Protein 3D8B (pdb70)

Organism: Homo sapiens (NCBI:txid9606)

InterPro domains:
  IPR003593 AAA+ ATPase domain [SM00382] (433-569)
  IPR003959 ATPase, AAA-type, core [PF00004] (437-567)
  IPR003960 ATPase, AAA-type, conserved site [PS00674] (539-558)
  IPR015415 Spastin/Vps4, C-terminal [PF09336] (637-671)
  IPR027417 P-loop containing nucleoside triphosphate hydrolase [G3DSA:3.40.50.300] (396-667)
  IPR027417 P-loop containing nucleoside triphosphate hydrolase [SSF52540] (396-670)
  IPR041569 AAA ATPase, AAA+ lid domain [PF17862] (592-625)
  IPR047858 Fidgetin-like 1, ATPase domain [cd19525] (380-565)
  IPR050304 Microtubule-severing AAA ATPase [PTHR23074] (239-672)

GO terms:
  GO:0034214 protein hexamerization (P, IDA)
  GO:0000228 nuclear chromosome (C, IDA)
  GO:0000785 chromatin (C, IDA)
  GO:0036297 interstrand cross-link repair (P, IDA)
  GO:0016887 ATP hydrolysis activity (F, IDA)
  GO:1990986 DNA recombinase disassembly (P, IDA)
  GO:2000042 negative regulation of double-strand break repair via homologous recombination (P, IDA)
  GO:0071479 cellular response to ionizing radiation (P, IDA)
  GO:0140776 protein-containing complex destabilizing activity (F, IDA)
  GO:0005634 nucleus (C, EXP)
  GO:0005515 protein binding (F, IPI)
  GO:0005654 nucleoplasm (C, TAS)
  GO:0070062 extracellular exosome (C, HDA)

CATH classification: 3.40.50.300 (+1 more: 1.10.8.60)

Nearest PDB structures (foldseek):
  3d8b-assembly1_A  TM=1.004E+00  e=7.102E-58  Homo sapiens
  6nyv-assembly1_B  TM=9.152E-01  e=1.472E-29  Drosophila melanogaster
  3b9p-assembly1_A  TM=8.994E-01  e=3.312E-26  Drosophila melanogaster
  2ce7-assembly2_D  TM=8.874E-01  e=1.252E-19  Thermotoga maritima
  7upr-assembly1_B  TM=8.302E-01  e=9.909E-20  Homo sapiens

Solvent-accessible surface area: 26117 Å² total; per-residue (Å²): 106,167,35,168,143,35,85,92,110,35,24,89,55,0,52,47,31,7,27,44,123,36,73,38,8,14,28,112,53,3,22,10,22,125,58,4,33,60,23,0,54,120,47,0,5,25,3,9,12,23,56,89,39,28,80,68,190,140,19,51,27,120,2,1,1,0,0,0,0,73,30,14,16,15,52,46,0,0,39,0,0,2,13,34,2,22,5,34,10,0,32,3,14,2,17,19,3,52,34,140,163,153,34,51,4,30,97,16,1,138,0,1,3,16,1,0,62,34,57,63,29,0,0,0,3,0,57,85,0,10,50,5,1,29,188,121,67,64,182,153,9,37,82,32,0,17,82,21,9,67,71,150,163,56,92,27,2,1,0,0,0,2,56,117,0,80,72,4,17,107,36,0,31,154,76,1,95,74,22,4,22,0,46,21,17,138,49,82,4,15,73,68,25,0,85,57,16,14,87,64,44,138,43,68,30,47,128,103,44,30,77,66,0,10,118,42,0,100,46,1,7,13,58,25,0,37,73,0,3,28,37,0,17,7,14,6,27,106,54,67,147,149,112,92,51,5,22,46,91,4,0,41,75,3,7,156,70,0,103,110,74,31,58,134,85,92,60,128,51,16,72,89,13,7,155,97,75,23,52,39,162,139,65,104,84,22,60,73,56,2,61,52,32,6,24,49,127,30,71,26,8,2,22,109,65,3,22,5,25,110,128,6,24,58,22,1,68,121,41,1,4,68,3,12,15,23,54,97,53,29,95,55,190,140,21,47,17,108,0,0,0,0,0,0,14,94,30,14,17,15,51,44,0,0,37,0,0,2,16,19,2,26,16,35,10,0,30,7,11,3,37,18,4,91,99,10,67,96,24,0,110,11,2,2,25,10,0,92,108,56,62,21,0,0,0,0,0,55,60,0,19,68,14,4,90,107,102,85,19,44,82,13,1,28,82,25,2,72,63,15,200,61,100,13,2,0,0,0,0,2,47,101,0,87,80,2,66,105,49,3,36,165,61,1,63,78,40,5,36,0,4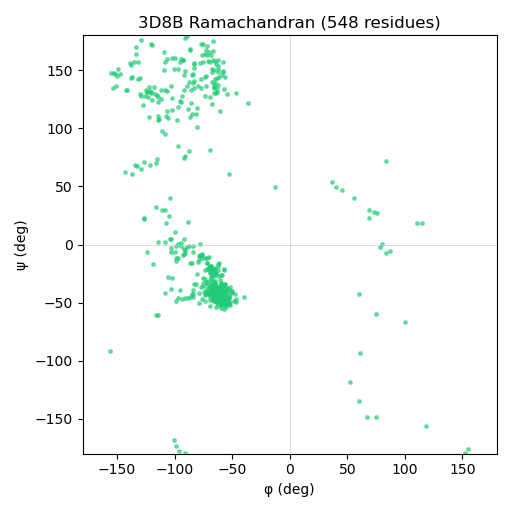5,38,19,133,52,77,2,14,53,68,23,0,91,78,33,14,89,69,56,132,42,74,29,53,107,116,47,18,72,66,0,8,138,45,0,103,45,1,6,13,52,25,0,26,73,0,2,53,46,0,22,7,13,6,25,99,58,42,134,97,87,77,113,47,74,55,146,115,27,89,43,5,24,46,93,3,0,38,73,2,8,156,75,6,106,111,82,25,94,122,160,62,69,127,38,11,76,91,21,38,168,93,68,26,64

Secondary structure (DSSP, 8-state):
--STTS-HHHHHHIIIIIB--S----GGGS-S-HHHHHHHIIIIIHHHH-TTTS-GGGS--SEEEEESSTTSSHHHHHHHHHHHTT-EEEEEEGGGG--SSTTHHHHHHHHHHHHHHHT-SEEEEEETHHHHTB--HHHHHHHHHHHHHH-----EEEEEEES-GGGB-HHHHTT--EEEE--PPPHHHHHHHHHHHHHTS-B---HHHHHHHHHHTTT--HHHHHHHHHHHHTHHHHH----PPB-HHHHHHHHHHHGGG-----HHHHHHHHHHHS---/--HHHHHHIIIIIB--S----GGGS-S-HHHHHHHIIIIIHHHH-TTTS-TTSSPPSEEEEESSTTSSHHHHHHHHHHHHT-EEEEEEGGGG--HHHHHHHHHHHHHHT-SEEEEEETTHHHH--HHHHHHHHHHHHH----EEEEEEES-GGG--HHHHHHS-EEEE--PPPHHHHHHHHHHHHTTS-B---HHHHHHHHHHTTT--HHHHHHHHHHHHHHHHHH--------GGGSPPB-HHHHHHHHHHHGGG-----HHHHHHHHHHH--

Foldseek 3Di:
DLCPPAPPVLLVCQVPPFWDPDDAAAPLNAFDPPVVVVVCCLQPQVLLQCVVPCDDPSHHALEAEEEEDPQLCLVVVLRNSQRRNVAIETEDELVVLDDPDPPRSLSSLVSNLSSRQVRPPYEYEYEQCLQCQFVVRSVVSVVSNVVSSVDPVGNYYYYYYHHCPVGRHPVVCVSHQAYHYRYADDLVRLLSLLCVLCVPFQADEDPVLSSVLSVLQPQPHSVLSVQLNVQQQCQQVVVDDCHHTRYSVSSVVSCVVRVVVGDDDPVVVSQVCCCPRHPND/DDVVLLVCQVPPFWDDDDAAAPLNAFDPPVVSVCCVQQAQVLLQCVVVLPPPSHHAQAAEEEEAPFLQLVVVLRNSQRSNVFIETEDELVVCVVVLCSLVSNLVSCQVRPPYEYEYEQCLCVLVVPSNVVSNCVSLVCCVGNYHYYYYHHCCVSQDPVNCVRNVAYAYRYADDLRRLLSLLCVLCVVFQADEDPVLSSVLSVLQPQPHNVLSNQLNVQLRCQQVVPDDDPPPDDPVRTHTRYSVSSVVSCVVRVVVRDDDDPVVRVVVCVVRHD

Structure (mmCIF, N/CA/C/O backbone):
data_3D8B
#
_entry.id   3D8B
#
_cell.length_a   85.430
_cell.length_b   85.430
_cell.length_c   197.580
_cell.angle_alpha   90.00
_cell.angle_beta   90.00
_cell.angle_gamma   90.00
#
_symmetry.space_group_name_H-M   'P 41 21 2'
#
loop_
_entity.id
_entity.type
_entity.pdbx_description
1 polymer 'Fidgetin-like protein 1'
2 non-polymer "ADENOSINE-5'-DIPHOSPHATE"
3 water water
#
loop_
_atom_site.group_PDB
_atom_site.id
_atom_site.type_symbol
_atom_site.label_atom_id
_atom_site.label_alt_id
_atom_site.label_comp_id
_atom_site.label_asym_id
_atom_site.label_entity_id
_atom_site.label_seq_id
_atom_site.pdbx_PDB_ins_code
_atom_site.Cartn_x
_atom_site.Cartn_y
_atom_site.Cartn_z
_atom_site.occupancy
_atom_site.B_iso_or_equiv
_atom_site.auth_seq_id
_atom_site.auth_comp_id
_atom_site.auth_asym_id
_atom_site.auth_atom_id
_atom_site.pdbx_PDB_model_num
ATOM 1 N N . GLU A 1 57 ? -57.713 11.977 -15.080 1.00 44.31 374 GLU A N 1
ATOM 2 C CA . GLU A 1 57 ? -58.620 11.501 -16.171 1.00 44.91 374 GLU A CA 1
ATOM 3 C C . GLU A 1 57 ? -59.936 11.049 -15.539 1.00 45.05 374 GLU A C 1
ATOM 4 O O . GLU A 1 57 ? -60.969 11.705 -15.680 1.00 45.22 374 GLU A O 1
ATOM 6 N N . ARG A 1 58 ? -59.872 9.937 -14.813 1.00 44.81 375 ARG A N 1
ATOM 7 C CA . ARG A 1 58 ? -60.874 9.608 -13.814 1.00 44.62 375 ARG A CA 1
ATOM 8 C C . ARG A 1 58 ? -60.641 10.426 -12.531 1.00 43.72 375 ARG A C 1
ATOM 9 O O . ARG A 1 58 ? -61.383 10.281 -11.556 1.00 43.71 375 ARG A O 1
ATOM 17 N N . LEU A 1 59 ? -59.613 11.278 -12.545 1.00 42.31 376 LEU A N 1
ATOM 18 C CA . LEU A 1 59 ? -59.244 12.095 -11.408 1.00 41.42 376 LEU A CA 1
ATOM 19 C C . LEU A 1 59 ? -59.411 13.598 -11.635 1.00 40.93 376 LEU A C 1
ATOM 20 O O . LEU A 1 59 ? -59.094 14.390 -10.741 1.00 40.45 376 LEU A O 1
ATOM 25 N N . LYS A 1 60 ? -59.911 13.996 -12.808 1.00 40.36 377 LYS A N 1
ATOM 26 C CA . LYS A 1 60 ? -59.980 15.425 -13.143 1.00 40.67 377 LYS A CA 1
ATOM 27 C C . LYS A 1 60 ? -60.914 16.238 -12.239 1.00 39.80 377 LYS A C 1
ATOM 28 O O . LYS A 1 60 ? -60.711 17.430 -12.095 1.00 39.63 377 LYS A O 1
ATOM 34 N N . ASN A 1 61 ? -61.895 15.601 -11.595 1.00 38.93 378 ASN A N 1
ATOM 35 C CA . ASN A 1 61 ? -62.797 16.326 -10.680 1.00 38.42 378 ASN A CA 1
ATOM 36 C C . ASN A 1 61 ? -62.477 16.202 -9.178 1.00 37.90 378 ASN A C 1
ATOM 37 O O . ASN A 1 61 ? -63.277 16.616 -8.333 1.00 36.83 378 ASN A O 1
ATOM 42 N N . LEU A 1 62 ? -61.304 15.654 -8.848 1.00 37.70 379 LEU A N 1
ATOM 43 C CA . LEU A 1 62 ? -60.818 15.658 -7.469 1.00 37.71 379 LEU A CA 1
ATOM 44 C C . LEU A 1 62 ? -59.797 16.775 -7.307 1.00 37.80 379 LEU A C 1
ATOM 45 O O . LEU A 1 62 ? -59.104 17.132 -8.267 1.00 38.04 379 LEU A O 1
ATOM 50 N N . GLU A 1 63 ? -59.679 17.330 -6.108 1.00 37.93 380 GLU A N 1
ATOM 51 C CA . GLU A 1 63 ? -58.683 18.384 -5.894 1.00 38.54 380 GLU A CA 1
ATOM 52 C C . GLU A 1 63 ? -57.277 17.780 -5.966 1.00 38.30 380 GLU A C 1
ATOM 53 O O . GLU A 1 63 ? -56.995 16.770 -5.300 1.00 36.41 380 GLU A O 1
ATOM 59 N N . PRO A 1 64 ? -56.411 18.368 -6.816 1.00 37.95 381 PRO A N 1
ATOM 60 C CA . PRO A 1 64 ? -55.013 17.938 -6.938 1.00 37.74 381 PRO A CA 1
ATOM 61 C C . PRO A 1 64 ? -54.349 17.589 -5.610 1.00 37.47 381 PRO A C 1
ATOM 62 O O . PRO A 1 64 ? -53.681 16.573 -5.528 1.00 37.39 381 PRO A O 1
ATOM 66 N N . LYS A 1 65 ? -54.538 18.420 -4.589 1.00 37.28 382 LYS A N 1
ATOM 67 C CA . LYS A 1 65 ? -53.949 18.168 -3.269 1.00 37.34 382 LYS A CA 1
ATOM 68 C C . LYS A 1 65 ? -54.480 16.931 -2.549 1.00 36.57 382 LYS A C 1
ATOM 69 O O . LYS A 1 65 ? -53.751 16.299 -1.777 1.00 36.55 382 LYS A O 1
ATOM 75 N N . MET A 1 66 ? -55.747 16.593 -2.752 1.00 35.87 383 MET A N 1
ATOM 76 C CA . MET A 1 66 ? -56.296 15.412 -2.105 1.00 35.78 383 MET A CA 1
ATOM 77 C C . MET A 1 66 ? -55.664 14.192 -2.781 1.00 34.20 383 MET A C 1
ATOM 78 O O . MET A 1 66 ? -55.261 13.245 -2.100 1.00 33.58 383 MET A O 1
ATOM 83 N N . ILE A 1 67 ? -55.546 14.254 -4.107 1.00 32.69 384 ILE A N 1
ATOM 84 C CA . ILE A 1 67 ? -54.872 13.217 -4.886 1.00 32.45 384 ILE A CA 1
ATOM 85 C C . ILE A 1 67 ? -53.440 12.999 -4.402 1.00 32.67 384 ILE A C 1
ATOM 86 O O . ILE A 1 67 ? -53.048 11.879 -4.109 1.00 31.86 384 ILE A O 1
ATOM 91 N N . GLU A 1 68 ? -52.674 14.086 -4.305 1.00 32.82 385 GLU A N 1
ATOM 92 C CA . GLU A 1 68 ? -51.272 14.011 -3.891 1.00 32.97 385 GLU A CA 1
ATOM 93 C C . GLU A 1 68 ? -51.108 13.564 -2.434 1.00 31.72 385 GLU A C 1
ATOM 94 O O . GLU A 1 68 ? -50.175 12.842 -2.109 1.00 31.60 385 GLU A O 1
ATOM 100 N N . LEU A 1 69 ? -52.013 13.951 -1.553 1.00 30.47 386 LEU A N 1
ATOM 101 C CA . LEU A 1 69 ? -52.017 13.384 -0.207 1.00 30.28 386 LEU A CA 1
ATOM 102 C C . LEU A 1 69 ? -52.205 11.854 -0.201 1.00 28.66 386 LEU A C 1
ATOM 103 O O . LEU A 1 69 ? -51.522 11.123 0.529 1.00 27.56 386 LEU A O 1
ATOM 108 N N . ILE A 1 70 ? -53.168 11.374 -0.980 1.00 26.96 387 ILE A N 1
ATOM 109 C CA . ILE A 1 70 ? -53.393 9.933 -1.083 1.00 25.70 387 ILE A CA 1
ATOM 110 C C . ILE A 1 70 ? -52.185 9.248 -1.733 1.00 25.37 387 ILE A C 1
ATOM 111 O O . ILE A 1 70 ? -51.664 8.269 -1.210 1.00 24.30 387 ILE A O 1
ATOM 116 N N . MET A 1 71 ? -51.714 9.792 -2.851 1.00 25.18 388 MET A N 1
ATOM 117 C CA . MET A 1 71 ? -50.554 9.245 -3.519 1.00 25.65 388 MET A CA 1
ATOM 118 C C . MET A 1 71 ? -49.278 9.241 -2.655 1.00 25.77 388 MET A C 1
ATOM 119 O O . MET A 1 71 ? -48.450 8.350 -2.787 1.00 25.63 388 MET A O 1
ATOM 124 N N . ASN A 1 72 ? -49.108 10.229 -1.780 1.00 25.60 389 ASN A N 1
ATOM 125 C CA . ASN A 1 72 ? -47.850 10.364 -1.033 1.00 25.39 389 ASN A CA 1
ATOM 126 C C . ASN A 1 72 ? -47.861 9.639 0.296 1.00 24.50 389 ASN A C 1
ATOM 127 O O . ASN A 1 72 ? -46.900 8.967 0.633 1.00 24.13 389 ASN A O 1
ATOM 132 N N . GLU A 1 73 ? -48.944 9.809 1.052 1.00 23.74 390 GLU A N 1
ATOM 133 C CA . GLU A 1 73 ? -49.024 9.346 2.423 1.00 24.11 390 GLU A CA 1
ATOM 134 C C . GLU A 1 73 ? -49.826 8.065 2.604 1.00 23.80 390 GLU A C 1
ATOM 135 O O . GLU A 1 73 ? -49.573 7.314 3.536 1.00 24.17 390 GLU A O 1
ATOM 141 N N . ILE A 1 74 ? -50.805 7.815 1.744 1.00 22.98 391 ILE A N 1
ATOM 142 C CA . ILE A 1 74 ? -51.693 6.675 1.970 1.00 22.34 391 ILE A CA 1
ATOM 143 C C . ILE A 1 74 ? -51.228 5.463 1.158 1.00 23.19 391 ILE A C 1
ATOM 144 O O . ILE A 1 74 ? -51.178 4.337 1.666 1.00 21.21 391 ILE A O 1
ATOM 149 N N . MET A 1 75 ? -50.906 5.703 -0.106 1.00 23.86 392 MET A N 1
ATOM 150 C CA . MET A 1 75 ? -50.274 4.694 -0.932 1.00 25.94 392 MET A CA 1
ATOM 151 C C . MET A 1 75 ? -48.893 4.345 -0.380 1.00 25.50 392 MET A C 1
ATOM 152 O O . MET A 1 75 ? -48.093 5.223 -0.069 1.00 24.86 392 MET A O 1
ATOM 157 N N . ASP A 1 76 ? -48.642 3.050 -0.238 1.00 26.21 393 ASP A N 1
ATOM 158 C CA . ASP A 1 76 ? -47.382 2.533 0.288 1.00 28.02 393 ASP A CA 1
ATOM 159 C C . ASP A 1 76 ? -46.310 2.450 -0.787 1.00 28.41 393 ASP A C 1
ATOM 160 O O . ASP A 1 76 ? -46.561 1.994 -1.913 1.00 28.30 393 ASP A O 1
ATOM 165 N N . HIS A 1 77 ? -45.113 2.903 -0.437 1.00 28.77 394 HIS A N 1
ATOM 166 C CA . HIS A 1 77 ? -43.980 2.883 -1.345 1.00 29.98 394 HIS A CA 1
ATOM 167 C C . HIS A 1 77 ? -42.787 2.176 -0.690 1.00 30.30 394 HIS A C 1
ATOM 168 O O . HIS A 1 77 ? -41.643 2.388 -1.080 1.00 29.91 394 HIS A O 1
ATOM 175 N N . GLY A 1 78 ? -43.073 1.335 0.295 1.00 30.83 395 GLY A N 1
ATOM 176 C CA . GLY A 1 78 ? -42.059 0.780 1.197 1.00 31.18 395 GLY A CA 1
ATOM 177 C C . GLY A 1 78 ? -41.660 -0.574 0.695 1.00 31.31 395 GLY A C 1
ATOM 178 O O . GLY A 1 78 ? -42.164 -1.020 -0.350 1.00 32.22 395 GLY A O 1
ATOM 179 N N . PRO A 1 79 ? -40.776 -1.260 1.426 1.00 30.90 396 PRO A N 1
ATOM 180 C CA . PRO A 1 79 ? -40.327 -2.546 0.930 1.00 31.10 396 PRO A CA 1
ATOM 181 C C . PRO A 1 79 ? -41.450 -3.577 0.793 1.00 31.77 396 PRO A C 1
ATOM 182 O O . PRO A 1 79 ? -42.453 -3.483 1.481 1.00 31.14 396 PRO A O 1
ATOM 186 N N . PRO A 1 80 ? -41.290 -4.551 -0.113 1.00 31.74 397 PRO A N 1
ATOM 187 C CA . PRO A 1 80 ? -42.259 -5.641 -0.175 1.00 31.53 397 PRO A CA 1
ATOM 188 C C . PRO A 1 80 ? -42.279 -6.503 1.085 1.00 31.03 397 PRO A C 1
ATOM 189 O O . PRO A 1 80 ? -41.315 -6.521 1.844 1.00 30.78 397 PRO A O 1
ATOM 193 N N . VAL A 1 81 ? -43.396 -7.188 1.301 1.00 30.07 398 VAL A N 1
ATOM 194 C CA . VAL A 1 81 ? -43.521 -8.139 2.392 1.00 29.62 398 VAL A CA 1
ATOM 195 C C . VAL A 1 81 ? -43.781 -9.482 1.744 1.00 29.01 398 VAL A C 1
ATOM 196 O O . VAL A 1 81 ? -44.569 -9.574 0.843 1.00 29.53 398 VAL A O 1
ATOM 200 N N . ASN A 1 82 ? -43.092 -10.502 2.223 1.00 29.42 399 ASN A N 1
ATOM 201 C CA . ASN A 1 82 ? -43.101 -11.862 1.698 1.00 29.91 399 ASN A CA 1
ATOM 202 C C . ASN A 1 82 ? -43.860 -12.721 2.692 1.00 28.95 399 ASN A C 1
ATOM 203 O O . ASN A 1 82 ? -43.878 -12.379 3.862 1.00 26.77 399 ASN A O 1
ATOM 208 N N . TRP A 1 83 ? -44.405 -13.856 2.275 1.00 28.43 400 TRP A N 1
ATOM 209 C CA . TRP A 1 83 ? -45.097 -14.726 3.230 1.00 29.26 400 TRP A CA 1
ATOM 210 C C . TRP A 1 83 ? -44.176 -15.130 4.388 1.00 29.66 400 TRP A C 1
ATOM 211 O O . TRP A 1 83 ? -44.622 -15.200 5.529 1.00 28.76 400 TRP A O 1
ATOM 222 N N . GLU A 1 84 ? -42.894 -15.368 4.092 1.00 30.32 401 GLU A N 1
ATOM 223 C CA . GLU A 1 84 ? -41.936 -15.841 5.110 1.00 31.11 401 GLU A CA 1
ATOM 224 C C . GLU A 1 84 ? -41.623 -14.782 6.161 1.00 29.93 401 GLU A C 1
ATOM 225 O O . GLU A 1 84 ? -41.135 -15.099 7.228 1.00 30.61 401 GLU A O 1
ATOM 231 N N . ASP A 1 85 ? -41.893 -13.523 5.857 1.00 28.69 402 ASP A N 1
ATOM 232 C CA . ASP A 1 85 ? -41.733 -12.446 6.836 1.00 27.68 402 ASP A CA 1
ATOM 233 C C . ASP A 1 85 ? -42.808 -12.493 7.927 1.00 26.21 402 ASP A C 1
ATOM 234 O O . ASP A 1 85 ? -42.718 -11.753 8.899 1.00 26.23 402 ASP A O 1
ATOM 239 N N . ILE A 1 86 ? -43.851 -13.303 7.738 1.00 24.76 403 ILE A N 1
ATOM 240 C CA . ILE A 1 86 ? -44.953 -13.389 8.693 1.00 23.89 403 ILE A CA 1
ATOM 241 C C . ILE A 1 86 ? -44.900 -14.716 9.481 1.00 23.51 403 ILE A C 1
ATOM 242 O O . ILE A 1 86 ? -45.082 -15.783 8.904 1.00 22.49 403 ILE A O 1
ATOM 247 N N . ALA A 1 87 ? -44.667 -14.633 10.794 1.00 22.33 404 ALA A N 1
ATOM 248 C CA . ALA A 1 87 ? -44.563 -15.826 11.646 1.00 22.17 404 ALA A CA 1
ATOM 249 C C . ALA A 1 87 ? -45.943 -16.292 12.090 1.00 21.31 404 ALA A C 1
ATOM 250 O O . ALA A 1 87 ? -46.835 -15.474 12.391 1.00 21.14 404 ALA A O 1
ATOM 252 N N . GLY A 1 88 ? -46.137 -17.603 12.086 1.00 21.44 405 GLY A N 1
ATOM 253 C CA . GLY A 1 88 ? -47.376 -18.201 12.564 1.00 21.75 405 GLY A CA 1
ATOM 254 C C . GLY A 1 88 ? -48.472 -17.976 11.535 1.00 22.24 405 GLY A C 1
ATOM 255 O O . GLY A 1 88 ? -48.207 -17.908 10.333 1.00 21.77 405 GLY A O 1
ATOM 256 N N . VAL A 1 89 ? -49.689 -17.846 12.036 1.00 22.08 406 VAL A N 1
ATOM 257 C CA . VAL A 1 89 ? -50.892 -17.669 11.252 1.00 23.21 406 VAL A CA 1
ATOM 258 C C . VAL A 1 89 ? -50.932 -18.519 9.984 1.00 23.37 406 VAL A C 1
ATOM 259 O O . VAL A 1 89 ? -51.243 -18.037 8.909 1.00 23.21 406 VAL A O 1
ATOM 263 N N . GLU A 1 90 ? -50.648 -19.807 10.151 1.00 23.89 407 GLU A N 1
ATOM 264 C CA . GLU A 1 90 ? -50.607 -20.749 9.042 1.00 24.97 407 GLU A CA 1
ATOM 265 C C . GLU A 1 90 ? -51.964 -20.851 8.299 1.00 24.54 407 GLU A C 1
ATOM 266 O O . GLU A 1 90 ? -52.014 -20.824 7.047 1.00 23.93 407 GLU A O 1
ATOM 272 N N . PHE A 1 91 ? -53.052 -20.960 9.053 1.00 24.09 408 PHE A N 1
ATOM 273 C CA . PHE A 1 91 ? -54.379 -21.067 8.439 1.00 24.84 408 PHE A CA 1
ATOM 274 C C . PHE A 1 91 ? -54.683 -19.839 7.587 1.00 24.47 408 PHE A C 1
ATOM 275 O O . PHE A 1 91 ? -55.068 -19.963 6.415 1.00 24.54 408 PHE A O 1
ATOM 283 N N . ALA A 1 92 ? -54.530 -18.659 8.186 1.00 23.93 409 ALA A N 1
ATOM 284 C CA . ALA A 1 92 ? -54.808 -17.402 7.482 1.00 23.57 409 ALA A CA 1
ATOM 285 C C . ALA A 1 92 ? -53.959 -17.260 6.241 1.00 23.52 409 ALA A C 1
ATOM 286 O O . ALA A 1 92 ? -54.438 -16.811 5.202 1.00 23.24 409 ALA A O 1
ATOM 288 N N . LYS A 1 93 ? -52.688 -17.622 6.330 1.00 23.87 410 LYS A N 1
ATOM 289 C CA . LYS A 1 93 ? -51.811 -17.490 5.167 1.00 24.00 410 LYS A CA 1
ATOM 290 C C . LYS A 1 93 ? -52.251 -18.404 4.018 1.00 23.46 410 LYS A C 1
ATOM 291 O O . LYS A 1 93 ? -52.291 -17.963 2.870 1.00 21.89 410 LYS A O 1
ATOM 297 N N . ALA A 1 94 ? -52.537 -19.670 4.343 1.00 22.76 411 ALA A N 1
ATOM 298 C CA . ALA A 1 94 ? -52.925 -20.676 3.359 1.00 21.88 411 ALA A CA 1
ATOM 299 C C . ALA A 1 94 ? -54.230 -20.287 2.695 1.00 21.33 411 ALA A C 1
ATOM 300 O O . ALA A 1 94 ? -54.370 -20.349 1.476 1.00 21.38 411 ALA A O 1
ATOM 302 N N . THR A 1 95 ? -55.188 -19.884 3.516 1.00 20.60 412 THR A N 1
ATOM 303 C CA . THR A 1 95 ? -56.493 -19.456 3.054 1.00 20.96 412 THR A CA 1
ATOM 304 C C . THR A 1 95 ? -56.443 -18.251 2.128 1.00 20.68 412 THR A C 1
ATOM 305 O O . THR A 1 95 ? -57.094 -18.228 1.076 1.00 18.93 412 THR A O 1
ATOM 309 N N . ILE A 1 96 ? -55.670 -17.243 2.543 1.00 20.84 413 ILE A N 1
ATOM 310 C CA . ILE A 1 96 ? -55.536 -16.026 1.787 1.00 20.60 413 ILE A CA 1
ATOM 311 C C . ILE A 1 96 ? -54.856 -16.281 0.463 1.00 20.84 413 ILE A C 1
ATOM 312 O O . ILE A 1 96 ? -55.298 -15.746 -0.535 1.00 20.63 413 ILE A O 1
ATOM 317 N N . LYS A 1 97 ? -53.795 -17.092 0.435 1.00 21.58 414 LYS A N 1
ATOM 318 C CA . LYS A 1 97 ? -53.178 -17.454 -0.835 1.00 23.27 414 LYS A CA 1
ATOM 319 C C . LYS A 1 97 ? -54.222 -18.013 -1.799 1.00 22.59 414 LYS A C 1
ATOM 320 O O . LYS A 1 97 ? -54.233 -17.647 -2.967 1.00 21.81 414 LYS A O 1
ATOM 326 N N . GLU A 1 98 ? -55.079 -18.913 -1.296 1.00 21.86 415 GLU A N 1
ATOM 327 C CA . GLU A 1 98 ? -56.072 -19.633 -2.139 1.00 21.85 415 GLU A CA 1
ATOM 328 C C . GLU A 1 98 ? -57.267 -18.836 -2.626 1.00 21.73 415 GLU A C 1
ATOM 329 O O . GLU A 1 98 ? -57.657 -18.950 -3.776 1.00 21.30 415 GLU A O 1
ATOM 335 N N . ILE A 1 99 ? -57.912 -18.116 -1.718 1.00 22.34 416 ILE A N 1
ATOM 336 C CA . ILE A 1 99 ? -59.145 -17.391 -2.033 1.00 23.00 416 ILE A CA 1
ATOM 337 C C . ILE A 1 99 ? -58.986 -15.908 -2.362 1.00 22.64 416 ILE A C 1
ATOM 338 O O . ILE A 1 99 ? -59.919 -15.302 -2.875 1.00 22.46 416 ILE A O 1
ATOM 343 N N . VAL A 1 100 ? -57.802 -15.337 -2.104 1.00 22.29 417 VAL A N 1
ATOM 344 C CA . VAL A 1 100 ? -57.518 -13.955 -2.446 1.00 21.58 417 VAL A CA 1
ATOM 345 C C . VAL A 1 100 ? -56.413 -13.836 -3.472 1.00 21.86 417 VAL A C 1
ATOM 346 O O . VAL A 1 100 ? -56.645 -13.335 -4.564 1.00 21.41 417 VAL A O 1
ATOM 350 N N . VAL A 1 101 ? -55.212 -14.316 -3.147 1.00 21.59 418 VAL A N 1
ATOM 351 C CA . VAL A 1 101 ? -54.039 -14.012 -3.970 1.00 21.68 418 VAL A CA 1
ATOM 352 C C . VAL A 1 101 ? -54.057 -14.690 -5.351 1.00 22.00 418 VAL A C 1
ATOM 353 O O . VAL A 1 101 ? -53.922 -14.017 -6.380 1.00 20.56 418 VAL A O 1
ATOM 357 N N . TRP A 1 102 ? -54.253 -16.002 -5.379 1.00 21.38 419 TRP A N 1
ATOM 358 C CA . TRP A 1 102 ? -54.302 -16.699 -6.661 1.00 22.06 419 TRP A CA 1
ATOM 359 C C . TRP A 1 102 ? -55.393 -16.130 -7.581 1.00 21.94 419 TRP A C 1
ATOM 360 O O . TRP A 1 102 ? -55.111 -15.883 -8.752 1.00 22.02 419 TRP A O 1
ATOM 371 N N . PRO A 1 103 ? -56.627 -15.933 -7.076 1.00 22.21 420 PRO A N 1
ATOM 372 C CA . PRO A 1 103 ? -57.629 -15.268 -7.912 1.00 22.76 420 PRO A CA 1
ATOM 373 C C . PRO A 1 103 ? -57.239 -13.873 -8.409 1.00 24.33 420 PRO A C 1
ATOM 374 O O . PRO A 1 103 ? -57.480 -13.573 -9.575 1.00 22.92 420 PRO A O 1
ATOM 378 N N . MET A 1 104 ? -56.632 -13.050 -7.555 1.00 24.12 421 MET A N 1
ATOM 379 C CA . MET A 1 104 ? -56.131 -11.744 -7.999 1.00 27.07 421 MET A CA 1
ATOM 380 C C . MET A 1 104 ? -55.049 -11.861 -9.080 1.00 25.31 421 MET A C 1
ATOM 381 O O . MET A 1 104 ? -55.004 -11.038 -9.980 1.00 26.13 421 MET A O 1
ATOM 386 N N . LEU A 1 105 ? -54.178 -12.854 -8.982 1.00 24.43 422 LEU A N 1
ATOM 387 C CA . LEU A 1 105 ? -53.130 -13.073 -9.990 1.00 24.36 422 LEU A CA 1
ATOM 388 C C . LEU A 1 105 ? -53.623 -13.621 -11.326 1.00 24.81 422 LEU A C 1
ATOM 389 O O . LEU A 1 105 ? -53.014 -13.337 -12.365 1.00 23.90 422 LEU A O 1
ATOM 394 N N . ARG A 1 106 ? -54.677 -14.435 -11.293 1.00 24.41 423 ARG A N 1
ATOM 395 C CA . ARG A 1 106 ? -55.137 -15.135 -12.501 1.00 24.81 423 ARG A CA 1
ATOM 396 C C . ARG A 1 106 ? -56.645 -14.991 -12.649 1.00 26.40 423 ARG A C 1
ATOM 397 O O . ARG A 1 106 ? -57.395 -15.969 -12.546 1.00 25.28 423 ARG A O 1
ATOM 405 N N . PRO A 1 107 ? -57.099 -13.755 -12.922 1.00 28.30 424 PRO A N 1
ATOM 406 C CA . PRO A 1 107 ? -58.521 -13.484 -13.036 1.00 29.89 424 PRO A CA 1
ATOM 407 C C . PRO A 1 107 ? -59.056 -13.943 -14.387 1.00 30.54 424 PRO A C 1
ATOM 408 O O . PRO A 1 107 ? -60.263 -13.921 -14.602 1.00 32.12 424 PRO A O 1
ATOM 412 N N . ASP A 1 108 ? -58.153 -14.324 -15.292 1.00 30.58 425 ASP A N 1
ATOM 413 C CA . ASP A 1 108 ? -58.520 -15.001 -16.522 1.00 30.42 425 ASP A CA 1
ATOM 414 C C . ASP A 1 108 ? -59.054 -16.406 -16.231 1.00 30.97 425 ASP A C 1
ATOM 415 O O . ASP A 1 108 ? -59.880 -16.916 -16.992 1.00 30.96 425 ASP A O 1
ATOM 420 N N . ILE A 1 109 ? -58.566 -17.009 -15.134 1.00 30.91 426 ILE A N 1
ATOM 421 C CA . ILE A 1 109 ? -58.898 -18.368 -14.698 1.00 31.09 426 ILE A CA 1
ATOM 422 C C . ILE A 1 109 ? -59.964 -18.334 -13.607 1.00 31.68 426 ILE A C 1
ATOM 423 O O . ILE A 1 109 ? -60.949 -19.084 -13.652 1.00 30.67 426 ILE A O 1
ATOM 428 N N . PHE A 1 110 ? -59.753 -17.482 -12.604 1.00 31.24 427 PHE A N 1
ATOM 429 C CA . PHE A 1 110 ? -60.666 -17.411 -11.466 1.00 32.05 427 PHE A CA 1
ATOM 430 C C . PHE A 1 110 ? -61.724 -16.378 -11.744 1.00 32.92 427 PHE A C 1
ATOM 431 O O . PHE A 1 110 ? -61.677 -15.269 -11.225 1.00 33.14 427 PHE A O 1
ATOM 439 N N . THR A 1 111 ? -62.680 -16.758 -12.586 1.00 33.94 428 THR A N 1
ATOM 440 C CA . THR A 1 111 ? -63.649 -15.825 -13.135 1.00 34.97 428 THR A CA 1
ATOM 441 C C . THR A 1 111 ? -64.923 -15.753 -12.300 1.00 35.59 428 THR A C 1
ATOM 442 O O . THR A 1 111 ? -65.246 -16.658 -11.527 1.00 35.32 428 THR A O 1
ATOM 446 N N . GLY A 1 112 ? -65.639 -14.649 -12.470 1.00 36.41 429 GLY A N 1
ATOM 447 C CA . GLY A 1 112 ? -66.900 -14.419 -11.789 1.00 36.77 429 GLY A CA 1
ATOM 448 C C . GLY A 1 112 ? -66.824 -14.598 -10.293 1.00 37.23 429 GLY A C 1
ATOM 449 O O . GLY A 1 112 ? -66.082 -13.883 -9.594 1.00 38.07 429 GLY A O 1
ATOM 450 N N . LEU A 1 113 ? -67.589 -15.562 -9.802 1.00 37.18 430 LEU A N 1
ATOM 451 C CA . LEU A 1 113 ? -67.726 -15.774 -8.377 1.00 37.33 430 LEU A CA 1
ATOM 452 C C . LEU A 1 113 ? -66.552 -16.525 -7.748 1.00 36.25 430 LEU A C 1
ATOM 453 O O . LEU A 1 113 ? -66.457 -16.586 -6.527 1.00 36.47 430 LEU A O 1
ATOM 458 N N . ARG A 1 114 ? -65.656 -17.073 -8.574 1.00 34.68 431 ARG A N 1
ATOM 459 C CA . ARG A 1 114 ? -64.372 -17.603 -8.095 1.00 33.16 431 ARG A CA 1
ATOM 460 C C . ARG A 1 114 ? -63.321 -16.499 -7.970 1.00 31.32 431 ARG A C 1
ATOM 461 O O . ARG A 1 114 ? -62.176 -16.756 -7.577 1.00 30.51 431 ARG A O 1
ATOM 469 N N . GLY A 1 115 ? -63.685 -15.277 -8.326 1.00 29.47 432 GLY A N 1
ATOM 470 C CA . GLY A 1 115 ? -62.787 -14.155 -8.162 1.00 28.40 432 GLY A CA 1
ATOM 471 C C . GLY A 1 115 ? -62.540 -13.873 -6.685 1.00 27.20 432 GLY A C 1
ATOM 472 O O . GLY A 1 115 ? -63.137 -14.501 -5.803 1.00 26.81 432 GLY A O 1
ATOM 473 N N . PRO A 1 116 ? -61.657 -12.922 -6.403 1.00 26.94 433 PRO A N 1
ATOM 474 C CA . PRO A 1 116 ? -61.396 -12.598 -5.007 1.00 26.28 433 PRO A CA 1
ATOM 475 C C . PRO A 1 116 ? -62.614 -11.926 -4.383 1.00 26.19 433 PRO A C 1
ATOM 476 O O . PRO A 1 116 ? -63.436 -11.337 -5.103 1.00 24.78 433 PRO A O 1
ATOM 480 N N . PRO A 1 117 ? -62.735 -11.988 -3.055 1.00 25.60 434 PRO A N 1
ATOM 481 C CA . PRO A 1 117 ? -63.818 -11.228 -2.444 1.00 25.70 434 PRO A CA 1
ATOM 482 C C . PRO A 1 117 ? -63.578 -9.729 -2.622 1.00 25.82 434 PRO A C 1
ATOM 483 O O . PRO A 1 117 ? -62.459 -9.305 -2.911 1.00 25.24 434 PRO A O 1
ATOM 487 N N . LYS A 1 118 ? -64.627 -8.930 -2.517 1.00 25.89 435 LYS A N 1
ATOM 488 C CA . LYS A 1 118 ? -64.475 -7.486 -2.616 1.00 26.94 435 LYS A CA 1
ATOM 489 C C . LYS A 1 118 ? -63.860 -6.942 -1.319 1.00 25.56 435 LYS A C 1
ATOM 490 O O . LYS A 1 118 ? -63.240 -5.891 -1.316 1.00 24.41 435 LYS A O 1
ATOM 496 N N . GLY A 1 119 ? -64.122 -7.639 -0.208 1.00 24.69 436 GLY A N 1
ATOM 497 C CA . GLY A 1 119 ? -63.616 -7.235 1.096 1.00 23.66 436 GLY A CA 1
ATOM 498 C C . GLY A 1 119 ? -63.443 -8.403 2.050 1.00 23.64 436 GLY A C 1
ATOM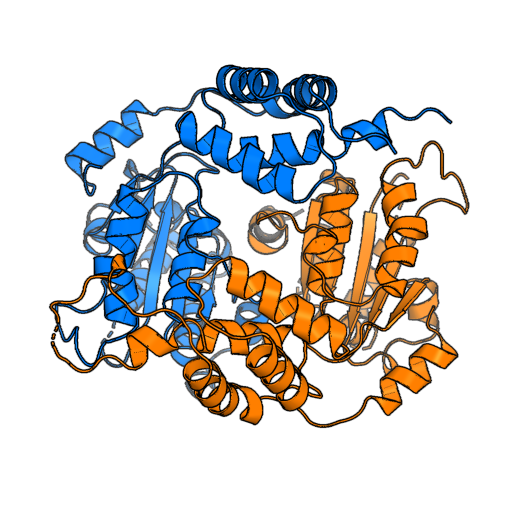 499 O O . GLY A 1 119 ? -64.2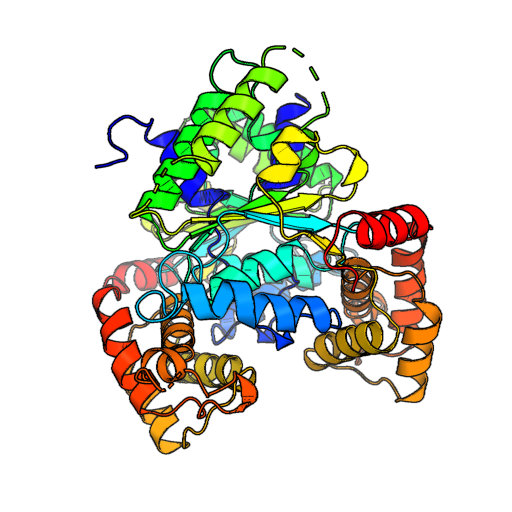03 -9.374 1.995 1.00 23.34 436 GLY A O 1
ATOM 500 N N . ILE A 1 120 ? -62.443 -8.303 2.926 1.00 22.52 437 ILE A N 1
ATOM 501 C CA . ILE A 1 120 ? -62.214 -9.244 4.012 1.00 22.53 437 ILE A CA 1
ATOM 502 C C . ILE A 1 120 ? -61.913 -8.466 5.301 1.00 21.55 437 ILE A C 1
ATOM 503 O O . ILE A 1 120 ? -61.494 -7.317 5.243 1.00 21.37 437 ILE A O 1
ATOM 508 N N . LEU A 1 121 ? -62.140 -9.109 6.442 1.00 20.89 438 LEU A N 1
ATOM 509 C CA . LEU A 1 121 ? -61.881 -8.527 7.773 1.00 20.44 438 LEU A CA 1
ATOM 510 C C . LEU A 1 121 ? -60.803 -9.350 8.478 1.00 19.66 438 LEU A C 1
ATOM 511 O O . LEU A 1 121 ? -60.897 -10.563 8.537 1.00 19.86 438 LEU A O 1
ATOM 516 N N . LEU A 1 122 ? -59.776 -8.680 8.992 1.00 19.30 439 LEU A N 1
ATOM 517 C CA . LEU A 1 122 ? -58.796 -9.296 9.883 1.00 18.60 439 LEU A CA 1
ATOM 518 C C . LEU A 1 122 ? -59.075 -8.759 11.286 1.00 18.34 439 LEU A C 1
ATOM 519 O O . LEU A 1 122 ? -59.229 -7.544 11.479 1.00 18.07 439 LEU A O 1
ATOM 524 N N . PHE A 1 123 ? -59.145 -9.656 12.269 1.00 18.02 440 PHE A N 1
ATOM 525 C CA . PHE A 1 123 ? -59.410 -9.233 13.625 1.00 17.14 440 PHE A CA 1
ATOM 526 C C . PHE A 1 123 ? -58.547 -9.948 14.627 1.00 17.44 440 PHE A C 1
ATOM 527 O O . PHE A 1 123 ? -58.094 -11.044 14.388 1.00 16.99 440 PHE A O 1
ATOM 535 N N . GLY A 1 124 ? -58.328 -9.291 15.765 1.00 17.16 441 GLY A N 1
ATOM 536 C CA . GLY A 1 124 ? -57.534 -9.841 16.844 1.00 17.63 441 GLY A CA 1
ATOM 537 C C . GLY A 1 124 ? -56.984 -8.685 17.657 1.00 18.07 441 GLY A C 1
ATOM 538 O O . GLY A 1 124 ? -57.260 -7.516 17.357 1.00 18.92 441 GLY A O 1
ATOM 539 N N . PRO A 1 125 ? -56.153 -8.992 18.641 1.00 17.46 442 PRO A N 1
ATOM 540 C CA . PRO A 1 125 ? -55.571 -7.935 19.436 1.00 17.93 442 PRO A CA 1
ATOM 541 C C . PRO A 1 125 ? -54.498 -7.174 18.634 1.00 18.66 442 PRO A C 1
ATOM 542 O O . PRO A 1 125 ? -54.072 -7.656 17.550 1.00 17.79 442 PRO A O 1
ATOM 546 N N . PRO A 1 126 ? -54.066 -6.014 19.151 1.00 19.28 443 PRO A N 1
ATOM 547 C CA . PRO A 1 126 ? -53.068 -5.226 18.455 1.00 19.63 443 PRO A CA 1
ATOM 548 C C . PRO A 1 126 ? -51.716 -5.924 18.280 1.00 19.37 443 PRO A C 1
ATOM 549 O O . PRO A 1 126 ? -51.313 -6.731 19.114 1.00 18.89 443 PRO A O 1
ATOM 553 N N . GLY A 1 127 ? -51.036 -5.607 17.176 1.00 18.48 444 GLY A N 1
ATOM 554 C CA . GLY A 1 127 ? -49.710 -6.113 16.936 1.00 17.73 444 GLY A CA 1
ATOM 555 C C . GLY A 1 127 ? -49.545 -7.566 16.553 1.00 17.67 444 GLY A C 1
ATOM 556 O O . GLY A 1 127 ? -48.503 -8.116 16.782 1.00 17.42 444 GLY A O 1
ATOM 557 N N . THR A 1 128 ? -50.539 -8.182 15.909 1.00 18.23 445 THR A N 1
ATOM 558 C CA . THR A 1 128 ? -50.467 -9.603 15.566 1.00 18.26 445 THR A CA 1
ATOM 559 C C . THR A 1 128 ? -50.146 -9.857 14.084 1.00 18.57 445 THR A C 1
ATOM 560 O O . THR A 1 128 ? -49.927 -11.003 13.674 1.00 18.72 445 THR A O 1
ATOM 564 N N . GLY A 1 129 ? -50.042 -8.796 13.301 1.00 19.07 446 GLY A N 1
ATOM 565 C CA . GLY A 1 129 ? -49.634 -8.930 11.905 1.00 19.25 446 GLY A CA 1
ATOM 566 C C . GLY A 1 129 ? -50.709 -8.657 10.862 1.00 18.80 446 GLY A C 1
ATOM 567 O O . GLY A 1 129 ? -50.549 -9.016 9.691 1.00 20.12 446 GLY A O 1
ATOM 568 N N . LYS A 1 130 ? -51.774 -7.983 11.255 1.00 18.51 447 LYS A N 1
ATOM 569 C CA . LYS A 1 130 ? -52.883 -7.675 10.341 1.00 18.22 447 LYS A CA 1
ATOM 570 C C . LYS A 1 130 ? -52.434 -6.765 9.193 1.00 17.86 447 LYS A C 1
ATOM 571 O O . LYS A 1 130 ? -52.736 -7.041 8.024 1.00 18.31 447 LYS A O 1
ATOM 577 N N . THR A 1 131 ? -51.736 -5.677 9.520 1.00 18.53 448 THR A N 1
ATOM 578 C CA . THR A 1 131 ? -51.226 -4.778 8.500 1.00 18.57 448 THR A CA 1
ATOM 579 C C . THR A 1 131 ? -50.174 -5.472 7.651 1.00 19.17 448 THR A C 1
ATOM 580 O O . THR A 1 131 ? -50.100 -5.250 6.435 1.00 19.90 448 THR A O 1
ATOM 584 N N . LEU A 1 132 ? -49.359 -6.304 8.290 1.00 18.89 449 LEU A N 1
ATOM 585 C CA . LEU A 1 132 ? -48.304 -7.050 7.608 1.00 19.80 449 LEU A CA 1
ATOM 586 C C . LEU A 1 132 ? -48.919 -7.972 6.564 1.00 18.92 449 LEU A C 1
ATOM 587 O O . LEU A 1 132 ? -48.464 -8.042 5.412 1.00 17.81 449 LEU A O 1
ATOM 592 N N . ILE A 1 133 ? -50.014 -8.618 6.954 1.00 17.47 450 ILE A N 1
ATOM 593 C CA . ILE A 1 133 ? -50.781 -9.465 6.061 1.00 17.75 450 ILE A CA 1
ATOM 594 C C . ILE A 1 133 ? -51.381 -8.664 4.913 1.00 17.99 450 ILE A C 1
ATOM 595 O O . ILE A 1 133 ? -51.258 -9.060 3.775 1.00 18.38 450 ILE A O 1
ATOM 600 N N . GLY A 1 134 ? -52.009 -7.534 5.208 1.00 18.77 451 GLY A N 1
ATOM 601 C CA . GLY A 1 134 ? -52.548 -6.665 4.157 1.00 18.92 451 GLY A CA 1
ATOM 602 C C . GLY A 1 134 ? -51.497 -6.336 3.104 1.00 19.72 451 GLY A C 1
ATOM 603 O O . GLY A 1 134 ? -51.725 -6.490 1.907 1.00 18.91 451 GLY A O 1
ATOM 604 N N . LYS A 1 135 ? -50.331 -5.914 3.549 1.00 20.01 452 LYS A N 1
ATOM 605 C CA . LYS A 1 135 ? -49.245 -5.542 2.635 1.00 21.99 452 LYS A CA 1
ATOM 606 C C . LYS A 1 135 ? -48.719 -6.730 1.857 1.00 21.03 452 LYS A C 1
ATOM 607 O O . LYS A 1 135 ? -48.308 -6.593 0.699 1.00 20.54 452 LYS A O 1
ATOM 613 N N . CYS A 1 136 ? -48.664 -7.884 2.511 1.00 21.20 453 CYS A N 1
ATOM 614 C CA . CYS A 1 136 ? -48.268 -9.126 1.858 1.00 20.61 453 CYS A CA 1
ATOM 615 C C . CYS A 1 136 ? -49.239 -9.553 0.761 1.00 20.37 453 CYS A C 1
ATOM 616 O O . CYS A 1 136 ? -48.810 -9.996 -0.303 1.00 19.27 453 CYS A O 1
ATOM 619 N N . ILE A 1 137 ? -50.543 -9.400 1.008 1.00 19.64 454 ILE A N 1
ATOM 620 C CA . ILE A 1 137 ? -51.526 -9.634 -0.031 1.00 19.64 454 ILE A CA 1
ATOM 621 C C . ILE A 1 137 ? -51.209 -8.788 -1.254 1.00 19.40 454 ILE A C 1
ATOM 622 O O . ILE A 1 137 ? -51.233 -9.276 -2.372 1.00 19.10 454 ILE A O 1
ATOM 627 N N . ALA A 1 138 ? -50.930 -7.511 -1.039 1.00 18.91 455 ALA A N 1
ATOM 628 C CA . ALA A 1 138 ? -50.669 -6.609 -2.163 1.00 18.66 455 ALA A CA 1
ATOM 629 C C . ALA A 1 138 ? -49.397 -7.018 -2.904 1.00 18.70 455 ALA A C 1
ATOM 630 O O . ALA A 1 138 ? -49.377 -7.077 -4.131 1.00 20.67 455 ALA A O 1
ATOM 632 N N . SER A 1 139 ? -48.341 -7.270 -2.157 1.00 19.06 456 SER A N 1
ATOM 633 C CA . SER A 1 139 ? -47.049 -7.652 -2.708 1.00 20.84 456 SER A CA 1
ATOM 634 C C . SER A 1 139 ? -47.184 -8.894 -3.565 1.00 20.71 456 SER A C 1
ATOM 635 O O . SER A 1 139 ? -46.703 -8.947 -4.694 1.00 20.46 456 SER A O 1
ATOM 638 N N . GLN A 1 140 ? -47.831 -9.901 -3.009 1.00 21.07 457 GLN A N 1
ATOM 639 C CA . GLN A 1 140 ? -47.885 -11.217 -3.619 1.00 21.54 457 GLN A CA 1
ATOM 640 C C . GLN A 1 140 ? -48.905 -11.321 -4.739 1.00 21.95 457 GLN A C 1
ATOM 641 O O . GLN A 1 140 ? -48.882 -12.277 -5.504 1.00 21.59 457 GLN A O 1
ATOM 647 N N . SER A 1 141 ? -49.813 -10.352 -4.812 1.00 21.85 458 SER A N 1
ATOM 648 C CA . SER A 1 141 ? -50.829 -10.298 -5.854 1.00 22.51 458 SER A CA 1
ATOM 649 C C . SER A 1 141 ? -50.447 -9.351 -6.976 1.00 22.04 458 SER A C 1
ATOM 650 O O . SER A 1 141 ? -51.229 -9.171 -7.894 1.00 21.23 458 SER A O 1
ATOM 653 N N . GLY A 1 142 ? -49.290 -8.700 -6.861 1.00 22.80 459 GLY A N 1
ATOM 654 C CA . GLY A 1 142 ? -48.890 -7.666 -7.802 1.00 23.45 459 GLY A CA 1
ATOM 655 C C . GLY A 1 142 ? -49.713 -6.392 -7.739 1.00 24.04 459 GLY A C 1
ATOM 656 O O . GLY A 1 142 ? -49.742 -5.619 -8.697 1.00 24.18 459 GLY A O 1
ATOM 657 N N . ALA A 1 143 ? -50.355 -6.155 -6.596 1.00 23.39 460 ALA A N 1
ATOM 658 C CA . ALA A 1 143 ? -51.218 -5.005 -6.400 1.00 22.61 460 ALA A CA 1
ATOM 659 C C . AL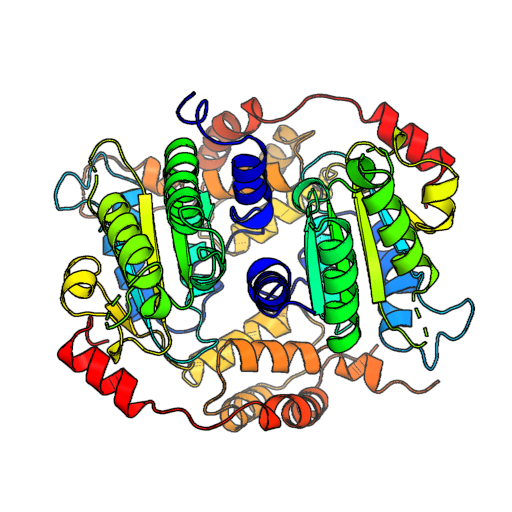A A 1 143 ? -50.527 -3.806 -5.723 1.00 22.07 460 ALA A C 1
ATOM 660 O O . ALA A 1 143 ? -49.520 -3.937 -5.027 1.00 20.77 460 ALA A O 1
ATOM 662 N N . THR A 1 144 ? -51.079 -2.621 -5.939 1.00 21.78 461 THR A N 1
ATOM 663 C CA . THR A 1 144 ? -50.682 -1.465 -5.132 1.00 22.03 461 THR A CA 1
ATOM 664 C C . THR A 1 144 ? -51.350 -1.620 -3.758 1.00 21.24 461 THR A C 1
ATOM 665 O O . THR A 1 144 ? -52.357 -2.343 -3.628 1.00 21.97 461 THR A O 1
ATOM 669 N N . PHE A 1 145 ? -50.778 -0.969 -2.747 1.00 20.39 462 PHE A N 1
ATOM 670 C CA . PHE A 1 145 ? -51.252 -1.054 -1.365 1.00 20.65 462 PHE A CA 1
ATOM 671 C C . PHE A 1 145 ? -51.515 0.374 -0.831 1.00 20.85 462 PHE A C 1
ATOM 672 O O . PHE A 1 145 ? -50.675 1.257 -0.972 1.00 20.32 462 PHE A O 1
ATOM 680 N N . PHE A 1 146 ? -52.714 0.584 -0.294 1.00 20.57 463 PHE A N 1
ATOM 681 C CA . PHE A 1 146 ? -53.106 1.838 0.344 1.00 21.13 463 PHE A CA 1
ATOM 682 C C . PHE A 1 146 ? -53.483 1.500 1.774 1.00 21.86 463 PHE A C 1
ATOM 683 O O . PHE A 1 146 ? -54.292 0.579 1.980 1.00 21.28 463 PHE A O 1
ATOM 691 N N . SER A 1 147 ? -52.957 2.248 2.756 1.00 21.59 464 SER A N 1
ATOM 692 C CA A SER A 1 147 ? -53.273 1.973 4.155 0.50 21.79 464 SER A CA 1
ATOM 693 C CA B SER A 1 147 ? -53.225 1.975 4.164 0.50 21.43 464 SER A CA 1
ATOM 694 C C . SER A 1 147 ? -53.689 3.255 4.872 1.00 21.84 464 SER A C 1
ATOM 695 O O . SER A 1 147 ? -53.049 4.295 4.761 1.00 21.09 464 SER A O 1
ATOM 700 N N . ILE A 1 148 ? -54.806 3.187 5.579 1.00 22.03 465 ILE A N 1
ATOM 701 C CA . ILE A 1 148 ? -55.328 4.361 6.253 1.00 22.67 465 ILE A CA 1
ATOM 702 C C . ILE A 1 148 ? -56.089 3.943 7.498 1.00 22.67 465 ILE A C 1
ATOM 703 O O . ILE A 1 148 ? -56.715 2.877 7.547 1.00 21.88 465 ILE A O 1
ATOM 708 N N . SER A 1 149 ? -56.005 4.766 8.533 1.00 22.89 466 SER A N 1
ATOM 709 C CA . SER A 1 149 ? -56.828 4.515 9.705 1.00 23.78 466 SER A CA 1
ATOM 710 C C . SER A 1 149 ? -58.175 5.148 9.461 1.00 23.28 466 SER A C 1
ATOM 711 O O . SER A 1 149 ? -58.269 6.182 8.822 1.00 23.05 466 SER A O 1
ATOM 714 N N . ALA A 1 150 ? -59.211 4.517 9.979 1.00 23.43 467 ALA A N 1
ATOM 715 C CA . ALA A 1 150 ? -60.582 4.954 9.765 1.00 24.62 467 ALA A CA 1
ATOM 716 C C . ALA A 1 150 ? -60.850 6.394 10.204 1.00 24.78 467 ALA A C 1
ATOM 717 O O . ALA A 1 150 ? -61.620 7.091 9.556 1.00 24.15 467 ALA A O 1
ATOM 719 N N . SER A 1 151 ? -60.187 6.823 11.277 1.00 25.98 468 SER A N 1
ATOM 720 C CA . SER A 1 151 ? -60.323 8.184 11.833 1.00 27.09 468 SER A CA 1
ATOM 721 C C . SER A 1 151 ? -59.778 9.232 10.867 1.00 27.50 468 SER A C 1
ATOM 722 O O . SER A 1 151 ? -60.250 10.373 10.841 1.00 28.27 468 SER A O 1
ATOM 725 N N . SER A 1 152 ? -58.807 8.835 10.047 1.00 27.24 469 SER A N 1
ATOM 726 C CA . SER A 1 152 ? -58.256 9.731 9.039 1.00 27.78 469 SER A CA 1
ATOM 727 C C . SER A 1 152 ? -59.224 9.993 7.885 1.00 28.22 469 SER A C 1
ATOM 728 O O . SER A 1 152 ? -59.019 10.912 7.117 1.00 28.85 469 SER A O 1
ATOM 731 N N . LEU A 1 153 ? -60.262 9.183 7.747 1.00 28.94 470 LEU A N 1
ATOM 732 C CA . LEU A 1 153 ? -61.302 9.469 6.753 1.00 30.39 470 LEU A CA 1
ATOM 733 C C . LEU A 1 153 ? -62.294 10.526 7.195 1.00 31.34 470 LEU A C 1
ATOM 734 O O . LEU A 1 153 ? -63.034 11.017 6.370 1.00 33.04 470 LEU A O 1
ATOM 739 N N . THR A 1 154 ? -62.299 10.879 8.482 1.00 32.69 471 THR A N 1
ATOM 740 C CA . THR A 1 154 ? -63.311 11.778 9.044 1.00 32.38 471 THR A CA 1
ATOM 741 C C . THR A 1 154 ? -62.809 13.209 9.051 1.00 32.61 471 THR A C 1
ATOM 742 O O . THR A 1 154 ? -61.596 13.471 8.979 1.00 32.02 471 THR A O 1
ATOM 746 N N . SER A 1 155 ? -63.747 14.146 9.136 1.00 32.64 472 SER A N 1
ATOM 747 C CA . SER A 1 155 ? -63.421 15.567 9.113 1.00 33.22 472 SER A CA 1
ATOM 748 C C . SER A 1 155 ? -64.436 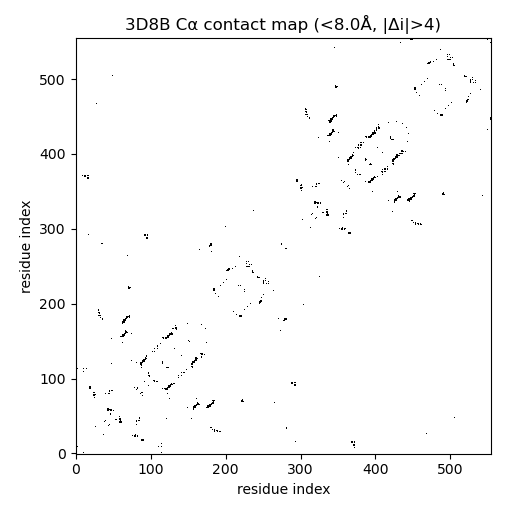16.330 9.945 1.00 33.89 472 SER A C 1
ATOM 749 O O . SER A 1 155 ? -65.579 15.911 10.056 1.00 33.84 472 SER A O 1
ATOM 752 N N . LYS A 1 156 ? -64.020 17.451 10.517 1.00 35.05 473 LYS A N 1
ATOM 753 C CA . LYS A 1 156 ? -64.965 18.355 11.171 1.00 36.14 473 LYS A CA 1
ATOM 754 C C . LYS A 1 156 ? -65.865 19.026 10.147 1.00 35.42 473 LYS A C 1
ATOM 755 O O . LYS A 1 156 ? -66.952 19.457 10.488 1.00 36.69 473 LYS A O 1
ATOM 761 N N . TRP A 1 157 ? -65.415 19.119 8.900 1.00 34.52 474 TRP A N 1
ATOM 762 C CA . TRP A 1 157 ? -66.149 19.857 7.890 1.00 34.15 474 TRP A CA 1
ATOM 763 C C . TRP A 1 157 ? -67.211 18.993 7.231 1.00 33.23 474 TRP A C 1
ATOM 764 O O . TRP A 1 157 ? -66.943 17.856 6.839 1.00 33.45 474 TRP A O 1
ATOM 775 N N . VAL A 1 158 ? -68.415 19.543 7.118 1.00 31.59 475 VAL A N 1
ATOM 776 C CA . VAL A 1 158 ? -69.526 18.872 6.445 1.00 31.17 475 VAL A CA 1
ATOM 777 C C . VAL A 1 158 ? -69.106 18.465 5.042 1.00 30.55 475 VAL A C 1
ATOM 778 O O . VAL A 1 158 ? -68.557 19.276 4.308 1.00 30.30 475 VAL A O 1
ATOM 782 N N . GLY A 1 159 ? -69.324 17.200 4.687 1.00 30.09 476 GLY A N 1
ATOM 783 C CA . GLY A 1 159 ? -69.118 16.725 3.304 1.00 29.83 476 GLY A CA 1
ATOM 784 C C . GLY A 1 159 ? -67.693 16.355 2.943 1.00 30.23 476 GLY A C 1
ATOM 785 O O . GLY A 1 159 ? -67.451 15.815 1.856 1.00 29.67 476 GLY A O 1
ATOM 786 N N . GLU A 1 160 ? -66.743 16.636 3.836 1.00 29.90 477 GLU A N 1
ATOM 787 C CA . GLU A 1 160 ? -65.330 16.382 3.543 1.00 30.91 477 GLU A CA 1
ATOM 788 C C . GLU A 1 160 ? -64.891 14.929 3.763 1.00 30.71 477 GLU A C 1
ATOM 789 O O . GLU A 1 160 ? -64.017 14.447 3.048 1.00 30.77 477 GLU A O 1
ATOM 795 N N . GLY A 1 161 ? -65.467 14.249 4.752 1.00 30.59 478 GLY A N 1
ATOM 796 C CA . GLY A 1 161 ? -65.161 12.837 4.986 1.00 30.79 478 GLY A CA 1
ATOM 797 C C . GLY A 1 161 ? -65.615 11.982 3.809 1.00 30.64 478 GLY A C 1
ATOM 798 O O . GLY A 1 161 ? -64.860 11.167 3.292 1.00 29.93 478 GLY A O 1
ATOM 799 N N . GLU A 1 162 ? -66.853 12.193 3.378 1.00 30.64 479 GLU A N 1
ATOM 800 C CA . GLU A 1 162 ? -67.381 11.530 2.193 1.00 31.03 479 GLU A CA 1
ATOM 801 C C . GLU A 1 162 ? -66.498 11.758 0.972 1.00 30.92 479 GLU A C 1
ATOM 802 O O . GLU A 1 162 ? -66.261 10.833 0.183 1.00 31.48 479 GLU A O 1
ATOM 808 N N . LYS A 1 163 ? -65.999 12.984 0.827 1.00 30.38 480 LYS A N 1
ATOM 809 C CA . LYS A 1 163 ? -65.117 13.343 -0.280 1.00 30.55 480 LYS A CA 1
ATOM 810 C C . LYS A 1 163 ? -63.798 12.545 -0.260 1.00 29.59 480 LYS A C 1
ATOM 811 O O . LYS A 1 163 ? -63.335 12.062 -1.298 1.00 28.31 480 LYS A O 1
ATOM 817 N N . MET A 1 164 ? -63.191 12.424 0.917 1.00 28.83 481 MET A N 1
ATOM 818 C CA . MET A 1 164 ? -61.964 11.641 1.079 1.00 28.61 481 MET A CA 1
ATOM 819 C C . MET A 1 164 ? -62.157 10.158 0.737 1.00 26.89 481 MET A C 1
ATOM 820 O O . MET A 1 164 ? -61.276 9.556 0.124 1.00 25.47 481 MET A O 1
ATOM 825 N N . VAL A 1 165 ? -63.281 9.573 1.158 1.00 25.36 482 VAL A N 1
ATOM 826 C CA . VAL A 1 165 ? -63.599 8.164 0.834 1.00 24.57 482 VAL A CA 1
ATOM 827 C C . VAL A 1 165 ? -63.705 7.970 -0.677 1.00 24.45 482 VAL A C 1
ATOM 828 O O . VAL A 1 165 ? -63.153 7.021 -1.267 1.00 22.77 482 VAL A O 1
ATOM 832 N N . ARG A 1 166 ? -64.438 8.881 -1.313 1.00 24.02 483 ARG A N 1
ATOM 833 C CA . ARG A 1 166 ? -64.591 8.858 -2.763 1.00 24.57 483 ARG A CA 1
ATOM 834 C C . ARG A 1 166 ? -63.265 9.046 -3.485 1.00 24.20 483 ARG A C 1
ATOM 835 O O . ARG A 1 166 ? -62.995 8.342 -4.431 1.00 24.33 483 ARG A O 1
ATOM 843 N N . ALA A 1 167 ? -62.425 9.971 -3.019 1.00 24.73 484 ALA A N 1
ATOM 844 C CA . ALA A 1 167 ? -61.094 10.160 -3.576 1.00 24.53 484 ALA A CA 1
ATOM 845 C C . ALA A 1 167 ? -60.192 8.924 -3.390 1.00 25.25 484 ALA A C 1
ATOM 846 O O . ALA A 1 167 ? -59.493 8.501 -4.320 1.00 25.52 484 ALA A O 1
ATOM 848 N N . LEU A 1 168 ? -60.213 8.341 -2.196 1.00 24.73 485 LEU A N 1
ATOM 849 C CA . LEU A 1 168 ? -59.417 7.148 -1.932 1.00 25.13 485 LEU A CA 1
ATOM 850 C C . LEU A 1 168 ? -59.691 6.042 -2.946 1.00 25.32 485 LEU A C 1
ATOM 851 O O . LEU A 1 168 ? -58.770 5.477 -3.534 1.00 24.25 485 LEU A O 1
ATOM 856 N N . PHE A 1 169 ? -60.966 5.739 -3.136 1.00 25.42 486 PHE A N 1
ATOM 857 C CA . PHE A 1 169 ? -61.379 4.707 -4.083 1.00 25.37 486 PHE A CA 1
ATOM 858 C C . PHE A 1 169 ? -61.101 5.079 -5.534 1.00 25.29 486 PHE A C 1
ATOM 859 O O . PHE A 1 169 ? -60.778 4.208 -6.321 1.00 25.75 486 PHE A O 1
ATOM 867 N N . ALA A 1 170 ? -61.173 6.361 -5.879 1.00 25.21 487 ALA A N 1
ATOM 868 C CA . ALA A 1 170 ? -60.917 6.802 -7.259 1.00 25.18 487 ALA A CA 1
ATOM 869 C C . ALA A 1 170 ? -59.450 6.675 -7.622 1.00 24.96 487 ALA A C 1
ATOM 870 O O . ALA A 1 170 ? -59.113 6.238 -8.712 1.00 24.47 487 ALA A O 1
ATOM 872 N N . VAL A 1 171 ? -58.572 7.037 -6.697 1.00 25.15 488 VAL A N 1
ATOM 873 C CA . VAL A 1 171 ? -57.134 6.865 -6.901 1.00 25.18 488 VAL A CA 1
ATOM 874 C C . VAL A 1 171 ? -56.777 5.382 -6.948 1.00 25.34 488 VAL A C 1
ATOM 875 O O . VAL A 1 171 ? -55.973 4.971 -7.784 1.00 25.37 488 VAL A O 1
ATOM 879 N N . ALA A 1 172 ? -57.375 4.568 -6.067 1.00 25.47 489 ALA A N 1
ATOM 880 C CA . ALA A 1 172 ? -57.133 3.126 -6.094 1.00 25.26 489 ALA A CA 1
ATOM 881 C C . ALA A 1 172 ? -57.559 2.518 -7.429 1.00 26.06 489 ALA A C 1
ATOM 882 O O . ALA A 1 172 ? -56.852 1.655 -7.984 1.00 26.38 489 ALA A O 1
ATOM 884 N N . ARG A 1 173 ? -58.687 2.983 -7.967 1.00 26.67 490 ARG A N 1
ATOM 885 C CA . ARG A 1 173 ? -59.134 2.525 -9.277 1.00 28.14 490 ARG A CA 1
ATOM 886 C C . ARG A 1 173 ? -58.092 2.817 -10.353 1.00 27.60 490 ARG A C 1
ATOM 887 O O . ARG A 1 173 ? -57.842 1.972 -11.212 1.00 27.18 490 ARG A O 1
ATOM 895 N N . CYS A 1 174 ? -57.474 3.994 -10.296 1.00 27.47 491 CYS A N 1
ATOM 896 C CA . CYS A 1 174 ? -56.413 4.332 -11.251 1.00 28.32 491 CYS A CA 1
ATOM 897 C C . CYS A 1 174 ? -55.175 3.482 -11.109 1.00 27.94 491 CYS A C 1
ATOM 898 O O . CYS A 1 174 ? -54.440 3.311 -12.069 1.00 27.23 491 CYS A O 1
ATOM 901 N N . GLN A 1 175 ? -54.955 2.953 -9.910 1.00 28.43 492 GLN A N 1
ATOM 902 C CA . GLN A 1 175 ? -53.758 2.182 -9.582 1.00 27.99 492 GLN A CA 1
ATOM 903 C C . GLN A 1 175 ? -54.063 0.689 -9.428 1.00 28.04 492 GLN A C 1
ATOM 904 O O . GLN A 1 175 ? -53.379 -0.013 -8.692 1.00 27.33 492 GLN A O 1
ATOM 910 N N . GLN A 1 176 ? -55.061 0.177 -10.135 1.00 27.87 493 GLN A N 1
ATOM 911 C CA . GLN A 1 176 ? -55.474 -1.194 -9.893 1.00 28.77 493 GLN A CA 1
ATOM 912 C C . GLN A 1 176 ? -54.609 -2.247 -10.641 1.00 27.44 493 GLN A C 1
ATOM 913 O O . GLN A 1 176 ? -53.971 -1.927 -11.651 1.00 27.75 493 GLN A O 1
ATOM 919 N N . PRO A 1 177 ? -54.549 -3.492 -10.127 1.00 25.94 494 PRO A N 1
ATOM 920 C CA . PRO A 1 177 ? -55.169 -4.011 -8.906 1.00 24.26 494 PRO A CA 1
ATOM 921 C C . PRO A 1 177 ? -54.603 -3.344 -7.674 1.00 22.59 494 PRO A C 1
ATOM 922 O O . PRO A 1 177 ? -53.416 -3.040 -7.637 1.00 20.51 494 PRO A O 1
ATOM 926 N N . ALA A 1 178 ? -55.477 -3.099 -6.700 1.00 21.59 495 ALA A N 1
ATOM 927 C CA . ALA A 1 178 ? -55.160 -2.318 -5.520 1.00 20.49 495 ALA A CA 1
ATOM 928 C C . ALA A 1 178 ? -55.760 -2.983 -4.310 1.00 20.64 495 ALA A C 1
ATOM 929 O O . ALA A 1 178 ? -56.872 -3.523 -4.376 1.00 21.02 495 ALA A O 1
ATOM 931 N N . VAL A 1 179 ? -55.026 -2.914 -3.202 1.00 20.13 496 VAL A N 1
ATOM 932 C CA . VAL A 1 179 ? -55.520 -3.322 -1.907 1.00 19.85 496 VAL A CA 1
ATOM 933 C C . VAL A 1 179 ? -55.649 -2.048 -1.064 1.00 20.81 496 VAL A C 1
ATOM 934 O O . 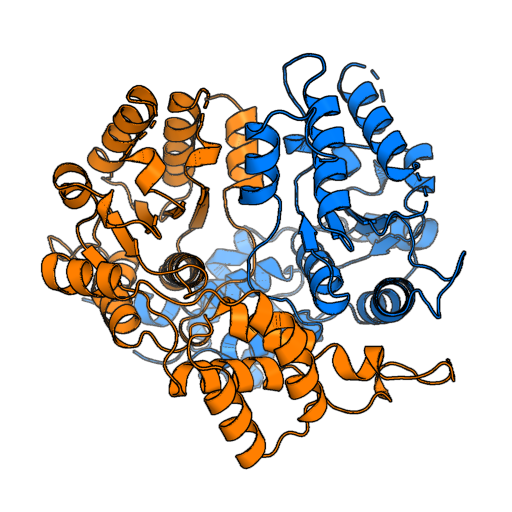VAL A 1 179 ? -54.691 -1.277 -0.927 1.00 20.41 496 VAL A O 1
ATOM 938 N N . ILE A 1 180 ? -56.840 -1.826 -0.533 1.00 20.32 497 ILE A N 1
ATOM 939 C CA . ILE A 1 180 ? -57.120 -0.707 0.349 1.00 20.91 497 ILE A CA 1
ATOM 940 C C . ILE A 1 180 ? -57.284 -1.235 1.780 1.00 20.70 497 ILE A C 1
ATOM 941 O O . ILE A 1 180 ? -58.244 -1.935 2.086 1.00 21.27 497 ILE A O 1
ATOM 946 N N . PHE A 1 181 ? -56.336 -0.925 2.643 1.00 20.49 498 PHE A N 1
ATOM 947 C CA . PHE A 1 181 ? -56.341 -1.443 4.015 1.00 20.18 498 PHE A CA 1
ATOM 948 C C . PHE A 1 181 ? -56.825 -0.358 4.963 1.00 20.74 498 PHE A C 1
ATOM 949 O O . PHE A 1 181 ? -56.271 0.755 5.008 1.00 19.13 498 PHE A O 1
ATOM 957 N N . ILE A 1 182 ? -57.842 -0.700 5.748 1.00 20.65 499 ILE A N 1
ATOM 958 C CA . ILE A 1 182 ? -58.490 0.261 6.640 1.00 21.60 499 ILE A CA 1
ATOM 959 C C . ILE A 1 182 ? -58.403 -0.246 8.065 1.00 21.25 499 ILE A C 1
ATOM 960 O O . ILE A 1 182 ? -59.039 -1.247 8.435 1.00 19.95 499 ILE A O 1
ATOM 965 N N . ASP A 1 183 ? -57.588 0.435 8.856 1.00 22.18 500 ASP A N 1
ATOM 966 C CA . ASP A 1 183 ? -57.367 0.051 10.256 1.00 23.69 500 ASP A CA 1
ATOM 967 C C . ASP A 1 183 ? -58.491 0.622 11.144 1.00 24.01 500 ASP A C 1
ATOM 968 O O . ASP A 1 183 ? -59.063 1.664 10.838 1.00 24.02 500 ASP A O 1
ATOM 973 N N . GLU A 1 184 ? -58.804 -0.038 12.248 1.00 24.70 501 GLU A N 1
ATOM 974 C CA . GLU A 1 184 ? -59.876 0.420 13.140 1.00 26.23 501 GLU A CA 1
ATOM 975 C C . GLU A 1 184 ? -61.213 0.577 12.387 1.00 24.90 501 GLU A C 1
ATOM 976 O O . GLU A 1 184 ? -61.982 1.497 12.648 1.00 25.08 501 GLU A O 1
ATOM 982 N N . ILE A 1 185 ? -61.512 -0.362 11.490 1.00 24.03 502 ILE A N 1
ATOM 983 C CA . ILE A 1 185 ? -62.644 -0.237 10.577 1.00 23.92 502 ILE A CA 1
ATOM 984 C C . ILE A 1 185 ? -63.997 -0.275 11.316 1.00 25.41 502 ILE A C 1
ATOM 985 O O . ILE A 1 185 ? -64.999 0.239 10.798 1.00 25.08 502 ILE A O 1
ATOM 990 N N . ASP A 1 186 ? -64.007 -0.846 12.523 1.00 26.68 503 ASP A N 1
ATOM 991 C CA . ASP A 1 186 ? -65.171 -0.770 13.423 1.00 29.09 503 ASP A CA 1
ATOM 992 C C . ASP A 1 186 ? -65.661 0.666 13.637 1.00 30.46 503 ASP A C 1
ATOM 993 O O . ASP A 1 186 ? -66.860 0.899 13.757 1.00 31.00 503 ASP A O 1
ATOM 998 N N . SER A 1 187 ? -64.736 1.621 13.699 1.00 32.27 504 SER A N 1
ATOM 999 C CA . SER A 1 187 ? -65.096 3.031 13.846 1.00 33.71 504 SER A CA 1
ATOM 1000 C C . SER A 1 187 ? -65.832 3.560 12.632 1.00 34.42 504 SER A C 1
ATOM 1001 O O . SER A 1 187 ? -66.754 4.356 12.762 1.00 35.57 504 SER A O 1
ATOM 1004 N N . LEU A 1 188 ? -65.385 3.139 11.455 1.00 34.77 505 LEU A N 1
ATOM 1005 C CA . LEU A 1 188 ? -65.987 3.521 10.191 1.00 35.22 505 LEU A CA 1
ATOM 1006 C C . LEU A 1 188 ? -67.371 2.853 10.053 1.00 35.97 505 LEU A C 1
ATOM 1007 O O . LEU A 1 188 ? -68.345 3.492 9.649 1.00 35.20 505 LEU A O 1
ATOM 1012 N N . LEU A 1 189 ? -67.453 1.574 10.422 1.00 36.92 506 LEU A N 1
ATOM 1013 C CA . LEU A 1 189 ? -68.667 0.782 10.263 1.00 38.23 506 LEU A CA 1
ATOM 1014 C C . LEU A 1 189 ? -69.412 0.587 11.575 1.00 40.38 506 LEU A C 1
ATOM 1015 O O . LEU A 1 189 ? -69.942 -0.486 11.844 1.00 41.26 506 LEU A O 1
ATOM 1020 N N . SER A 1 190 ? -69.458 1.645 12.369 1.00 43.01 507 SER A N 1
ATOM 1021 C CA . SER A 1 190 ? -70.000 1.644 13.727 1.00 45.09 507 SER A CA 1
ATOM 1022 C C . SER A 1 190 ? -71.480 1.301 13.835 1.00 46.83 507 SER A C 1
ATOM 1023 O O . SER A 1 190 ? -72.265 1.583 12.925 1.00 47.42 507 SER A O 1
ATOM 1026 N N . GLN A 1 191 ? -71.842 0.724 14.982 1.00 48.72 508 GLN A N 1
ATOM 1027 C CA . GLN A 1 191 ? -73.233 0.525 15.406 1.00 49.95 508 GLN A CA 1
ATOM 1028 C C . GLN A 1 191 ? -74.055 -0.349 14.475 1.00 50.48 508 GLN A C 1
ATOM 1029 O O . GLN A 1 191 ? -74.739 -1.274 14.930 1.00 51.31 508 GLN A O 1
ATOM 1035 N N . GLU A 1 198 ? -74.351 12.620 12.686 1.00 41.10 515 GLU A N 1
ATOM 1036 C CA . GLU A 1 198 ? -74.810 12.422 11.309 1.00 40.68 515 GLU A CA 1
ATOM 1037 C C . GLU A 1 198 ? -73.652 12.149 10.340 1.00 40.19 515 GLU A C 1
ATOM 1038 O O . GLU A 1 198 ? -73.810 11.383 9.388 1.00 39.73 515 GLU A O 1
ATOM 1041 N N . SER A 1 199 ? -72.495 12.766 10.578 1.00 39.90 516 SER A N 1
ATOM 1042 C CA . SER A 1 199 ? -71.344 12.545 9.703 1.00 39.30 516 SER A CA 1
ATOM 1043 C C . SER A 1 199 ? -70.877 11.087 9.775 1.00 38.78 516 SER A C 1
ATOM 1044 O O . SER A 1 199 ? -70.467 10.525 8.758 1.00 38.74 516 SER A O 1
ATOM 1047 N N . SER A 1 200 ? -70.969 10.464 10.954 1.00 37.68 517 SER A N 1
ATOM 1048 C CA . SER A 1 200 ? -70.590 9.058 11.081 1.00 37.02 517 SER A CA 1
ATOM 1049 C C . SER A 1 200 ? -71.491 8.192 10.212 1.00 35.77 517 SER A C 1
ATOM 1050 O O . SER A 1 200 ? -71.007 7.341 9.468 1.00 34.41 517 SER A O 1
ATOM 1053 N N . ARG A 1 201 ? -72.799 8.441 10.288 1.00 34.46 518 ARG A N 1
ATOM 1054 C CA . ARG A 1 201 ? -73.764 7.746 9.447 1.00 34.92 518 ARG A CA 1
ATOM 1055 C C . ARG A 1 201 ? -73.410 7.914 7.983 1.00 32.68 518 ARG A C 1
ATOM 1056 O O . ARG A 1 201 ? -73.421 6.959 7.218 1.00 32.52 518 ARG A O 1
ATOM 1064 N N . ARG A 1 202 ? -73.086 9.145 7.610 1.00 32.15 519 ARG A N 1
ATOM 1065 C CA . ARG A 1 202 ? -72.881 9.516 6.213 1.00 30.90 519 ARG A CA 1
ATOM 1066 C C . ARG A 1 202 ? -71.596 8.949 5.607 1.00 30.79 519 ARG A C 1
ATOM 1067 O O . ARG A 1 202 ? -71.592 8.515 4.452 1.00 30.24 519 ARG A O 1
ATOM 1075 N N . ILE A 1 203 ? -70.501 8.942 6.361 1.00 31.09 520 ILE A N 1
ATOM 1076 C CA . ILE A 1 203 ? -69.267 8.390 5.804 1.00 31.31 520 ILE A CA 1
ATOM 1077 C C . ILE A 1 203 ? -69.374 6.859 5.699 1.00 30.05 520 ILE A C 1
ATOM 1078 O O . ILE A 1 203 ? -68.849 6.274 4.770 1.00 29.71 520 ILE A O 1
ATOM 1083 N N . LYS A 1 204 ? -70.091 6.232 6.625 1.00 29.52 521 LYS A N 1
ATOM 1084 C CA . LYS A 1 204 ? -70.337 4.794 6.568 1.00 29.48 521 LYS A CA 1
ATOM 1085 C C . LYS A 1 204 ? -71.113 4.438 5.318 1.00 28.46 521 LYS A C 1
ATOM 1086 O O . LYS A 1 204 ? -70.763 3.517 4.604 1.00 28.63 521 LYS A O 1
ATOM 1092 N N . THR A 1 205 ? -72.191 5.169 5.085 1.00 28.08 522 THR A N 1
ATOM 1093 C CA . THR A 1 205 ? -73.008 4.986 3.908 1.00 27.37 522 THR A CA 1
ATOM 1094 C C . THR A 1 205 ? -72.187 5.143 2.645 1.00 26.36 522 THR A C 1
ATOM 1095 O O . THR A 1 205 ? -72.265 4.306 1.758 1.00 25.56 522 THR A O 1
ATOM 1099 N N . GLU A 1 206 ? -71.366 6.188 2.574 1.00 26.25 523 GLU A N 1
ATOM 1100 C CA . GLU A 1 206 ? -70.525 6.394 1.404 1.00 26.30 523 GLU A CA 1
ATOM 1101 C C . GLU A 1 206 ? -69.509 5.269 1.216 1.00 26.91 523 GLU A C 1
ATOM 1102 O O . GLU A 1 206 ? -69.229 4.873 0.082 1.00 26.24 523 GLU A O 1
ATOM 1108 N N . PHE A 1 207 ? -68.913 4.788 2.310 1.00 27.45 524 PHE A N 1
ATOM 1109 C CA . PHE A 1 207 ? -67.923 3.692 2.198 1.00 27.33 524 PHE A CA 1
ATOM 1110 C C . PHE A 1 207 ? -68.565 2.450 1.601 1.00 27.22 524 PHE A C 1
ATOM 1111 O O . PHE A 1 207 ? -68.004 1.799 0.732 1.00 26.84 524 PHE A O 1
ATOM 1119 N N . LEU A 1 208 ? -69.759 2.132 2.083 1.00 28.10 525 LEU A N 1
ATOM 1120 C CA . LEU A 1 208 ? -70.523 0.996 1.584 1.00 28.67 525 LEU A CA 1
ATOM 1121 C C . LEU A 1 208 ? -70.961 1.145 0.121 1.00 28.99 525 LEU A C 1
ATOM 1122 O O . LEU A 1 208 ? -70.977 0.164 -0.615 1.00 29.12 525 LEU A O 1
ATOM 1127 N N . VAL A 1 209 ? -71.274 2.361 -0.309 1.00 29.55 526 VAL A N 1
ATOM 1128 C CA . VAL A 1 209 ? -71.490 2.621 -1.732 1.00 30.40 526 VAL A CA 1
ATOM 1129 C C . VAL A 1 209 ? -70.235 2.236 -2.522 1.00 30.43 526 VAL A C 1
ATOM 1130 O O . VAL A 1 209 ? -70.315 1.523 -3.514 1.00 29.58 526 VAL A O 1
ATOM 1134 N N . GLN A 1 210 ? -69.072 2.669 -2.056 1.00 30.59 527 GLN A N 1
ATOM 1135 C CA . GLN A 1 210 ? -67.823 2.397 -2.781 1.00 31.23 527 GLN A CA 1
ATOM 1136 C C . GLN A 1 210 ? -67.474 0.910 -2.765 1.00 32.55 527 GLN A C 1
ATOM 1137 O O . GLN A 1 210 ? -67.024 0.350 -3.763 1.00 32.41 527 GLN A O 1
ATOM 1143 N N . LEU A 1 211 ? -67.683 0.278 -1.620 1.00 34.16 528 LEU A N 1
ATOM 1144 C CA . LEU A 1 211 ? -67.443 -1.144 -1.481 1.00 36.05 528 LEU A CA 1
ATOM 1145 C C . LEU A 1 211 ? -68.448 -1.973 -2.295 1.00 37.70 528 LEU A C 1
ATOM 1146 O O . LEU A 1 211 ? -68.059 -2.966 -2.899 1.00 38.58 528 LEU A O 1
ATOM 1151 N N . ASP A 1 212 ? -69.715 -1.558 -2.326 1.00 39.61 529 ASP A N 1
ATOM 1152 C CA . ASP A 1 212 ? -70.739 -2.250 -3.131 1.00 41.21 529 ASP A CA 1
ATOM 1153 C C . ASP A 1 212 ? -70.519 -2.069 -4.641 1.00 42.05 529 ASP A C 1
ATOM 1154 O O . ASP A 1 212 ? -70.602 -3.027 -5.406 1.00 42.34 529 ASP A O 1
ATOM 1159 N N . GLY A 1 213 ? -70.239 -0.841 -5.068 1.00 43.22 530 GLY A N 1
ATOM 1160 C CA . GLY A 1 213 ? -70.050 -0.540 -6.496 1.00 43.61 530 GLY A CA 1
ATOM 1161 C C . GLY A 1 213 ? -68.841 -1.232 -7.100 1.00 44.04 530 GLY A C 1
ATOM 1162 O O . GLY A 1 213 ? -67.854 -1.488 -6.401 1.00 45.21 530 GLY A O 1
ATOM 1163 N N . SER A 1 218 ? -68.148 -4.155 -12.892 1.00 50.48 535 SER A N 1
ATOM 1164 C CA . SER A 1 218 ? -66.978 -4.809 -12.314 1.00 50.37 535 SER A CA 1
ATOM 1165 C C . SER A 1 218 ? -65.828 -4.964 -13.328 1.00 49.67 535 SER A C 1
ATOM 1166 O O . SER A 1 218 ? -65.418 -6.073 -13.684 1.00 49.57 535 SER A O 1
ATOM 1169 N N . GLU A 1 219 ? -65.337 -3.820 -13.793 1.00 48.59 536 GLU A N 1
ATOM 1170 C CA . GLU A 1 219 ? -63.983 -3.706 -14.317 1.00 47.86 536 GLU A CA 1
ATOM 1171 C C . GLU A 1 219 ? -63.018 -3.478 -13.132 1.00 46.04 536 GLU A C 1
ATOM 1172 O O . GLU A 1 219 ? -61.792 -3.461 -13.321 1.00 46.24 536 GLU A O 1
ATOM 1178 N N . ASP A 1 220 ? -63.571 -3.303 -11.923 1.00 43.56 537 ASP A N 1
ATOM 1179 C CA . ASP A 1 220 ? -62.780 -2.917 -10.734 1.00 41.88 537 ASP A CA 1
ATOM 1180 C C . ASP A 1 220 ? -61.996 -4.097 -10.148 1.00 38.96 537 ASP A C 1
ATOM 1181 O O . ASP A 1 220 ? -62.518 -5.197 -10.012 1.00 39.57 537 ASP A O 1
ATOM 1186 N N . ARG A 1 221 ? -60.738 -3.872 -9.818 1.00 35.28 538 ARG A N 1
ATOM 1187 C CA . ARG A 1 221 ? -59.918 -4.892 -9.173 1.00 32.72 538 ARG A CA 1
ATOM 1188 C C . ARG A 1 221 ? -59.351 -4.243 -7.913 1.00 30.24 538 ARG A C 1
ATOM 1189 O O . ARG A 1 221 ? -58.170 -3.897 -7.839 1.00 29.40 538 ARG A O 1
ATOM 1197 N N . ILE A 1 222 ? -60.249 -4.038 -6.961 1.00 27.15 539 ILE A N 1
ATOM 1198 C CA . ILE A 1 222 ? -59.935 -3.444 -5.677 1.00 25.87 539 ILE A CA 1
ATOM 1199 C C . ILE A 1 222 ? -60.353 -4.449 -4.592 1.00 24.13 539 ILE A C 1
ATOM 1200 O O . ILE A 1 222 ? -61.413 -5.047 -4.685 1.00 22.34 539 ILE A O 1
ATOM 1205 N N . LEU A 1 223 ? -59.491 -4.643 -3.602 1.00 22.50 540 LEU A N 1
ATOM 1206 C CA . LEU A 1 223 ? -59.783 -5.470 -2.450 1.00 21.48 540 LEU A CA 1
ATOM 1207 C C . LEU A 1 223 ? -59.680 -4.583 -1.227 1.00 21.26 540 LEU A C 1
ATOM 1208 O O . LEU A 1 223 ? -58.655 -3.905 -1.033 1.00 20.58 540 LEU A O 1
ATOM 1213 N N . VAL A 1 224 ? -60.752 -4.539 -0.437 1.00 21.22 541 VAL A N 1
ATOM 1214 C CA . VAL A 1 224 ? -60.736 -3.819 0.818 1.00 21.25 541 VAL A CA 1
ATOM 1215 C C . VAL A 1 224 ? -60.362 -4.836 1.902 1.00 22.07 541 VAL A C 1
ATOM 1216 O O . VAL A 1 224 ? -60.999 -5.891 2.026 1.00 21.64 541 VAL A O 1
ATOM 1220 N N . VAL A 1 225 ? -59.343 -4.501 2.697 1.00 20.99 542 VAL A N 1
ATOM 1221 C CA . VAL A 1 225 ? -58.968 -5.301 3.845 1.00 21.25 542 VAL A CA 1
ATOM 1222 C C . VAL A 1 225 ? -59.231 -4.467 5.087 1.00 21.28 542 VAL A C 1
ATOM 1223 O O . VAL A 1 225 ? -58.524 -3.503 5.336 1.00 22.82 542 VAL A O 1
ATOM 1227 N N . GLY A 1 226 ? -60.263 -4.797 5.846 1.00 20.95 543 GLY A N 1
ATOM 1228 C CA . GLY A 1 226 ? -60.498 -4.097 7.113 1.00 21.22 543 GLY A CA 1
ATOM 1229 C C . GLY A 1 226 ? -59.797 -4.802 8.247 1.00 21.04 543 GLY A C 1
ATOM 1230 O O . GLY A 1 226 ? -59.647 -6.016 8.203 1.00 21.34 543 GLY A O 1
ATOM 1231 N N . ALA A 1 227 ? -59.365 -4.048 9.261 1.00 21.20 544 ALA A N 1
ATOM 1232 C CA . ALA A 1 227 ? -58.706 -4.616 10.423 1.00 21.28 544 ALA A CA 1
ATOM 1233 C C . ALA A 1 227 ? -59.353 -4.020 11.660 1.00 21.29 544 ALA A C 1
ATOM 1234 O O . ALA A 1 227 ? -59.706 -2.830 11.671 1.00 19.59 544 ALA A O 1
ATOM 1236 N N . THR A 1 228 ? -59.505 -4.835 12.696 1.00 21.88 545 THR A N 1
ATOM 1237 C CA . THR A 1 228 ? -60.163 -4.361 13.939 1.00 21.89 545 THR A CA 1
ATOM 1238 C C . THR A 1 228 ? -59.733 -5.171 15.175 1.00 22.37 545 THR A C 1
ATOM 1239 O O . THR A 1 228 ? -59.408 -6.357 15.079 1.00 21.08 545 THR A O 1
ATOM 1243 N N . ASN A 1 229 ? -59.682 -4.503 16.330 1.00 23.02 546 ASN A N 1
ATOM 1244 C CA . ASN A 1 229 ? -59.531 -5.183 17.616 1.00 23.87 546 ASN A CA 1
ATOM 1245 C C . ASN A 1 229 ? -60.906 -5.363 18.263 1.00 24.07 546 ASN A C 1
ATOM 1246 O O . ASN A 1 229 ? -60.993 -5.889 19.374 1.00 23.86 546 ASN A O 1
ATOM 1251 N N . ARG A 1 230 ? -61.961 -4.913 17.579 1.00 24.01 547 ARG A N 1
ATOM 1252 C CA . ARG A 1 230 ? -63.322 -4.890 18.117 1.00 24.94 547 ARG A CA 1
ATOM 1253 C C . ARG A 1 230 ? -64.370 -5.358 17.094 1.00 24.33 547 ARG A C 1
ATOM 1254 O O . ARG A 1 230 ? -65.273 -4.594 16.729 1.00 23.93 547 ARG A O 1
ATOM 1262 N N . PRO A 1 231 ? -64.251 -6.607 16.628 1.00 23.83 548 PRO A N 1
ATOM 1263 C CA . PRO A 1 231 ? -65.117 -7.100 15.553 1.00 25.10 548 PRO A CA 1
ATOM 1264 C C . PRO A 1 231 ? -66.588 -7.153 15.958 1.00 26.33 548 PRO A C 1
ATOM 1265 O O . PRO A 1 231 ? -67.467 -7.055 15.114 1.00 26.22 548 PRO A O 1
ATOM 1269 N N . GLN A 1 232 ? -66.832 -7.287 17.255 1.00 28.74 549 GLN A N 1
ATOM 1270 C CA . GLN A 1 232 ? -68.185 -7.296 17.788 1.00 30.21 549 GLN A CA 1
ATOM 1271 C C . GLN A 1 232 ? -68.933 -5.989 17.538 1.00 31.68 549 GLN A C 1
ATOM 1272 O O . GLN A 1 232 ? -70.163 -5.972 17.550 1.00 31.78 549 GLN A O 1
ATOM 1278 N N . GLU A 1 233 ? -68.199 -4.905 17.306 1.00 33.31 550 GLU A N 1
ATOM 1279 C CA . GLU A 1 233 ? -68.800 -3.588 17.117 1.00 35.45 550 GLU A CA 1
ATOM 1280 C C . GLU A 1 233 ? -69.110 -3.207 15.660 1.00 36.18 550 GLU A C 1
ATOM 1281 O O . GLU A 1 233 ? -69.737 -2.173 15.405 1.00 36.81 550 GLU A O 1
ATOM 1287 N N . ILE A 1 234 ? -68.744 -4.051 14.706 1.00 36.96 551 ILE A N 1
ATOM 1288 C CA . ILE A 1 234 ? -69.115 -3.779 13.319 1.00 38.17 551 ILE A CA 1
ATOM 1289 C C . ILE A 1 234 ? -70.607 -4.057 13.142 1.00 39.72 551 ILE A C 1
ATOM 1290 O O . ILE A 1 234 ? -71.070 -5.132 13.494 1.00 38.93 551 ILE A O 1
ATOM 1295 N N . ASP A 1 235 ? -71.350 -3.095 12.591 1.00 41.77 552 ASP A N 1
ATOM 1296 C CA . ASP A 1 235 ? -72.795 -3.280 12.426 1.00 43.56 552 ASP A CA 1
ATOM 1297 C C . ASP A 1 235 ? -73.091 -4.473 11.508 1.00 44.42 552 ASP A C 1
ATOM 1298 O O . ASP A 1 235 ? -72.336 -4.741 10.570 1.00 44.82 552 ASP A O 1
ATOM 1303 N N . GLU A 1 236 ? -74.166 -5.197 11.827 1.00 45.19 553 GLU A N 1
ATOM 1304 C CA . GLU A 1 236 ? -74.590 -6.405 11.101 1.00 45.84 553 GLU A CA 1
ATOM 1305 C C . GLU A 1 236 ? -74.696 -6.223 9.585 1.00 45.48 553 GLU A C 1
ATOM 1306 O O . GLU A 1 236 ? -74.306 -7.111 8.822 1.00 45.35 553 GLU A O 1
ATOM 1312 N N . ALA A 1 237 ? -75.243 -5.089 9.152 1.00 44.95 554 ALA A N 1
ATOM 1313 C CA . ALA A 1 237 ? -75.423 -4.820 7.723 1.00 44.64 554 ALA A CA 1
ATOM 1314 C C . ALA A 1 237 ? -74.075 -4.724 7.025 1.00 44.33 554 ALA A C 1
ATOM 1315 O O . ALA A 1 237 ? -73.816 -5.408 6.045 1.00 44.09 554 ALA A O 1
ATOM 1317 N N . ALA A 1 238 ? -73.217 -3.864 7.552 1.00 43.90 555 ALA A N 1
ATOM 1318 C CA . ALA A 1 238 ? -71.845 -3.745 7.073 1.00 43.65 555 ALA A CA 1
ATOM 1319 C C . ALA A 1 238 ? -71.093 -5.077 7.128 1.00 43.19 555 ALA A C 1
ATOM 1320 O O . ALA A 1 238 ? -70.258 -5.365 6.269 1.00 43.21 555 ALA A O 1
ATOM 1322 N N . ARG A 1 239 ? -71.392 -5.893 8.128 1.00 42.92 556 ARG A N 1
ATOM 1323 C CA . ARG A 1 239 ? -70.738 -7.194 8.256 1.00 42.95 556 ARG A CA 1
ATOM 1324 C C . ARG A 1 239 ? -70.968 -8.091 7.041 1.00 42.62 556 ARG A C 1
ATOM 1325 O O . ARG A 1 239 ? -70.070 -8.824 6.639 1.00 42.78 556 ARG A O 1
ATOM 1333 N N . ARG A 1 240 ? -72.153 -8.013 6.437 1.00 42.13 557 ARG A N 1
ATOM 1334 C CA . ARG A 1 240 ? -72.460 -8.779 5.228 1.00 41.87 557 ARG A CA 1
ATOM 1335 C C . ARG A 1 240 ? -71.580 -8.426 4.017 1.00 40.84 557 ARG A C 1
ATOM 1336 O O . ARG A 1 240 ? -71.500 -9.209 3.068 1.00 41.20 557 ARG A O 1
ATOM 1344 N N . ARG A 1 241 ? -70.931 -7.262 4.036 1.00 39.19 558 ARG A N 1
ATOM 1345 C CA . ARG A 1 241 ? -70.014 -6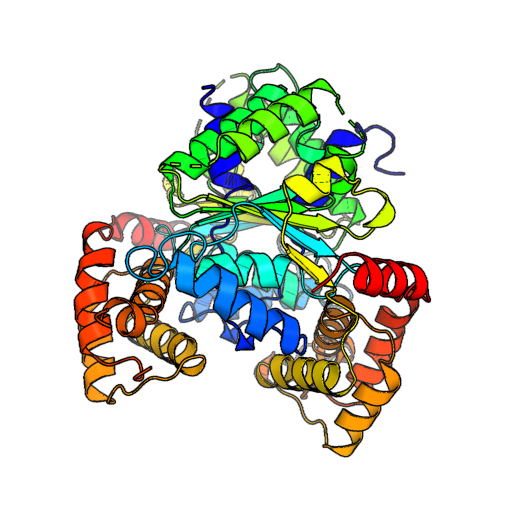.893 2.968 1.00 38.62 558 ARG A CA 1
ATOM 1346 C C . ARG A 1 241 ? -68.646 -7.556 3.152 1.00 37.36 558 ARG A C 1
ATOM 1347 O O . ARG A 1 241 ? -67.896 -7.731 2.190 1.00 37.48 558 ARG A O 1
ATOM 1355 N N . LEU A 1 242 ? -68.300 -7.899 4.389 1.00 35.59 559 LEU A N 1
ATOM 1356 C CA . LEU A 1 242 ? -67.004 -8.496 4.664 1.00 34.47 559 LEU A CA 1
ATOM 1357 C C . LEU A 1 242 ? -67.252 -9.905 5.166 1.00 33.70 559 LEU A C 1
ATOM 1358 O O . LEU A 1 242 ? -67.131 -10.156 6.348 1.00 33.07 559 LEU A O 1
ATOM 1363 N N . VAL A 1 243 ? -67.635 -10.832 4.290 1.00 33.26 560 VAL A N 1
ATOM 1364 C CA . VAL A 1 243 ? -68.079 -12.141 4.802 1.00 32.86 560 VAL A CA 1
ATOM 1365 C C . VAL A 1 243 ? -66.901 -12.996 5.269 1.00 31.50 560 VAL A C 1
ATOM 1366 O O . VAL A 1 243 ? -67.047 -13.739 6.249 1.00 31.90 560 VAL A O 1
ATOM 1370 N N . LYS A 1 244 ? -65.743 -12.864 4.612 1.00 29.28 561 LYS A N 1
ATOM 1371 C CA . LYS A 1 244 ? -64.523 -13.538 5.064 1.00 27.84 561 LYS A CA 1
ATOM 1372 C C . LYS A 1 244 ? -63.816 -12.769 6.201 1.00 26.26 561 LYS A C 1
ATOM 1373 O O . LYS A 1 244 ? -63.321 -11.665 6.015 1.00 24.23 561 LYS A O 1
ATOM 1379 N N . ARG A 1 245 ? -63.821 -13.378 7.383 1.00 24.94 562 ARG A N 1
ATOM 1380 C CA . ARG A 1 245 ? -63.215 -12.792 8.576 1.00 24.47 562 ARG A CA 1
ATOM 1381 C C . ARG A 1 245 ? -62.248 -13.790 9.205 1.00 23.18 562 ARG A C 1
ATOM 1382 O O . ARG A 1 245 ? -62.634 -14.906 9.600 1.00 22.23 562 ARG A O 1
ATOM 1390 N N . LEU A 1 246 ? -60.990 -13.372 9.290 1.00 21.77 563 LEU A N 1
ATOM 1391 C CA . LEU A 1 246 ? -59.907 -14.215 9.770 1.00 21.70 563 LEU A CA 1
ATOM 1392 C C . LEU A 1 246 ? -59.331 -13.665 11.079 1.00 20.67 563 LEU A C 1
ATOM 1393 O O . LEU A 1 246 ? -58.979 -12.488 11.162 1.00 20.60 563 LEU A O 1
ATOM 1398 N N . TYR A 1 247 ? -59.235 -14.548 12.074 1.00 20.66 564 TYR A N 1
ATOM 1399 C CA . TYR A 1 247 ? -58.649 -14.271 13.389 1.00 20.51 564 TYR A CA 1
ATOM 1400 C C . TYR A 1 247 ? -57.136 -14.348 13.326 1.00 20.01 564 TYR A C 1
ATOM 1401 O O . TYR A 1 247 ? -56.566 -15.396 13.034 1.00 20.81 564 TYR A O 1
ATOM 1410 N N . ILE A 1 248 ? -56.476 -13.229 13.593 1.00 19.77 565 ILE A N 1
ATOM 1411 C CA . ILE A 1 248 ? -55.015 -13.147 13.556 1.00 19.04 565 ILE A CA 1
ATOM 1412 C C . ILE A 1 248 ? -54.584 -13.021 15.039 1.00 19.93 565 ILE A C 1
ATOM 1413 O O . ILE A 1 248 ? -54.626 -11.941 15.584 1.00 19.69 565 ILE A O 1
ATOM 1418 N N . PRO A 1 249 ? -54.238 -14.138 15.698 1.00 21.25 566 PRO A N 1
ATOM 1419 C CA . PRO A 1 249 ? -54.031 -14.050 17.144 1.00 21.88 566 PRO A CA 1
ATOM 1420 C C . PRO A 1 249 ? -52.609 -13.745 17.547 1.00 21.63 566 PRO A C 1
ATOM 1421 O O . PRO A 1 249 ? -51.742 -13.618 16.708 1.00 20.67 566 PRO A O 1
ATOM 1425 N N . LEU A 1 250 ? -52.384 -13.672 18.860 1.00 22.22 567 LEU A N 1
ATOM 1426 C CA . LEU A 1 250 ? -51.049 -13.565 19.446 1.00 22.17 567 LEU A CA 1
ATOM 1427 C C . LEU A 1 250 ? -50.208 -14.732 18.963 1.00 22.91 567 LEU A C 1
ATOM 1428 O O . LEU A 1 250 ? -50.734 -15.827 18.750 1.00 22.66 567 LEU A O 1
ATOM 1433 N N . PRO A 1 251 ? -48.908 -14.503 18.731 1.00 23.36 568 PRO A N 1
ATOM 1434 C CA . PRO A 1 251 ? -48.056 -15.609 18.296 1.00 24.32 568 PRO A CA 1
ATOM 1435 C C . PRO A 1 251 ? -47.932 -16.733 19.328 1.00 25.34 568 PRO A C 1
ATOM 1436 O O . PRO A 1 251 ? -47.691 -16.480 20.518 1.00 25.70 568 PRO A O 1
ATOM 1440 N N . GLU A 1 252 ? -48.122 -17.966 18.876 1.00 25.93 569 GLU A N 1
ATOM 1441 C CA . GLU A 1 252 ? -47.848 -19.136 19.714 1.00 27.19 569 GLU A CA 1
ATOM 1442 C C . GLU A 1 252 ? -46.330 -19.276 19.865 1.00 26.41 569 GLU A C 1
ATOM 1443 O O . GLU A 1 252 ? -45.575 -18.566 19.200 1.00 27.09 569 GLU A O 1
ATOM 1449 N N . ALA A 1 253 ? -45.871 -20.169 20.740 1.00 25.95 570 ALA A N 1
ATOM 1450 C CA . ALA A 1 253 ? -44.435 -20.303 21.021 1.00 25.50 570 ALA A CA 1
ATOM 1451 C C . ALA A 1 253 ? -43.552 -20.487 19.774 1.00 24.94 570 ALA A C 1
ATOM 1452 O O . ALA A 1 253 ? -42.499 -19.861 19.652 1.00 24.31 570 ALA A O 1
ATOM 1454 N N . SER A 1 254 ? -43.950 -21.336 18.842 1.00 24.93 571 SER A N 1
ATOM 1455 C CA . SER A 1 254 ? -43.100 -21.554 17.663 1.00 24.47 571 SER A CA 1
ATOM 1456 C C . SER A 1 254 ? -42.984 -20.267 16.826 1.00 24.13 571 SER A C 1
ATOM 1457 O O . SER A 1 254 ? -41.944 -20.011 16.195 1.00 23.94 571 SER A O 1
ATOM 1460 N N . ALA A 1 255 ? -44.035 -19.449 16.838 1.00 22.72 572 ALA A N 1
ATOM 1461 C CA . ALA A 1 255 ? -44.031 -18.201 16.071 1.00 23.01 572 ALA A CA 1
ATOM 1462 C C . ALA A 1 255 ? -43.158 -17.153 16.746 1.00 22.47 572 ALA A C 1
ATOM 1463 O O . ALA A 1 255 ? -42.417 -16.441 16.091 1.00 23.13 572 ALA A O 1
ATOM 1465 N N . ARG A 1 256 ? -43.231 -17.075 18.068 1.00 23.17 573 ARG A N 1
ATOM 1466 C CA . ARG A 1 256 ? -42.347 -16.169 18.822 1.00 22.92 573 ARG A CA 1
ATOM 1467 C C . ARG A 1 256 ? -40.873 -16.510 18.539 1.00 23.15 573 ARG A C 1
ATOM 1468 O O . ARG A 1 256 ? -40.054 -15.618 18.304 1.00 22.80 573 ARG A O 1
ATOM 1476 N N . LYS A 1 257 ? -40.557 -17.808 18.526 1.00 23.74 574 LYS A N 1
ATOM 1477 C CA . LYS A 1 257 ? -39.200 -18.311 18.300 1.00 24.62 574 LYS A CA 1
ATOM 1478 C C . LYS A 1 257 ? -38.740 -17.910 16.913 1.00 24.47 574 LYS A C 1
ATOM 1479 O O . LYS A 1 257 ? -37.618 -17.454 16.720 1.00 24.08 574 LYS A O 1
ATOM 1485 N N . GLN A 1 258 ? -39.633 -18.080 15.943 1.00 25.35 575 GLN A N 1
ATOM 1486 C CA . GLN A 1 258 ? -39.340 -17.721 14.563 1.00 26.09 575 GLN A CA 1
ATOM 1487 C C . GLN A 1 258 ? -39.028 -16.224 14.411 1.00 24.97 575 GLN A C 1
ATOM 1488 O O . GLN A 1 258 ? -38.152 -15.839 13.643 1.00 24.15 575 GLN A O 1
ATOM 1494 N N . ILE A 1 259 ? -39.746 -15.386 15.149 1.00 24.50 576 ILE A N 1
ATOM 1495 C CA . ILE A 1 259 ? -39.519 -13.956 15.114 1.00 24.34 576 ILE A CA 1
ATOM 1496 C C . ILE A 1 259 ? -38.136 -13.628 15.664 1.00 24.48 576 ILE A C 1
ATOM 1497 O O . ILE A 1 259 ? -37.383 -12.874 15.049 1.00 23.16 576 ILE A O 1
ATOM 1502 N N . VAL A 1 260 ? -37.805 -14.200 16.820 1.00 24.30 577 VAL A N 1
ATOM 1503 C CA . VAL A 1 260 ? -36.504 -14.006 17.404 1.00 24.62 577 VAL A CA 1
ATOM 1504 C C . VAL A 1 260 ? -35.396 -14.456 16.434 1.00 26.13 577 VAL A C 1
ATOM 1505 O O . VAL A 1 260 ? -34.414 -13.733 16.209 1.00 25.31 577 VAL A O 1
ATOM 1509 N N . ILE A 1 261 ? -35.557 -15.648 15.860 1.00 26.81 578 ILE A N 1
ATOM 1510 C CA . ILE A 1 261 ? -34.534 -16.194 14.963 1.00 27.80 578 ILE A CA 1
ATOM 1511 C C . ILE A 1 261 ? -34.346 -15.309 13.728 1.00 27.91 578 ILE A C 1
ATOM 1512 O O . ILE A 1 261 ? -33.233 -14.921 13.394 1.00 28.62 578 ILE A O 1
ATOM 1517 N N . ASN A 1 262 ? -35.441 -15.007 13.051 1.00 28.60 579 ASN A N 1
ATOM 1518 C CA . ASN A 1 262 ? -35.411 -14.115 11.895 1.00 29.08 579 ASN A CA 1
ATOM 1519 C C . ASN A 1 262 ? -34.743 -12.777 12.226 1.00 28.36 579 ASN A C 1
ATOM 1520 O O . ASN A 1 262 ? -33.888 -12.286 11.483 1.00 27.10 579 ASN A O 1
ATOM 1525 N N . LEU A 1 263 ? -35.113 -12.182 13.356 1.00 27.67 580 LEU A N 1
ATOM 1526 C CA . LEU A 1 263 ? -34.612 -10.848 13.652 1.00 27.36 580 LEU A CA 1
ATOM 1527 C C . LEU A 1 263 ? -33.149 -10.890 14.095 1.00 27.49 580 LEU A C 1
ATOM 1528 O O . LEU A 1 263 ? -32.365 -9.992 13.743 1.00 27.57 580 LEU A O 1
ATOM 1533 N N . MET A 1 264 ? -32.764 -11.934 14.835 1.00 27.72 581 MET A N 1
ATOM 1534 C CA . MET A 1 264 ? -31.366 -12.091 15.247 1.00 27.84 581 MET A CA 1
ATOM 1535 C C . MET A 1 264 ? -30.438 -12.535 14.103 1.00 28.92 581 MET A C 1
ATOM 1536 O O . MET A 1 264 ? -29.245 -12.288 14.170 1.00 28.25 581 MET A O 1
ATOM 1541 N N . SER A 1 265 ? -30.981 -13.146 13.047 1.00 30.00 582 SER A N 1
ATOM 1542 C CA . SER A 1 265 ? -30.158 -13.561 11.896 1.00 31.01 582 SER A CA 1
ATOM 1543 C C . SER A 1 265 ? -29.561 -12.365 11.156 1.00 31.91 582 SER A C 1
ATOM 1544 O O . SER A 1 265 ? -28.562 -12.503 10.449 1.00 31.55 582 SER A O 1
ATOM 1547 N N . LYS A 1 266 ? -30.172 -11.196 11.341 1.00 33.16 583 LYS A N 1
ATOM 1548 C CA . LYS A 1 266 ? -29.674 -9.940 10.790 1.00 33.92 583 LYS A CA 1
ATOM 1549 C C . LYS A 1 266 ? -28.671 -9.218 11.680 1.00 34.02 583 LYS A C 1
ATOM 1550 O O . LYS A 1 266 ? -28.155 -8.163 11.287 1.00 33.86 583 LYS A O 1
ATOM 1556 N N . GLU A 1 267 ? -28.386 -9.779 12.859 1.00 33.93 584 GLU A N 1
ATOM 1557 C CA . GLU A 1 267 ? -27.473 -9.172 13.830 1.00 33.81 584 GLU A CA 1
ATOM 1558 C C . GLU A 1 267 ? -26.278 -10.074 14.167 1.00 33.74 584 GLU A C 1
ATOM 1559 O O . GLU A 1 267 ? -26.226 -11.227 13.754 1.00 33.78 584 GLU A O 1
ATOM 1565 N N . GLN A 1 268 ? -25.326 -9.518 14.920 1.00 33.87 585 GLN A N 1
ATOM 1566 C CA . GLN A 1 268 ? -24.302 -10.289 15.615 1.00 34.36 585 GLN A CA 1
ATOM 1567 C C . GLN A 1 268 ? -24.890 -10.746 16.955 1.00 34.03 585 GLN A C 1
ATOM 1568 O O . GLN A 1 268 ? -25.140 -9.929 17.843 1.00 32.79 585 GLN A O 1
ATOM 1574 N N . CYS A 1 269 ? -25.099 -12.052 17.090 1.00 33.96 586 CYS A N 1
ATOM 1575 C CA . CYS A 1 269 ? -25.857 -12.602 18.201 1.00 34.27 586 CYS A CA 1
ATOM 1576 C C . CYS A 1 269 ? -25.251 -13.920 18.669 1.00 34.68 586 CYS A C 1
ATOM 1577 O O . CYS A 1 269 ? -24.950 -14.790 17.849 1.00 34.68 586 CYS A O 1
ATOM 1580 N N . CYS A 1 270 ? -25.077 -14.053 19.982 1.00 34.76 587 CYS A N 1
ATOM 1581 C CA . CYS A 1 270 ? -24.528 -15.257 20.590 1.00 35.18 587 CYS A CA 1
ATOM 1582 C C . CYS A 1 270 ? -25.534 -15.822 21.590 1.00 34.90 587 CYS A C 1
ATOM 1583 O O . CYS A 1 270 ? -25.314 -15.776 22.797 1.00 37.14 587 CYS A O 1
ATOM 1586 N N . LEU A 1 271 ? -26.653 -16.331 21.112 1.00 34.08 588 LEU A N 1
ATOM 1587 C CA . LEU A 1 271 ? -27.604 -17.009 21.978 1.00 33.51 588 LEU A CA 1
ATOM 1588 C C . LEU A 1 271 ? -27.473 -18.506 21.787 1.00 33.69 588 LEU A C 1
ATOM 1589 O O . LEU A 1 271 ? -27.394 -18.980 20.662 1.00 33.50 588 LEU A O 1
ATOM 1594 N N . SER A 1 272 ? -27.479 -19.248 22.889 1.00 33.19 589 SER A N 1
ATOM 1595 C CA . SER A 1 272 ? -27.552 -20.706 22.832 1.00 32.96 589 SER A CA 1
ATOM 1596 C C . SER A 1 272 ? -28.983 -21.121 22.512 1.00 32.93 589 SER A C 1
ATOM 1597 O O . SER A 1 272 ? -29.915 -20.316 22.662 1.00 32.70 589 SER A O 1
ATOM 1600 N N . GLU A 1 273 ? -29.163 -22.370 22.079 1.00 32.85 590 GLU A N 1
ATOM 1601 C CA . GLU A 1 273 ? -30.496 -22.912 21.791 1.00 33.16 590 GLU A CA 1
ATOM 1602 C C . GLU A 1 273 ? -31.370 -22.839 23.046 1.00 32.07 590 GLU A C 1
ATOM 1603 O O . GLU A 1 273 ? -32.572 -22.567 22.967 1.00 32.38 590 GLU A O 1
ATOM 1609 N N . GLU A 1 274 ? -30.747 -23.044 24.202 1.00 30.75 591 GLU A N 1
ATOM 1610 C CA . GLU A 1 274 ? -31.426 -23.000 25.489 1.00 30.07 591 GLU A CA 1
ATOM 1611 C C . GLU A 1 274 ? -31.862 -21.573 25.851 1.00 28.45 591 GLU A C 1
ATOM 1612 O O . GLU A 1 274 ? -32.947 -21.380 26.398 1.00 26.94 591 GLU A O 1
ATOM 1618 N N . GLU A 1 275 ? -31.007 -20.593 25.561 1.00 27.09 592 GLU A N 1
ATOM 1619 C CA . GLU A 1 275 ? -31.340 -19.184 25.770 1.00 26.90 592 GLU A CA 1
ATOM 1620 C C . GLU A 1 275 ? -32.509 -18.737 24.904 1.00 26.32 592 GLU A C 1
ATOM 1621 O O . GLU A 1 275 ? -33.357 -17.982 25.362 1.00 26.63 592 GLU A O 1
ATOM 1627 N N . ILE A 1 276 ? -32.586 -19.250 23.682 1.00 25.84 593 ILE A N 1
ATOM 1628 C CA . ILE A 1 276 ? -33.722 -18.968 22.818 1.00 25.95 593 ILE A CA 1
ATOM 1629 C C . ILE A 1 276 ? -34.986 -19.560 23.418 1.00 25.95 593 ILE A C 1
ATOM 1630 O O . ILE A 1 276 ? -36.008 -18.882 23.475 1.00 25.33 593 ILE A O 1
ATOM 1635 N N . GLU A 1 277 ? -34.927 -20.812 23.876 1.00 26.11 594 GLU A N 1
ATOM 1636 C CA . GLU A 1 277 ? -36.116 -21.434 24.456 1.00 27.21 594 GLU A CA 1
ATOM 1637 C C . GLU A 1 277 ? -36.549 -20.641 25.694 1.00 26.05 594 GLU A C 1
ATOM 1638 O O . GLU A 1 277 ? -37.724 -20.477 25.940 1.00 25.62 594 GLU A O 1
ATOM 1644 N N . GLN A 1 278 ? -35.596 -20.159 26.472 1.00 25.45 595 GLN A N 1
ATOM 1645 C CA . GLN A 1 278 ? -35.910 -19.315 27.623 1.00 25.60 595 GLN A CA 1
ATOM 1646 C C . GLN A 1 278 ? -36.605 -17.990 27.216 1.00 25.23 595 GLN A C 1
ATOM 1647 O O . GLN A 1 278 ? -37.555 -17.536 27.851 1.00 25.21 595 GLN A O 1
ATOM 1653 N N . ILE A 1 279 ? -36.108 -17.364 26.165 1.00 25.11 596 ILE A N 1
ATOM 1654 C CA . ILE A 1 279 ? -36.736 -16.145 25.625 1.00 24.13 596 ILE A CA 1
ATOM 1655 C C . ILE A 1 279 ? -38.185 -16.418 25.192 1.00 24.57 596 ILE A C 1
ATOM 1656 O O . ILE A 1 279 ? -39.087 -15.630 25.486 1.00 24.26 596 ILE A O 1
ATOM 1661 N N . VAL A 1 280 ? -38.408 -17.533 24.501 1.00 24.37 597 VAL A N 1
ATOM 1662 C CA . VAL A 1 280 ? -39.758 -17.915 24.101 1.00 24.95 597 VAL A CA 1
ATOM 1663 C C . VAL A 1 280 ? -40.657 -18.154 25.324 1.00 25.03 597 VAL A C 1
ATOM 1664 O O . VAL A 1 280 ? -41.765 -17.662 25.357 1.00 24.65 597 VAL A O 1
ATOM 1668 N N . GLN A 1 281 ? -40.189 -18.899 26.328 1.00 26.22 598 GLN A N 1
ATOM 1669 C CA . GLN A 1 281 ? -41.002 -19.127 27.557 1.00 27.46 598 GLN A CA 1
ATOM 1670 C C . GLN A 1 281 ? -41.376 -17.808 28.246 1.00 26.66 598 GLN A C 1
ATOM 1671 O O . GLN A 1 281 ? -42.506 -17.645 28.687 1.00 26.42 598 GLN A O 1
ATOM 1677 N N . GLN A 1 282 ? -40.426 -16.876 28.310 1.00 25.27 599 GLN A N 1
ATOM 1678 C CA . GLN A 1 282 ? -40.613 -15.616 29.040 1.00 25.22 599 GLN A CA 1
ATOM 1679 C C . GLN A 1 282 ? -41.499 -14.609 28.297 1.00 25.19 599 GLN A C 1
ATOM 1680 O O . GLN A 1 282 ? -41.884 -13.610 28.885 1.00 25.24 599 GLN A O 1
ATOM 1686 N N . SER A 1 283 ? -41.798 -14.866 27.016 1.00 24.77 600 SER A N 1
ATOM 1687 C CA . SER A 1 283 ? -42.601 -13.951 26.172 1.00 24.62 600 SER A CA 1
ATOM 1688 C C . SER A 1 283 ? -44.016 -14.447 25.873 1.00 25.78 600 SER A C 1
ATOM 1689 O O . SER A 1 283 ? -44.668 -13.953 24.949 1.00 25.06 600 SER A O 1
ATOM 1692 N N . ASP A 1 284 ? -44.504 -15.403 26.664 1.00 26.63 601 ASP A N 1
ATOM 1693 C CA . ASP A 1 284 ? -45.911 -15.779 26.634 1.00 27.76 601 ASP A CA 1
ATOM 1694 C C . ASP A 1 284 ? -46.792 -14.543 26.655 1.00 27.22 601 ASP A C 1
ATOM 1695 O O . ASP A 1 284 ? -46.599 -13.638 27.477 1.00 26.02 601 ASP A O 1
ATOM 1700 N N . ALA A 1 285 ? -47.748 -14.513 25.726 1.00 26.22 602 ALA A N 1
ATOM 1701 C CA . ALA A 1 285 ? -48.738 -13.448 25.634 1.00 25.70 602 ALA A CA 1
ATOM 1702 C C . ALA A 1 285 ? -48.226 -12.184 24.945 1.00 24.61 602 ALA A C 1
ATOM 1703 O O . ALA A 1 285 ? -48.975 -11.236 24.822 1.00 25.16 602 ALA A O 1
ATOM 1705 N N . PHE A 1 286 ? -46.979 -12.159 24.489 1.00 23.26 603 PHE A N 1
ATOM 1706 C CA . PHE A 1 286 ? -46.453 -11.013 23.743 1.00 22.71 603 PHE A CA 1
ATOM 1707 C C . PHE A 1 286 ? -47.074 -11.051 22.336 1.00 23.14 603 PHE A C 1
ATOM 1708 O O . PHE A 1 286 ? -47.288 -12.133 21.788 1.00 22.77 603 PHE A O 1
ATOM 1716 N N . SER A 1 287 ? -47.369 -9.886 21.772 1.00 22.50 604 SER A N 1
ATOM 1717 C CA . SER A 1 287 ? -47.737 -9.797 20.347 1.00 22.12 604 SER A CA 1
ATOM 1718 C C . SER A 1 287 ? -46.511 -9.909 19.450 1.00 22.10 604 SER A C 1
ATOM 1719 O O . SER A 1 287 ? -45.370 -9.911 19.932 1.00 22.79 604 SER A O 1
ATOM 1722 N N . GLY A 1 288 ? -46.729 -10.001 18.137 1.00 21.21 605 GLY A N 1
ATOM 1723 C CA . GLY A 1 288 ? -45.626 -9.958 17.192 1.00 20.88 605 GLY A CA 1
ATOM 1724 C C . GLY A 1 288 ? -44.870 -8.645 17.271 1.00 20.56 605 GLY A C 1
ATOM 1725 O O . GLY A 1 288 ? -43.649 -8.625 17.137 1.00 20.48 605 GLY A O 1
ATOM 1726 N N . ALA A 1 289 ? -45.603 -7.547 17.493 1.00 20.66 606 ALA A N 1
ATOM 1727 C CA . ALA A 1 289 ? -44.990 -6.217 17.661 1.00 20.47 606 ALA A CA 1
ATOM 1728 C C . ALA A 1 289 ? -44.139 -6.112 18.940 1.00 20.45 606 ALA A C 1
ATOM 1729 O O . ALA A 1 289 ? -43.074 -5.491 18.930 1.00 20.25 606 ALA A O 1
ATOM 1731 N N . ASP A 1 290 ? -44.649 -6.672 20.034 1.00 20.06 607 ASP A N 1
ATOM 1732 C CA . ASP A 1 290 ? -43.919 -6.827 21.300 1.00 20.70 607 ASP A CA 1
ATOM 1733 C C . ASP A 1 290 ? -42.629 -7.625 21.082 1.00 20.75 607 ASP A C 1
ATOM 1734 O O . ASP A 1 290 ? -41.558 -7.218 21.531 1.00 20.60 607 ASP A O 1
ATOM 1739 N N . MET A 1 291 ? -42.726 -8.750 20.377 1.00 20.81 608 MET A N 1
ATOM 1740 C CA . MET A 1 291 ? -41.552 -9.582 20.084 1.00 20.83 608 MET A CA 1
ATOM 1741 C C . MET A 1 291 ? -40.544 -8.821 19.252 1.00 21.35 608 MET A C 1
ATOM 1742 O O . MET A 1 291 ? -39.340 -8.944 19.451 1.00 21.77 608 MET A O 1
ATOM 1747 N N . THR A 1 292 ? -41.036 -8.024 18.307 1.00 21.23 609 THR A N 1
ATOM 1748 C CA . THR A 1 292 ? -40.178 -7.179 17.497 1.00 21.05 609 THR A CA 1
ATOM 1749 C C . THR A 1 292 ? -39.487 -6.066 18.323 1.00 21.79 609 THR A C 1
ATOM 1750 O O . THR A 1 292 ? -38.255 -5.868 18.217 1.00 21.09 609 THR A O 1
ATOM 1754 N N . GLN A 1 293 ? -40.253 -5.358 19.157 1.00 22.48 610 GLN A N 1
ATOM 1755 C CA . GLN A 1 293 ? -39.682 -4.349 20.071 1.00 22.98 610 GLN A CA 1
ATOM 1756 C C . GLN A 1 293 ? -38.623 -4.995 20.995 1.00 21.78 610 GLN A C 1
ATOM 1757 O O . GLN A 1 293 ? -37.576 -4.401 21.290 1.00 20.45 610 GLN A O 1
ATOM 1763 N N . LEU A 1 294 ? -38.907 -6.202 21.454 1.00 20.82 611 LEU A N 1
ATOM 1764 C CA . LEU A 1 294 ? -37.986 -6.953 22.315 1.00 21.15 611 LEU A CA 1
ATOM 1765 C C . LEU A 1 294 ? -36.644 -7.159 21.632 1.00 21.33 611 LEU A C 1
ATOM 1766 O O . LEU A 1 294 ? -35.608 -6.899 22.226 1.00 21.39 611 LEU A O 1
ATOM 1771 N N . CYS A 1 295 ? -36.656 -7.605 20.380 1.00 21.80 612 CYS A N 1
ATOM 1772 C CA . CYS A 1 295 ? -35.416 -7.855 19.634 1.00 22.56 612 CYS A CA 1
ATOM 1773 C C . CYS A 1 295 ? -34.679 -6.568 19.327 1.00 22.57 612 CYS A C 1
ATOM 1774 O O . CYS A 1 295 ? -33.449 -6.522 19.375 1.00 21.51 612 CYS A O 1
ATOM 1777 N N . ARG A 1 296 ? -35.444 -5.523 19.036 1.00 23.04 613 ARG A N 1
ATOM 1778 C CA . ARG A 1 296 ? -34.880 -4.223 18.746 1.00 24.52 613 ARG A CA 1
ATOM 1779 C C . ARG A 1 296 ? -34.150 -3.683 19.987 1.00 23.95 613 ARG A C 1
ATOM 1780 O O . ARG A 1 296 ? -32.972 -3.304 19.922 1.00 23.83 613 ARG A O 1
ATOM 1788 N N . GLU A 1 297 ? -34.826 -3.721 21.127 1.00 23.50 614 GLU A N 1
ATOM 1789 C CA . GLU A 1 297 ? -34.192 -3.317 22.383 1.00 23.54 614 GLU A CA 1
ATOM 1790 C C . GLU A 1 297 ? -32.983 -4.186 22.737 1.00 22.38 614 GLU A C 1
ATOM 1791 O O . GLU A 1 297 ? -31.957 -3.673 23.196 1.00 22.14 614 GLU A O 1
ATOM 1797 N N . ALA A 1 298 ? -33.082 -5.485 22.501 1.00 21.47 615 ALA A N 1
ATOM 1798 C CA . ALA A 1 298 ? -31.944 -6.365 22.763 1.00 21.46 615 ALA A CA 1
ATOM 1799 C C . ALA A 1 298 ? -30.768 -6.016 21.838 1.00 20.77 615 ALA A C 1
ATOM 1800 O O . ALA A 1 298 ? -29.631 -6.011 22.279 1.00 21.12 615 ALA A O 1
ATOM 1802 N N . SER A 1 299 ? -31.048 -5.663 20.580 1.00 20.66 616 SER A N 1
ATOM 1803 C CA A SER A 1 299 ? -29.999 -5.337 19.619 0.50 20.28 616 SER A CA 1
ATOM 1804 C CA B SER A 1 299 ? -29.997 -5.339 19.609 0.50 20.24 616 SER A CA 1
ATOM 1805 C C . SER A 1 299 ? -29.217 -4.094 20.002 1.00 20.41 616 SER A C 1
ATOM 1806 O O . SER A 1 299 ? -28.053 -3.973 19.654 1.00 21.21 616 SER A O 1
ATOM 1811 N N . LEU A 1 300 ? -29.850 -3.190 20.750 1.00 20.09 617 LEU A N 1
ATOM 1812 C CA . LEU A 1 300 ? -29.195 -1.964 21.232 1.00 20.03 617 LEU A CA 1
ATOM 1813 C C . LEU A 1 300 ? -28.529 -2.126 22.596 1.00 20.67 617 LEU A C 1
ATOM 1814 O O . LEU A 1 300 ? -27.851 -1.216 23.065 1.00 20.44 617 LEU A O 1
ATOM 1819 N N . GLY A 1 301 ? -28.692 -3.287 23.215 1.00 20.57 618 GLY A N 1
ATOM 1820 C CA . GLY A 1 301 ? -28.055 -3.579 24.509 1.00 21.83 618 GLY A CA 1
ATOM 1821 C C . GLY A 1 301 ? -26.538 -3.442 24.569 1.00 22.37 618 GLY A C 1
ATOM 1822 O O . GLY A 1 301 ? -26.028 -2.787 25.469 1.00 21.72 618 GLY A O 1
ATOM 1823 N N . PRO A 1 302 ? -25.806 -4.059 23.620 1.00 22.85 619 PRO A N 1
ATOM 1824 C CA . PRO A 1 302 ? -24.346 -3.936 23.614 1.00 23.27 619 PRO A CA 1
ATOM 1825 C C . PRO A 1 302 ? -23.834 -2.501 23.616 1.00 23.56 619 PRO A C 1
ATOM 1826 O O . PRO A 1 302 ? -23.005 -2.175 24.462 1.00 23.14 619 PRO A O 1
ATOM 1830 N N . ILE A 1 303 ? -24.349 -1.622 22.748 1.00 23.13 620 ILE A N 1
ATOM 1831 C CA . ILE A 1 303 ? -23.877 -0.221 22.772 1.00 23.67 620 ILE A CA 1
ATOM 1832 C C . ILE A 1 303 ? -24.355 0.520 24.019 1.00 24.00 620 ILE A C 1
ATOM 1833 O O . ILE A 1 303 ? -23.663 1.401 24.532 1.00 22.95 620 ILE A O 1
ATOM 1838 N N . ARG A 1 304 ? -25.526 0.164 24.522 1.00 23.69 621 ARG A N 1
ATOM 1839 C CA . ARG A 1 304 ? -26.009 0.795 25.759 1.00 24.20 621 ARG A CA 1
ATOM 1840 C C . ARG A 1 304 ? -25.322 0.286 27.053 1.00 24.89 621 ARG A C 1
ATOM 1841 O O . ARG A 1 304 ? -25.534 0.824 28.144 1.00 24.23 621 ARG A O 1
ATOM 1849 N N . SER A 1 305 ? -24.514 -0.751 26.934 1.00 26.26 622 SER A N 1
ATOM 1850 C CA . SER A 1 305 ? -23.772 -1.296 28.073 1.00 28.10 622 SER A CA 1
ATOM 1851 C C . SER A 1 305 ? -22.305 -0.804 28.112 1.00 30.40 622 SER A C 1
ATOM 1852 O O . SER A 1 305 ? -21.632 -0.977 29.117 1.00 30.12 622 SER A O 1
ATOM 1855 N N . LEU A 1 306 ? -21.828 -0.180 27.032 1.00 32.37 623 LEU A N 1
ATOM 1856 C CA . LEU A 1 306 ? -20.491 0.434 27.008 1.00 34.54 623 LEU A CA 1
ATOM 1857 C C . LEU A 1 306 ? -20.334 1.595 28.002 1.00 36.14 623 LEU A C 1
ATOM 1858 O O . LEU A 1 306 ? -21.243 2.380 28.215 1.00 36.16 623 LEU A O 1
ATOM 1863 N N . GLN A 1 307 ? -19.165 1.727 28.607 1.00 39.23 624 GLN A N 1
ATOM 1864 C CA . GLN A 1 307 ? -18.898 2.892 29.457 1.00 40.84 624 GLN A CA 1
ATOM 1865 C C . GLN A 1 307 ? -17.889 3.802 28.769 1.00 42.55 624 GLN A C 1
ATOM 1866 O O . GLN A 1 307 ? -17.059 3.336 27.987 1.00 43.20 624 GLN A O 1
ATOM 1872 N N . THR A 1 308 ? -18.004 5.100 29.047 1.00 44.32 625 THR A N 1
ATOM 1873 C CA . THR A 1 308 ? -17.117 6.142 28.501 1.00 45.52 625 THR A CA 1
ATOM 1874 C C . THR A 1 308 ? -15.834 5.636 27.818 1.00 45.91 625 THR A C 1
ATOM 1875 O O . THR A 1 308 ? -14.917 5.122 28.474 1.00 47.21 625 THR A O 1
ATOM 1879 N N . VAL A 1 319 ? -17.755 -3.921 18.983 1.00 37.22 636 VAL A N 1
ATOM 1880 C CA . VAL A 1 319 ? -18.816 -4.072 19.989 1.00 35.95 636 VAL A CA 1
ATOM 1881 C C . VAL A 1 319 ? -19.216 -5.547 20.057 1.00 34.69 636 VAL A C 1
ATOM 1882 O O . VAL A 1 319 ? -19.366 -6.195 19.016 1.00 34.66 636 VAL A O 1
ATOM 1886 N N . ARG A 1 320 ? -19.379 -6.061 21.273 1.00 32.45 637 ARG A N 1
ATOM 1887 C CA . ARG A 1 320 ? -19.774 -7.455 21.505 1.00 30.55 637 ARG A CA 1
ATOM 1888 C C . ARG A 1 320 ? -21.100 -7.836 20.858 1.00 30.21 637 ARG A C 1
ATOM 1889 O O . ARG A 1 320 ? -21.945 -6.955 20.599 1.00 29.11 637 ARG A O 1
ATOM 1897 N N . PRO A 1 321 ? -21.304 -9.151 20.611 1.00 29.14 638 PRO A N 1
ATOM 1898 C CA . PRO A 1 321 ? -22.578 -9.558 20.053 1.00 28.54 638 PRO A CA 1
ATOM 1899 C C . PRO A 1 321 ? -23.684 -9.486 21.086 1.00 27.84 638 PRO A C 1
ATOM 1900 O O . PRO A 1 321 ? -23.417 -9.453 22.285 1.00 25.99 638 PRO A O 1
ATOM 1904 N N . ILE A 1 322 ? -24.919 -9.517 20.597 1.00 27.03 639 ILE A N 1
ATOM 1905 C CA . ILE A 1 322 ? -26.098 -9.573 21.463 1.00 26.38 639 ILE A CA 1
ATOM 1906 C C . ILE A 1 322 ? -26.127 -10.897 22.228 1.00 26.08 639 ILE A C 1
ATOM 1907 O O . ILE A 1 322 ? -25.884 -11.963 21.665 1.00 26.46 639 ILE A O 1
ATOM 1912 N N . ALA A 1 323 ? -26.408 -10.823 23.521 1.00 25.71 640 ALA A N 1
ATOM 1913 C CA . ALA A 1 323 ? -26.376 -11.999 24.380 1.00 25.14 640 ALA A CA 1
ATOM 1914 C C . ALA A 1 323 ? -27.670 -12.086 25.172 1.00 25.10 640 ALA A C 1
ATOM 1915 O O . ALA A 1 323 ? -28.515 -11.183 25.117 1.00 23.95 640 ALA A O 1
ATOM 1917 N N . TYR A 1 324 ? -27.806 -13.165 25.940 1.00 24.96 641 TYR A N 1
ATOM 1918 C CA . TYR A 1 324 ? -29.018 -13.397 26.720 1.00 24.86 641 TYR A CA 1
ATOM 1919 C C . TYR A 1 324 ? -29.328 -12.271 27.729 1.00 24.29 641 TYR A C 1
ATOM 1920 O O . TYR A 1 324 ? -30.496 -11.908 27.907 1.00 24.24 641 TYR A O 1
ATOM 1929 N N . ILE A 1 325 ? -28.300 -11.693 28.351 1.00 23.53 642 ILE A N 1
ATOM 1930 C CA . ILE A 1 325 ? -28.512 -10.543 29.237 1.00 23.03 642 ILE A CA 1
ATOM 1931 C C . ILE A 1 325 ? -29.211 -9.352 28.548 1.00 22.81 642 ILE A C 1
ATOM 1932 O O . ILE A 1 325 ? -29.973 -8.640 29.185 1.00 20.89 642 ILE A O 1
ATOM 1937 N N . ASP A 1 326 ? -28.943 -9.126 27.261 1.00 22.58 643 ASP A N 1
ATOM 1938 C CA . ASP A 1 326 ? -29.574 -8.011 26.528 1.00 22.63 643 ASP A CA 1
ATOM 1939 C C . ASP A 1 326 ? -31.072 -8.247 26.365 1.00 22.31 643 ASP A C 1
ATOM 1940 O O . ASP A 1 326 ? -31.864 -7.300 26.354 1.00 22.96 643 ASP A O 1
ATOM 1945 N N . PHE A 1 327 ? -31.454 -9.507 26.197 1.00 22.48 644 PHE A N 1
ATOM 1946 C CA . PHE A 1 327 ? -32.869 -9.885 26.207 1.00 21.77 644 PHE A CA 1
ATOM 1947 C C . PHE A 1 327 ? -33.460 -9.756 27.603 1.00 21.64 644 PHE A C 1
ATOM 1948 O O . PHE A 1 327 ? -34.570 -9.283 27.736 1.00 21.20 644 PHE A O 1
ATOM 1956 N N . GLU A 1 328 ? -32.728 -10.149 28.655 1.00 22.10 645 GLU A N 1
ATOM 1957 C CA . GLU A 1 328 ? -33.269 -9.999 30.010 1.00 22.05 645 GLU A CA 1
ATOM 1958 C C . GLU A 1 328 ? -33.513 -8.553 30.352 1.00 21.04 645 GLU A C 1
ATOM 1959 O O . GLU A 1 328 ? -34.560 -8.228 30.921 1.00 20.91 645 GLU A O 1
ATOM 1965 N N . ASN A 1 329 ? -32.594 -7.675 29.956 1.00 20.75 646 ASN A N 1
ATOM 1966 C CA . ASN A 1 329 ? -32.799 -6.220 30.102 1.00 21.36 646 ASN A CA 1
ATOM 1967 C C . ASN A 1 329 ? -33.929 -5.707 29.220 1.00 21.27 646 ASN A C 1
ATOM 1968 O O . ASN A 1 329 ? -34.728 -4.880 29.652 1.00 20.83 646 ASN A O 1
ATOM 1973 N N . ALA A 1 330 ? -34.009 -6.217 27.995 1.00 21.44 647 ALA A N 1
ATOM 1974 C CA . ALA A 1 330 ? -35.058 -5.819 27.057 1.00 21.00 647 ALA A CA 1
ATOM 1975 C C . ALA A 1 330 ? -36.469 -6.190 27.576 1.00 21.03 647 ALA A C 1
ATOM 1976 O O . ALA A 1 330 ? -37.433 -5.408 27.436 1.00 21.65 647 ALA A O 1
ATOM 1978 N N . PHE A 1 331 ? -36.585 -7.354 28.196 1.00 21.47 648 PHE A N 1
ATOM 1979 C CA . PHE A 1 331 ? -37.837 -7.771 28.821 1.00 21.77 648 PHE A CA 1
ATOM 1980 C C . PHE A 1 331 ? -38.372 -6.715 29.811 1.00 22.64 648 PHE A C 1
ATOM 1981 O O . PHE A 1 331 ? -39.575 -6.468 29.864 1.00 23.51 648 PHE A O 1
ATOM 1989 N N . ARG A 1 332 ? -37.487 -6.064 30.558 1.00 22.61 649 ARG A N 1
ATOM 1990 C CA . ARG A 1 332 ? -37.903 -5.049 31.538 1.00 23.16 649 ARG A CA 1
ATOM 1991 C C . ARG A 1 332 ? -38.431 -3.758 30.885 1.00 23.79 649 ARG A C 1
ATOM 1992 O O . ARG A 1 332 ? -39.161 -2.987 31.495 1.00 23.25 649 ARG A O 1
ATOM 2000 N N . THR A 1 333 ? -38.073 -3.544 29.622 1.00 24.26 650 THR A N 1
ATOM 2001 C CA . THR A 1 333 ? -38.576 -2.428 28.838 1.00 24.92 650 THR A CA 1
ATOM 2002 C C . THR A 1 333 ? -39.920 -2.737 28.210 1.00 25.32 650 THR A C 1
ATOM 2003 O O . THR A 1 333 ? -40.804 -1.913 28.197 1.00 26.00 650 THR A O 1
ATOM 2007 N N . VAL A 1 334 ? -40.075 -3.935 27.676 1.00 26.14 651 VAL A N 1
ATOM 2008 C CA . VAL A 1 334 ? -41.236 -4.284 26.869 1.00 26.77 651 VAL A CA 1
ATOM 2009 C C . VAL A 1 334 ? -42.389 -4.774 27.733 1.00 28.02 651 VAL A C 1
ATOM 2010 O O . VAL A 1 334 ? -43.537 -4.341 27.580 1.00 27.60 651 VAL A O 1
ATOM 2014 N N . ARG A 1 335 ? -42.069 -5.638 28.682 1.00 29.13 652 ARG A N 1
ATOM 2015 C CA . ARG A 1 335 ? -43.089 -6.231 29.542 1.00 30.46 652 ARG A CA 1
ATOM 2016 C C . ARG A 1 335 ? -44.076 -5.242 30.217 1.00 31.33 652 ARG A C 1
ATOM 2017 O O . ARG A 1 335 ? -45.259 -5.549 30.301 1.00 31.27 652 ARG A O 1
ATOM 2025 N N . PRO A 1 336 ? -43.608 -4.070 30.703 1.00 32.47 653 PRO A N 1
ATOM 2026 C CA . PRO A 1 336 ? -44.589 -3.108 31.252 1.00 33.74 653 PRO A CA 1
ATOM 2027 C C . PRO A 1 336 ? -45.696 -2.673 30.278 1.00 35.03 653 PRO A C 1
ATOM 2028 O O . PRO A 1 336 ? -46.763 -2.218 30.717 1.00 35.00 653 PRO A O 1
ATOM 2032 N N . SER A 1 337 ? -45.448 -2.810 28.978 1.00 35.84 654 SER A N 1
ATOM 2033 C CA . SER A 1 337 ? -46.433 -2.458 27.963 1.00 37.03 654 SER A CA 1
ATOM 2034 C C . SER A 1 337 ? -47.313 -3.659 27.556 1.00 37.39 654 SER A C 1
ATOM 2035 O O . SER A 1 337 ? -48.292 -3.492 26.835 1.00 37.91 654 SER A O 1
ATOM 2038 N N . VAL A 1 338 ? -46.974 -4.862 28.027 1.00 37.53 655 VAL A N 1
ATOM 2039 C CA . VAL A 1 338 ? -47.752 -6.045 27.720 1.00 37.71 655 VAL A CA 1
ATOM 2040 C C . VAL A 1 338 ? -48.758 -6.293 28.853 1.00 38.12 655 VAL A C 1
ATOM 2041 O O . VAL A 1 338 ? -48.379 -6.423 30.023 1.00 37.84 655 VAL A O 1
ATOM 2045 N N . SER A 1 339 ? -50.033 -6.338 28.497 1.00 38.41 656 SER A N 1
ATOM 2046 C CA . SER A 1 339 ? -51.114 -6.603 29.451 1.00 39.25 656 SER A CA 1
ATOM 2047 C C . SER A 1 339 ? -52.054 -7.677 28.887 1.00 39.32 656 SER A C 1
ATOM 2048 O O . SER A 1 339 ? -52.107 -7.867 27.675 1.00 38.65 656 SER A O 1
ATOM 2051 N N . PRO A 1 340 ? -52.789 -8.378 29.773 1.00 39.99 657 PRO A N 1
ATOM 2052 C CA . PRO A 1 340 ? -53.706 -9.440 29.358 1.00 40.01 657 PRO A CA 1
ATOM 2053 C C . PRO A 1 340 ? -54.838 -8.934 28.464 1.00 39.99 657 PRO A C 1
ATOM 2054 O O . PRO A 1 340 ? -55.401 -7.897 28.746 1.00 40.37 657 PRO A O 1
ATOM 2058 N N . LYS A 1 341 ? -55.160 -9.669 27.408 1.00 40.02 658 LYS A N 1
ATOM 2059 C CA . LYS A 1 341 ? -56.223 -9.286 26.469 1.00 40.33 658 LYS A CA 1
ATOM 2060 C C . LYS A 1 341 ? -57.413 -10.232 26.638 1.00 40.18 658 LYS A C 1
ATOM 2061 O O . LYS A 1 341 ? -57.301 -11.291 27.276 1.00 40.04 658 LYS A O 1
ATOM 2067 N N . ASP A 1 342 ? -58.555 -9.837 26.080 1.00 39.54 659 ASP A N 1
ATOM 2068 C CA . ASP A 1 342 ? -59.762 -10.656 26.131 1.00 38.90 659 ASP A CA 1
ATOM 2069 C C . ASP A 1 342 ? -59.757 -11.622 24.945 1.00 37.98 659 ASP A C 1
ATOM 2070 O O . ASP A 1 342 ? -60.421 -11.399 23.930 1.00 38.43 659 ASP A O 1
ATOM 2075 N N . LEU A 1 343 ? -59.014 -12.711 25.098 1.00 36.71 660 LEU A N 1
ATOM 2076 C CA . LEU A 1 343 ? -58.849 -13.664 24.028 1.00 36.21 660 LEU A CA 1
ATOM 2077 C C . LEU A 1 343 ? -60.128 -14.496 23.834 1.00 35.29 660 LEU A C 1
ATOM 2078 O O . LEU A 1 343 ? -60.447 -14.892 22.703 1.00 34.67 660 LEU A O 1
ATOM 2083 N N . GLU A 1 344 ? -60.887 -14.705 24.916 1.00 34.18 661 GLU A N 1
ATOM 2084 C CA . GLU A 1 344 ? -62.181 -15.400 24.834 1.00 33.79 661 GLU A CA 1
ATOM 2085 C C . GLU A 1 344 ? -63.159 -14.704 23.890 1.00 31.98 661 GLU A C 1
ATOM 2086 O O . GLU A 1 344 ? -63.871 -15.362 23.123 1.00 31.41 661 GLU A O 1
ATOM 2092 N N . LEU A 1 345 ? -63.183 -13.375 23.930 1.00 30.23 662 LEU A N 1
ATOM 2093 C CA . LEU A 1 345 ? -64.028 -12.606 23.029 1.00 29.00 662 LEU A CA 1
ATOM 2094 C C . LEU A 1 345 ? -63.662 -12.898 21.565 1.00 27.75 662 LEU A C 1
ATOM 2095 O O . LEU A 1 345 ? -64.538 -13.184 20.758 1.00 26.06 662 LEU A O 1
ATOM 2100 N N . TYR A 1 346 ? -62.374 -12.858 21.235 1.00 26.95 663 TYR A N 1
ATOM 2101 C CA . TYR A 1 346 ? -61.926 -13.134 19.848 1.00 26.47 663 TYR A CA 1
ATOM 2102 C C . TYR A 1 346 ? -62.210 -14.576 19.420 1.00 26.17 663 TYR A C 1
ATOM 2103 O O . TYR A 1 346 ? -62.666 -14.822 18.304 1.00 25.54 663 TYR A O 1
ATOM 2112 N N . GLU A 1 347 ? -61.894 -15.517 20.299 1.00 26.35 664 GLU A N 1
ATOM 2113 C CA . GLU A 1 347 ? -62.133 -16.945 20.031 1.00 26.94 664 GLU A CA 1
ATOM 2114 C C . GLU A 1 347 ? -63.603 -17.238 19.821 1.00 27.18 664 GLU A C 1
ATOM 2115 O O . GLU A 1 347 ? -63.977 -18.012 18.914 1.00 26.89 664 GLU A O 1
ATOM 2121 N N . ASN A 1 348 ? -64.447 -16.624 20.648 1.00 27.26 665 ASN A N 1
ATOM 2122 C CA . ASN A 1 348 ? -65.892 -16.848 20.520 1.00 27.10 665 ASN A CA 1
ATOM 2123 C C . ASN A 1 348 ? -66.457 -16.212 19.266 1.00 26.13 665 ASN A C 1
ATOM 2124 O O . ASN A 1 348 ? -67.307 -16.795 18.605 1.00 25.44 665 ASN A O 1
ATOM 2129 N N . TRP A 1 349 ? -65.981 -15.012 18.940 1.00 25.43 666 TRP A N 1
ATOM 2130 C CA . TRP A 1 349 ? -66.411 -14.346 17.724 1.00 25.22 666 TRP A CA 1
ATOM 2131 C C . TRP A 1 349 ? -65.941 -15.114 16.479 1.00 25.42 666 TRP A C 1
ATOM 2132 O O . TRP A 1 349 ? -66.690 -15.211 15.495 1.00 26.48 666 TRP A O 1
ATOM 2143 N N . ASN A 1 350 ? -64.707 -15.629 16.504 1.00 24.65 667 ASN A N 1
ATOM 2144 C CA . ASN A 1 350 ? -64.170 -16.442 15.403 1.00 24.93 667 ASN A CA 1
ATOM 2145 C C . ASN A 1 350 ? -65.009 -17.703 15.167 1.00 26.31 667 ASN A C 1
ATOM 2146 O O . ASN A 1 350 ? -65.348 -18.025 14.026 1.00 26.57 667 ASN A O 1
ATOM 2151 N N . LYS A 1 351 ? -65.386 -18.366 16.255 1.00 27.94 668 LYS A N 1
ATOM 2152 C CA . LYS A 1 351 ? -66.292 -19.529 16.207 1.00 29.28 668 LYS A CA 1
ATOM 2153 C C . LYS A 1 351 ? -67.673 -19.249 15.604 1.00 29.17 668 LYS A C 1
ATOM 2154 O O . LYS A 1 351 ? -68.146 -20.029 14.769 1.00 29.07 668 LYS A O 1
ATOM 2160 N N . THR A 1 352 ? -68.301 -18.138 15.997 1.00 29.12 669 THR A N 1
ATOM 2161 C CA . THR A 1 352 ? -69.660 -17.791 15.552 1.00 28.99 669 THR A CA 1
ATOM 2162 C C . THR A 1 352 ? -69.726 -17.078 14.216 1.00 29.00 669 THR A C 1
ATOM 2163 O O . THR A 1 352 ? -70.632 -17.344 13.439 1.00 28.23 669 THR A O 1
ATOM 2167 N N . PHE A 1 353 ? -68.783 -16.170 13.953 1.00 28.05 670 PHE A N 1
ATOM 2168 C CA . PHE A 1 353 ? -68.865 -15.318 12.777 1.00 28.61 670 PHE A CA 1
ATOM 2169 C C . PHE A 1 353 ? -67.724 -15.471 11.804 1.00 27.93 670 PHE A C 1
ATOM 2170 O O . PHE A 1 353 ? -67.861 -15.055 10.661 1.00 28.52 670 PHE A O 1
ATOM 2178 N N . GLY A 1 354 ? -66.612 -16.063 12.227 1.00 27.64 671 GLY A N 1
ATOM 2179 C CA . GLY A 1 354 ? -65.403 -16.053 11.414 1.00 27.94 671 GLY A CA 1
ATOM 2180 C C . GLY A 1 354 ? -65.167 -17.337 10.661 1.00 28.21 671 GLY A C 1
ATOM 2181 O O . GLY A 1 354 ? -66.043 -18.191 10.576 1.00 26.36 671 GLY A O 1
ATOM 2182 N N . CYS A 1 355 ? -63.967 -17.466 10.109 1.00 28.55 672 CYS A N 1
ATOM 2183 C CA . CYS A 1 355 ? -63.578 -18.686 9.393 1.00 29.80 672 CYS A CA 1
ATOM 2184 C C . CYS A 1 355 ? -63.246 -19.865 10.353 1.00 30.49 672 CYS A C 1
ATOM 2185 O O . CYS A 1 355 ? -63.085 -20.996 9.924 1.00 30.07 672 CYS A O 1
ATOM 2188 N N . GLY A 1 356 ? -63.166 -19.591 11.651 1.00 31.94 673 GLY A N 1
ATOM 2189 C CA . GLY A 1 356 ? -63.119 -20.630 12.670 1.00 33.20 673 GLY A CA 1
ATOM 2190 C C . GLY A 1 356 ? -61.749 -21.163 13.011 1.00 34.85 673 GLY A C 1
ATOM 2191 O O . GLY A 1 356 ? -61.616 -21.966 13.939 1.00 35.78 673 GLY A O 1
ATOM 2192 N N . LYS A 1 357 ? -60.716 -20.742 12.295 1.00 35.61 674 LYS A N 1
ATOM 2193 C CA . LYS A 1 357 ? -59.366 -21.222 12.598 1.00 36.93 674 LYS A CA 1
ATOM 2194 C C . LYS A 1 357 ? -58.383 -20.056 12.621 1.00 37.56 674 LYS A C 1
ATOM 2195 O O . LYS A 1 357 ? -57.211 -20.259 12.956 1.00 38.13 674 LYS A O 1
ATOM 2202 N N . LEU B 1 62 ? -53.559 22.690 20.366 1.00 49.58 379 LEU B N 1
ATOM 2203 C CA . LEU B 1 62 ? -53.344 21.326 19.771 1.00 49.34 379 LEU B CA 1
ATOM 2204 C C . LEU B 1 62 ? -54.653 20.568 19.459 1.00 49.06 379 LEU B C 1
ATOM 2205 O O . LEU B 1 62 ? -55.240 19.930 20.344 1.00 49.17 379 LEU B O 1
ATOM 2208 N N . GLU B 1 63 ? -55.082 20.615 18.195 1.00 48.53 380 GLU B N 1
ATOM 2209 C CA . GLU B 1 63 ? -56.286 19.900 17.746 1.00 48.46 380 GLU B CA 1
ATOM 2210 C C . GLU B 1 63 ? -56.115 18.383 17.778 1.00 47.57 380 GLU B C 1
ATOM 2211 O O . GLU B 1 63 ? -55.260 17.847 17.081 1.00 47.75 380 GLU B O 1
ATOM 2217 N N . PRO B 1 64 ? -56.960 17.677 18.543 1.00 46.70 381 PRO B N 1
ATOM 2218 C CA . PRO B 1 64 ? -56.802 16.217 18.647 1.00 45.90 381 PRO B CA 1
ATOM 2219 C C . PRO B 1 64 ? -56.901 15.451 17.319 1.00 44.65 381 PRO B C 1
ATOM 2220 O O . PRO B 1 64 ? -56.334 14.370 17.214 1.00 44.43 381 PRO B O 1
ATOM 2224 N N . LYS B 1 65 ? -57.608 16.004 16.333 1.00 43.09 382 LYS B N 1
ATOM 2225 C CA . LYS B 1 65 ? -57.728 15.386 15.018 1.00 42.20 382 LYS B CA 1
ATOM 2226 C C . LYS B 1 65 ? -56.406 15.416 14.244 1.00 41.23 382 LYS B C 1
ATOM 2227 O O . LYS B 1 65 ? -56.098 14.483 13.511 1.00 40.13 382 LYS B O 1
ATOM 2233 N N . MET B 1 66 ? -55.646 16.498 14.403 1.00 40.29 383 MET B N 1
ATOM 2234 C CA . MET B 1 66 ? -54.334 16.615 13.780 1.00 39.75 383 MET B CA 1
ATOM 2235 C C . MET B 1 66 ? -53.331 15.702 14.478 1.00 38.33 383 MET B C 1
ATOM 2236 O O . MET B 1 66 ? -52.504 15.039 13.827 1.00 37.54 383 MET B O 1
ATOM 2241 N N . ILE B 1 67 ? -53.411 15.670 15.805 1.00 36.51 384 ILE B N 1
ATOM 2242 C CA . ILE B 1 67 ? -52.590 14.778 16.594 1.00 35.71 384 ILE B CA 1
ATOM 2243 C C . ILE B 1 67 ? -52.856 13.328 16.181 1.00 34.46 384 ILE B C 1
ATOM 2244 O O . ILE B 1 67 ? -51.919 12.559 16.023 1.00 33.11 384 ILE B O 1
ATOM 2249 N N . GLU B 1 68 ? -54.135 12.980 16.004 1.00 33.52 385 GLU B N 1
ATOM 2250 C CA . GLU B 1 68 ? -54.558 11.639 15.548 1.00 32.82 385 GLU B CA 1
ATOM 2251 C C . GLU B 1 68 ? -53.975 11.298 14.191 1.00 31.38 385 GLU B C 1
ATOM 2252 O O . GLU B 1 68 ? -53.467 10.218 13.985 1.00 29.98 385 GLU B O 1
ATOM 2258 N N . LEU B 1 69 ? -54.098 12.228 13.259 1.00 31.09 386 LEU B N 1
ATOM 2259 C CA . LEU B 1 69 ? -53.589 12.047 11.909 1.00 31.56 386 LEU B CA 1
ATOM 2260 C C . LEU B 1 69 ? -52.083 11.775 11.896 1.00 30.61 386 LEU B C 1
ATOM 2261 O O . LEU B 1 69 ? -51.610 10.886 11.191 1.00 29.48 386 LEU B O 1
ATOM 2266 N N . ILE B 1 70 ? -51.349 12.558 12.674 1.00 29.43 387 ILE B N 1
ATOM 2267 C CA . ILE B 1 70 ? -49.917 12.399 12.778 1.00 29.37 387 ILE B CA 1
ATOM 2268 C C . ILE B 1 70 ? -49.598 11.053 13.434 1.00 28.52 387 ILE B C 1
ATOM 2269 O O . ILE B 1 70 ? -48.788 10.310 12.919 1.00 27.23 387 ILE B O 1
ATOM 2274 N N . MET B 1 71 ? -50.277 10.700 14.526 1.00 27.65 388 MET B N 1
ATOM 2275 C CA . MET B 1 71 ? -49.976 9.431 15.189 1.00 27.35 388 MET B CA 1
ATOM 2276 C C . MET B 1 71 ? -50.330 8.224 14.314 1.00 26.63 388 MET B C 1
ATOM 2277 O O . MET B 1 71 ? -49.643 7.196 14.350 1.00 24.90 388 MET B O 1
ATOM 2282 N N . ASN B 1 72 ? -51.377 8.354 13.507 1.00 26.23 389 ASN B N 1
ATOM 2283 C CA . ASN B 1 72 ? -51.888 7.210 12.753 1.00 26.77 389 ASN B CA 1
ATOM 2284 C C . ASN B 1 72 ? -51.190 7.064 11.424 1.00 25.94 389 ASN B C 1
ATOM 2285 O O . ASN B 1 72 ? -50.806 5.971 11.064 1.00 26.62 389 ASN B O 1
ATOM 2290 N N . GLU B 1 73 ? -51.033 8.164 10.696 1.00 25.17 390 GLU B N 1
ATOM 2291 C CA . GLU B 1 73 ? -50.558 8.120 9.304 1.00 25.06 390 GLU B CA 1
ATOM 2292 C C . GLU B 1 73 ? -49.114 8.587 9.097 1.00 24.97 390 GLU B C 1
ATOM 2293 O O . GLU B 1 73 ? -48.467 8.152 8.136 1.00 25.47 390 GLU B O 1
ATOM 2299 N N . ILE B 1 74 ? -48.621 9.481 9.955 1.00 24.10 391 ILE B N 1
ATOM 2300 C CA . ILE B 1 74 ? -47.282 10.044 9.780 1.00 24.81 391 ILE B CA 1
ATOM 2301 C C . ILE B 1 74 ? -46.210 9.270 10.574 1.00 25.42 391 ILE B C 1
ATOM 2302 O O . ILE B 1 74 ? -45.157 8.914 10.020 1.00 24.94 391 ILE B O 1
ATOM 2307 N N . MET B 1 75 ? -46.488 8.987 11.838 1.00 25.43 392 MET B N 1
ATOM 2308 C CA . MET B 1 75 ? -45.636 8.081 12.620 1.00 27.12 392 MET B CA 1
ATOM 2309 C C . MET B 1 75 ? -45.640 6.675 12.016 1.00 27.16 392 MET B C 1
ATOM 2310 O O . MET B 1 75 ? -46.686 6.154 11.664 1.00 25.50 392 MET B O 1
ATOM 2315 N N . ASP B 1 76 ? -44.461 6.077 11.890 1.00 28.01 393 ASP B N 1
ATOM 2316 C CA . ASP B 1 76 ? -44.327 4.770 11.274 1.00 29.64 393 ASP B CA 1
ATOM 2317 C C . ASP B 1 76 ? -44.479 3.667 12.327 1.00 29.83 393 ASP B C 1
ATOM 2318 O O . ASP B 1 76 ? -43.937 3.772 13.426 1.00 29.43 393 ASP B O 1
ATOM 2323 N N . HIS B 1 77 ? -45.233 2.621 11.980 1.00 30.15 394 HIS B N 1
ATOM 2324 C CA . HIS B 1 77 ? -45.503 1.499 12.877 1.00 31.02 394 HIS B CA 1
ATOM 2325 C C . HIS B 1 77 ? -45.140 0.144 12.228 1.00 31.41 394 HIS B C 1
ATOM 2326 O O . HIS B 1 77 ? -45.617 -0.905 12.658 1.00 31.06 394 HIS B O 1
ATOM 2333 N N . GLY B 1 78 ? -44.266 0.183 11.228 1.00 31.17 395 GLY B N 1
ATOM 2334 C CA . GLY B 1 78 ? -44.004 -0.942 10.325 1.00 31.83 395 GLY B CA 1
ATOM 2335 C C . GLY B 1 78 ? -42.759 -1.690 10.752 1.00 31.48 395 GLY B C 1
ATOM 2336 O O . GLY B 1 78 ? -42.216 -1.403 11.793 1.00 31.83 395 GLY B O 1
ATOM 2337 N N . PRO B 1 79 ? -42.310 -2.667 9.955 1.00 31.33 396 PRO B N 1
ATOM 2338 C CA . PRO B 1 79 ? -41.133 -3.457 10.332 1.00 31.49 396 PRO B CA 1
ATOM 2339 C C . PRO B 1 79 ? -39.891 -2.580 10.545 1.00 32.01 396 PRO B C 1
ATOM 2340 O O . PRO B 1 79 ? -39.787 -1.533 9.923 1.00 31.37 396 PRO B O 1
ATOM 2344 N N . PRO B 1 80 ? -38.964 -2.980 11.438 1.00 32.26 397 PRO B N 1
ATOM 2345 C CA . PRO B 1 80 ? -37.716 -2.216 11.532 1.00 32.44 397 PRO B CA 1
ATOM 2346 C C . PRO B 1 80 ? -36.836 -2.442 10.300 1.00 32.44 397 PRO B C 1
ATOM 2347 O O . PRO B 1 80 ? -37.015 -3.449 9.609 1.00 32.41 397 PRO B O 1
ATOM 2351 N N . VAL B 1 81 ? -35.926 -1.498 10.022 1.00 31.77 398 VAL B N 1
ATOM 2352 C CA . VAL B 1 81 ? -34.965 -1.622 8.920 1.00 31.38 398 VAL B CA 1
ATOM 2353 C C . VAL B 1 81 ? -33.569 -1.781 9.499 1.00 31.03 398 VAL B C 1
ATOM 2354 O O . VAL B 1 81 ? -33.200 -1.073 10.412 1.00 31.45 398 VAL B O 1
ATOM 2358 N N . ASN B 1 82 ? -32.809 -2.748 8.996 1.00 31.26 399 ASN B N 1
ATOM 2359 C CA . ASN B 1 82 ? -31.403 -2.938 9.388 1.00 31.74 399 ASN B CA 1
ATOM 2360 C C . ASN B 1 82 ? -30.470 -2.401 8.330 1.00 30.67 399 ASN B C 1
ATOM 2361 O O . ASN B 1 82 ? -30.861 -2.298 7.172 1.00 28.80 399 ASN B O 1
ATOM 2366 N N . TRP B 1 83 ? -29.219 -2.146 8.718 1.00 30.13 400 TRP B N 1
ATOM 2367 C CA . TRP B 1 83 ? -28.183 -1.722 7.778 1.00 30.73 400 TRP B CA 1
ATOM 2368 C C . TRP B 1 83 ? -28.054 -2.695 6.629 1.00 30.83 400 TRP B C 1
ATOM 2369 O O . TRP B 1 83 ? -27.853 -2.284 5.495 1.00 31.06 400 TRP B O 1
ATOM 2380 N N . GLU B 1 84 ? -28.189 -3.986 6.919 1.00 31.37 401 GLU B N 1
ATOM 2381 C CA . GLU B 1 84 ? -27.982 -5.021 5.915 1.00 32.39 401 GLU B CA 1
ATOM 2382 C C . GLU B 1 84 ? -29.133 -5.050 4.877 1.00 31.46 401 GLU B C 1
ATOM 2383 O O . GLU B 1 84 ? -28.979 -5.624 3.803 1.00 31.53 401 GLU B O 1
ATOM 2389 N N . ASP B 1 85 ? -30.260 -4.418 5.192 1.00 29.94 402 ASP B N 1
ATOM 2390 C CA . ASP B 1 85 ? -31.358 -4.245 4.229 1.00 29.58 402 ASP B CA 1
ATOM 2391 C C . ASP B 1 85 ? -31.006 -3.247 3.099 1.00 27.79 402 ASP B C 1
ATOM 2392 O O . ASP B 1 85 ? -31.634 -3.237 2.046 1.00 27.97 402 ASP B O 1
ATOM 2397 N N . ILE B 1 86 ? -30.003 -2.415 3.328 1.00 25.59 403 ILE B N 1
ATOM 2398 C CA . ILE B 1 86 ? -29.633 -1.377 2.389 1.00 24.50 403 ILE B CA 1
ATOM 2399 C C . ILE B 1 86 ? -28.397 -1.848 1.622 1.00 24.13 403 ILE B C 1
ATOM 2400 O O . ILE B 1 86 ? -27.328 -2.084 2.201 1.00 22.72 403 ILE B O 1
ATOM 2405 N N . ALA B 1 87 ? -28.586 -2.018 0.317 1.00 23.17 404 ALA B N 1
ATOM 2406 C CA . ALA B 1 87 ? -27.531 -2.455 -0.586 1.00 23.56 404 ALA B CA 1
ATOM 2407 C C . ALA B 1 87 ? -26.671 -1.272 -1.005 1.00 22.77 404 ALA B C 1
ATOM 2408 O O . ALA B 1 87 ? -27.187 -0.198 -1.245 1.00 22.16 404 ALA B O 1
ATOM 2410 N N . GLY B 1 88 ? -25.359 -1.476 -1.107 1.00 22.71 405 GLY B N 1
ATOM 2411 C CA . GLY B 1 88 ? -24.460 -0.409 -1.500 1.00 23.12 405 GLY B CA 1
ATOM 2412 C C . GLY B 1 88 ? -24.339 0.722 -0.486 1.00 23.20 405 GLY B C 1
ATOM 2413 O O . GLY B 1 88 ? -24.484 0.515 0.722 1.00 21.96 405 GLY B O 1
ATOM 2414 N N . VAL B 1 89 ? -24.117 1.923 -1.010 1.00 23.76 406 VAL B N 1
ATOM 2415 C CA . VAL B 1 89 ? -23.895 3.146 -0.242 1.00 24.77 406 VAL B CA 1
ATOM 2416 C C . VAL B 1 89 ? -23.087 2.905 1.032 1.00 25.61 406 VAL B C 1
ATOM 2417 O O . VAL B 1 89 ? -23.468 3.282 2.121 1.00 25.43 406 VAL B O 1
ATOM 2421 N N . GLU B 1 90 ? -21.926 2.290 0.838 1.00 26.39 407 GLU B N 1
ATOM 2422 C CA . GLU B 1 90 ? -21.060 1.909 1.934 1.00 27.61 407 GLU B CA 1
ATOM 2423 C C . GLU B 1 90 ? -20.561 3.144 2.667 1.00 26.75 407 GLU B C 1
ATOM 2424 O O . GLU B 1 90 ? -20.638 3.205 3.886 1.00 26.51 407 GLU B O 1
ATOM 2430 N N . PHE B 1 91 ? -20.118 4.148 1.923 1.00 27.21 408 PHE B N 1
ATOM 2431 C CA . PHE B 1 91 ? -19.654 5.396 2.518 1.00 27.62 408 PHE B CA 1
ATOM 2432 C C . PHE B 1 91 ? -20.741 6.122 3.316 1.00 26.78 408 PHE B C 1
ATOM 2433 O O . PHE B 1 91 ? -20.489 6.614 4.418 1.00 25.19 408 PHE B O 1
ATOM 2441 N N . ALA B 1 92 ? -21.934 6.221 2.743 1.00 26.18 409 ALA B N 1
ATOM 2442 C CA . ALA B 1 92 ? -23.048 6.901 3.417 1.00 26.37 409 ALA B CA 1
ATOM 2443 C C . ALA B 1 92 ? -23.392 6.175 4.717 1.00 26.20 409 ALA B C 1
ATOM 2444 O O . ALA B 1 92 ? -23.601 6.802 5.760 1.00 25.88 409 ALA B O 1
ATOM 2446 N N . LYS B 1 93 ? -23.437 4.851 4.650 1.00 26.29 410 LYS B N 1
ATOM 2447 C CA . LYS B 1 93 ? -23.745 4.053 5.818 1.00 26.65 410 LYS B CA 1
ATOM 2448 C C . LYS B 1 93 ? -22.698 4.206 6.909 1.00 26.82 410 LYS B C 1
ATOM 2449 O O . LYS B 1 93 ? -23.058 4.287 8.074 1.00 26.52 410 LYS B O 1
ATOM 2455 N N . ALA B 1 94 ? -21.413 4.225 6.536 1.00 27.33 411 ALA B N 1
ATOM 2456 C CA . ALA B 1 94 ? -20.321 4.386 7.501 1.00 26.94 411 ALA B CA 1
ATOM 2457 C C . ALA B 1 94 ? -20.399 5.758 8.160 1.00 26.51 411 ALA B C 1
ATOM 2458 O O . ALA B 1 94 ? -20.293 5.887 9.372 1.00 26.92 411 ALA B O 1
ATOM 2460 N N . THR B 1 95 ? -20.608 6.789 7.356 1.00 26.16 412 THR B N 1
ATOM 2461 C CA . THR B 1 95 ? -20.670 8.154 7.864 1.00 25.74 412 THR B CA 1
ATOM 2462 C C . THR B 1 95 ? -21.862 8.381 8.793 1.00 25.63 412 THR B C 1
ATOM 2463 O O . THR B 1 95 ? -21.733 9.027 9.850 1.00 24.56 412 THR B O 1
ATOM 2467 N N . ILE B 1 96 ? -23.017 7.840 8.408 1.00 24.91 413 ILE B N 1
ATOM 2468 C CA . ILE B 1 96 ? -24.239 7.991 9.199 1.00 24.87 413 ILE B CA 1
ATOM 2469 C C . ILE B 1 96 ? -24.127 7.264 10.544 1.00 25.19 413 ILE B C 1
ATOM 2470 O O . ILE B 1 96 ? -24.459 7.825 11.562 1.00 23.73 413 ILE B O 1
ATOM 2475 N N . LYS B 1 97 ? -23.666 6.017 10.532 1.00 26.63 414 LYS B N 1
ATOM 2476 C CA . LYS B 1 97 ? -23.393 5.284 11.761 1.00 28.75 414 LYS B CA 1
ATOM 2477 C C . LYS B 1 97 ? -22.557 6.134 12.716 1.00 28.88 414 LYS B C 1
ATOM 2478 O O . LYS B 1 97 ? -22.879 6.266 13.902 1.00 28.98 414 LYS B O 1
ATOM 2484 N N . GLU B 1 98 ? -21.488 6.711 12.170 1.00 29.54 415 GLU B N 1
ATOM 2485 C CA . GLU B 1 98 ? -20.456 7.349 12.965 1.00 30.19 415 GLU B CA 1
ATOM 2486 C C . GLU B 1 98 ? -20.867 8.710 13.493 1.00 29.29 415 GLU B C 1
ATOM 2487 O O . GLU B 1 98 ? -20.682 8.985 14.670 1.00 28.43 415 GLU B O 1
ATOM 2493 N N . ILE B 1 99 ? -21.431 9.551 12.635 1.00 28.94 416 ILE B N 1
ATOM 2494 C CA . ILE B 1 99 ? -21.764 10.911 13.017 1.00 29.33 416 ILE B CA 1
ATOM 2495 C C . ILE B 1 99 ? -23.232 11.128 13.401 1.00 27.83 416 ILE B C 1
ATOM 2496 O O . ILE B 1 99 ? -23.554 12.130 14.005 1.00 27.68 416 ILE B O 1
ATOM 2501 N N . VAL B 1 100 ? -24.121 10.184 13.095 1.00 26.58 417 VAL B N 1
ATOM 2502 C CA . VAL B 1 100 ? -25.511 10.350 13.452 1.00 26.42 417 VAL B CA 1
ATOM 2503 C C . VAL B 1 100 ? -25.989 9.337 14.490 1.00 25.67 417 VAL B C 1
ATOM 2504 O O . VAL B 1 100 ? -26.402 9.712 15.603 1.00 24.44 417 VAL B O 1
ATOM 2508 N N . VAL B 1 101 ? -25.907 8.060 14.135 1.00 24.59 418 VAL B N 1
ATOM 2509 C CA . VAL B 1 101 ? -26.512 6.986 14.960 1.00 24.16 418 VAL B CA 1
ATOM 2510 C C . VAL B 1 101 ? -25.800 6.766 16.302 1.00 24.53 418 VAL B C 1
ATOM 2511 O O . VAL B 1 101 ? -26.450 6.703 17.363 1.00 23.29 418 VAL B O 1
ATOM 2515 N N . TRP B 1 102 ? -24.477 6.673 16.284 1.00 25.02 419 TRP B N 1
ATOM 2516 C CA . TRP B 1 102 ? -23.758 6.493 17.543 1.00 26.78 419 TRP B CA 1
ATOM 2517 C C . TRP B 1 102 ? -24.000 7.645 18.507 1.00 25.89 419 TRP B C 1
ATOM 2518 O O . TRP B 1 102 ? -24.340 7.414 19.656 1.00 25.10 419 TRP B O 1
ATOM 2529 N N . PRO B 1 103 ? -23.814 8.895 18.052 1.00 26.31 420 PRO B N 1
ATOM 2530 C CA . PRO B 1 103 ? -24.152 10.017 18.920 1.00 26.81 420 PRO B CA 1
ATOM 2531 C C . PRO B 1 103 ? -25.603 10.067 19.353 1.00 27.54 420 PRO B C 1
ATOM 2532 O O . PRO B 1 103 ? -25.866 10.486 20.473 1.00 26.65 420 PRO B O 1
ATOM 2536 N N . MET B 1 104 ? -26.537 9.642 18.500 1.00 27.94 421 MET B N 1
ATOM 2537 C CA . MET B 1 104 ? -27.931 9.552 18.940 1.00 29.43 421 MET B CA 1
ATOM 2538 C C . MET B 1 104 ? -28.157 8.501 20.028 1.00 28.08 421 MET B C 1
ATOM 2539 O O . MET B 1 104 ? -28.973 8.713 20.933 1.00 26.98 421 MET B O 1
ATOM 2544 N N . LEU B 1 105 ? -27.455 7.374 19.927 1.00 27.36 422 LEU B N 1
ATOM 2545 C CA . LEU B 1 105 ? -27.554 6.316 20.916 1.00 27.53 422 LEU B CA 1
ATOM 2546 C C . LEU B 1 105 ? -26.888 6.656 22.241 1.00 27.65 422 LEU B C 1
ATOM 2547 O O . LEU B 1 105 ? -27.365 6.225 23.289 1.00 26.78 422 LEU B O 1
ATOM 2552 N N . ARG B 1 106 ? -25.768 7.378 22.199 1.00 28.48 423 ARG B N 1
ATOM 2553 C CA . ARG B 1 106 ? -24.978 7.664 23.422 1.00 28.96 423 ARG B CA 1
ATOM 2554 C C . ARG B 1 106 ? -24.555 9.124 23.503 1.00 31.13 423 ARG B C 1
ATOM 2555 O O . ARG B 1 106 ? -23.367 9.443 23.398 1.00 30.38 423 ARG B O 1
ATOM 2563 N N . PRO B 1 107 ? -25.526 10.023 23.697 1.00 33.74 424 PRO B N 1
ATOM 2564 C CA . PRO B 1 107 ? -25.181 11.442 23.706 1.00 35.42 424 PRO B CA 1
ATOM 2565 C C . PRO B 1 107 ? -24.334 11.771 24.924 1.00 36.48 424 PRO B C 1
ATOM 2566 O O . PRO B 1 107 ? -23.565 12.732 24.900 1.00 38.46 424 PRO B O 1
ATOM 2570 N N . ASP B 1 108 ? -24.478 10.961 25.966 1.00 37.28 425 ASP B N 1
ATOM 2571 C CA . ASP B 1 108 ? -23.635 11.042 27.152 1.00 37.68 425 ASP B CA 1
ATOM 2572 C C . ASP B 1 108 ? -22.145 10.854 26.855 1.00 38.92 425 ASP B C 1
ATOM 2573 O O . ASP B 1 108 ? -21.318 11.376 27.591 1.00 38.98 425 ASP B O 1
ATOM 2578 N N . ILE B 1 109 ? -21.787 10.144 25.786 1.00 40.05 426 ILE B N 1
ATOM 2579 C CA . ILE B 1 109 ? -20.382 10.072 25.408 1.00 41.32 426 ILE B CA 1
ATOM 2580 C C . ILE B 1 109 ? -20.062 10.982 24.216 1.00 42.45 426 ILE B C 1
ATOM 2581 O O . ILE B 1 109 ? -18.997 11.603 24.182 1.00 42.38 426 ILE B O 1
ATOM 2586 N N . PHE B 1 110 ? -20.971 11.073 23.243 1.00 43.29 427 PHE B N 1
ATOM 2587 C CA . PHE B 1 110 ? -20.743 11.945 22.094 1.00 43.94 427 PHE B CA 1
ATOM 2588 C C . PHE B 1 110 ? -21.338 13.301 22.399 1.00 44.80 427 PHE B C 1
ATOM 2589 O O . PHE B 1 110 ? -22.393 13.678 21.893 1.00 45.01 427 PHE B O 1
ATOM 2597 N N . THR B 1 111 ? -20.637 14.021 23.247 1.00 45.83 428 THR B N 1
ATOM 2598 C CA . THR B 1 111 ? -21.070 15.295 23.728 1.00 46.46 428 THR B CA 1
ATOM 2599 C C . THR B 1 111 ? -20.464 16.349 22.800 1.00 46.81 428 THR B C 1
ATOM 2600 O O . THR B 1 111 ? -19.497 16.078 22.089 1.00 46.95 428 THR B O 1
ATOM 2604 N N . GLY B 1 112 ? -21.040 17.532 22.772 1.00 47.03 429 GLY B N 1
ATOM 2605 C CA . GLY B 1 112 ? -20.601 18.523 21.802 1.00 47.82 429 GLY B CA 1
ATOM 2606 C C . GLY B 1 112 ? -21.701 18.926 20.840 1.00 48.05 429 GLY B C 1
ATOM 2607 O O . GLY B 1 112 ? -22.864 18.832 21.167 1.00 48.61 429 GLY B O 1
ATOM 2608 N N . LEU B 1 113 ? -21.361 19.408 19.659 1.00 48.21 430 LEU B N 1
ATOM 2609 C CA . LEU B 1 113 ? -20.055 19.310 19.020 1.00 47.60 430 LEU B CA 1
ATOM 2610 C C . LEU B 1 113 ? -19.767 17.929 18.475 1.00 46.47 430 LEU B C 1
ATOM 2611 O O . LEU B 1 113 ? -19.555 17.768 17.297 1.00 46.60 430 LEU B O 1
ATOM 2616 N N . ARG B 1 114 ? -19.770 16.921 19.320 1.00 45.14 431 ARG B N 1
ATOM 2617 C CA . ARG B 1 114 ? -19.714 15.561 18.808 1.00 43.87 431 ARG B CA 1
ATOM 2618 C C . ARG B 1 114 ? -21.088 14.888 18.882 1.00 41.31 431 ARG B C 1
ATOM 2619 O O . ARG B 1 114 ? -21.237 13.745 18.551 1.00 41.07 431 ARG B O 1
ATOM 2627 N N . GLY B 1 115 ? -22.077 15.653 19.295 1.00 38.26 432 GLY B N 1
ATOM 2628 C CA . GLY B 1 115 ? -23.468 15.257 19.260 1.00 36.55 432 GLY B CA 1
ATOM 2629 C C . GLY B 1 115 ? -23.976 15.117 17.833 1.00 34.46 432 GLY B C 1
ATOM 2630 O O . GLY B 1 115 ? -23.329 15.562 16.895 1.00 34.28 432 GLY B O 1
ATOM 2631 N N . PRO B 1 116 ? -25.146 14.491 17.659 1.00 33.05 433 PRO B N 1
ATOM 2632 C CA . PRO B 1 116 ? -25.694 14.326 16.306 1.00 31.83 433 PRO B CA 1
ATOM 2633 C C . PRO B 1 116 ? -26.073 15.673 15.671 1.00 31.20 433 PRO B C 1
ATOM 2634 O O . PRO B 1 116 ? -26.432 16.626 16.386 1.00 29.50 433 PRO B O 1
ATOM 2638 N N . PRO B 1 117 ? -25.994 15.776 14.332 1.00 30.66 434 PRO B N 1
ATOM 2639 C CA . PRO B 1 117 ? -26.573 16.982 13.744 1.00 30.00 434 PRO B CA 1
ATOM 2640 C C . PRO B 1 117 ? -28.075 17.055 14.014 1.00 29.64 434 PRO B C 1
ATOM 2641 O O . PRO B 1 117 ? -28.708 16.046 14.337 1.00 30.20 434 PRO B O 1
ATOM 2645 N N . LYS B 1 118 ? -28.652 18.240 13.946 1.00 29.31 435 LYS B N 1
ATOM 2646 C CA . LYS B 1 118 ? -30.114 18.373 14.091 1.00 29.42 435 LYS B CA 1
ATOM 2647 C C . LYS B 1 118 ? -30.814 18.184 12.747 1.00 26.54 435 LYS B C 1
ATOM 2648 O O . LYS B 1 118 ? -32.030 17.982 12.694 1.00 24.80 435 LYS B O 1
ATOM 2654 N N . GLY B 1 119 ? -30.048 18.274 11.659 1.00 24.91 436 GLY B N 1
ATOM 2655 C CA . GLY B 1 119 ? -30.621 18.171 10.315 1.00 23.47 436 GLY B CA 1
ATOM 2656 C C . GLY B 1 119 ? -29.614 17.675 9.302 1.00 22.77 436 GLY B C 1
ATOM 2657 O O . GLY B 1 119 ? -28.469 18.118 9.296 1.00 22.23 436 GLY B O 1
ATOM 2658 N N . ILE B 1 120 ? -30.040 16.734 8.461 1.00 22.53 437 ILE B N 1
ATOM 2659 C CA . ILE B 1 120 ? -29.217 16.259 7.355 1.00 22.21 437 ILE B CA 1
ATOM 2660 C C . ILE B 1 120 ? -30.050 16.197 6.060 1.00 21.06 437 ILE B C 1
ATOM 2661 O O . ILE B 1 120 ? -31.281 16.208 6.093 1.00 20.09 437 ILE B O 1
ATOM 2666 N N . LEU B 1 121 ? -29.356 16.107 4.932 1.00 19.87 438 LEU B N 1
ATOM 2667 C CA . LEU B 1 121 ? -30.005 16.004 3.649 1.00 19.27 438 LEU B CA 1
ATOM 2668 C C . LEU B 1 121 ? -29.503 14.752 2.963 1.00 19.16 438 LEU B C 1
ATOM 2669 O O . LEU B 1 121 ? -28.305 14.524 2.915 1.00 19.14 438 LEU B O 1
ATOM 2674 N N . LEU B 1 122 ? -30.433 13.938 2.453 1.00 18.61 439 LEU B N 1
ATOM 2675 C CA . LEU B 1 122 ? -30.111 12.852 1.550 1.00 19.00 439 LEU B CA 1
ATOM 2676 C C . LEU B 1 122 ? -30.614 13.290 0.198 1.00 18.90 439 LEU B C 1
ATOM 2677 O O . LEU B 1 122 ? -31.747 13.745 0.073 1.00 20.83 439 LEU B O 1
ATOM 2682 N N . PHE B 1 123 ? -29.790 13.138 -0.823 1.00 18.72 440 PHE B N 1
ATOM 2683 C CA . PHE B 1 123 ? -30.191 13.544 -2.166 1.00 18.86 440 PHE B CA 1
ATOM 2684 C C . PHE B 1 123 ? -29.750 12.544 -3.220 1.00 18.70 440 PHE B C 1
ATOM 2685 O O . PHE B 1 123 ? -28.795 11.794 -3.030 1.00 19.25 440 PHE B O 1
ATOM 2693 N N . GLY B 1 124 ? -30.458 12.551 -4.342 1.00 19.54 441 GLY B N 1
ATOM 2694 C CA . GLY B 1 124 ? -30.200 11.636 -5.426 1.00 19.85 441 GLY B CA 1
ATOM 2695 C C . GLY B 1 124 ? -31.456 11.382 -6.222 1.00 20.63 441 GLY B C 1
ATOM 2696 O O . GLY B 1 124 ? -32.520 11.921 -5.926 1.00 20.21 441 GLY B O 1
ATOM 2697 N N . PRO B 1 125 ? -31.347 10.538 -7.246 1.00 21.43 442 PRO B N 1
ATOM 2698 C CA . PRO B 1 125 ? -32.525 10.243 -8.071 1.00 21.77 442 PRO B CA 1
ATOM 2699 C C . PRO B 1 125 ? -33.525 9.371 -7.313 1.00 22.36 442 PRO B C 1
ATOM 2700 O O . PRO B 1 125 ? -33.177 8.783 -6.279 1.00 22.30 442 PRO B O 1
ATOM 2704 N N . PRO B 1 126 ? -34.767 9.309 -7.793 1.00 22.34 443 PRO B N 1
ATOM 2705 C CA . PRO B 1 126 ? -35.752 8.516 -7.041 1.00 22.36 443 PRO B CA 1
ATOM 2706 C C . PRO B 1 126 ? -35.351 7.043 -6.861 1.00 21.82 443 PRO B C 1
ATOM 2707 O O . PRO B 1 126 ? -34.684 6.453 -7.729 1.00 21.90 443 PRO B O 1
ATOM 2711 N N . GLY B 1 127 ? -35.764 6.444 -5.750 1.00 20.62 444 GLY B N 1
ATOM 2712 C CA . GLY B 1 127 ? -35.619 5.017 -5.573 1.00 19.67 444 GLY B CA 1
ATOM 2713 C C . GLY B 1 127 ? -34.255 4.457 -5.253 1.00 19.11 444 GLY B C 1
ATOM 2714 O O . GLY B 1 127 ? -33.983 3.292 -5.519 1.00 18.35 444 GLY B O 1
ATOM 2715 N N . THR B 1 128 ? -33.410 5.254 -4.616 1.00 19.01 445 THR B N 1
ATOM 2716 C CA . THR B 1 128 ? -32.053 4.832 -4.334 1.00 18.61 445 THR B CA 1
ATOM 2717 C C . THR B 1 128 ? -31.885 4.424 -2.867 1.00 18.17 445 THR B C 1
ATOM 2718 O O . THR B 1 128 ? -30.859 3.920 -2.478 1.00 18.37 445 THR B O 1
ATOM 2722 N N . GLY B 1 129 ? -32.906 4.630 -2.054 1.00 19.29 446 GLY B N 1
ATOM 2723 C CA . GLY B 1 129 ? -32.894 4.155 -0.681 1.00 18.48 446 GLY B CA 1
ATOM 2724 C C . GLY B 1 129 ? -32.902 5.255 0.379 1.00 18.74 446 GLY B C 1
ATOM 2725 O O . GLY B 1 129 ? -32.608 4.984 1.532 1.00 18.44 446 GLY B O 1
ATOM 2726 N N . LYS B 1 130 ? -33.288 6.470 0.032 1.00 18.16 447 LYS B N 1
ATOM 2727 C CA . LYS B 1 130 ? -33.261 7.571 1.006 1.00 19.30 447 LYS B CA 1
ATOM 2728 C C . LYS B 1 130 ? -34.213 7.379 2.201 1.00 18.90 447 LYS B C 1
ATOM 2729 O O . LYS B 1 130 ? -33.822 7.584 3.384 1.00 17.78 447 LYS B O 1
ATOM 2735 N N . THR B 1 131 ? -35.448 6.986 1.898 1.00 19.44 448 THR B N 1
ATOM 2736 C CA . THR B 1 131 ? -36.442 6.687 2.929 1.00 20.65 448 THR B CA 1
ATOM 2737 C C . THR B 1 131 ? -36.023 5.468 3.752 1.00 20.93 448 THR B C 1
ATOM 2738 O O . THR B 1 131 ? -36.148 5.464 4.992 1.00 20.64 448 THR B O 1
ATOM 2742 N N . LEU B 1 132 ? -35.522 4.435 3.070 1.00 20.87 449 LEU B N 1
ATOM 2743 C CA . LEU B 1 132 ? -34.945 3.255 3.746 1.00 21.72 449 LEU B CA 1
ATOM 2744 C C . LEU B 1 132 ? -33.875 3.640 4.754 1.00 21.43 449 LEU B C 1
ATOM 2745 O O . LEU B 1 132 ? -33.887 3.172 5.911 1.00 22.05 449 LEU B O 1
ATOM 2750 N N . ILE B 1 133 ? -32.945 4.478 4.321 1.00 20.31 450 ILE B N 1
ATOM 2751 C CA . ILE B 1 133 ? -31.877 4.997 5.191 1.00 20.92 450 ILE B CA 1
ATOM 2752 C C . ILE B 1 133 ? -32.457 5.818 6.341 1.00 20.85 450 ILE B C 1
ATOM 2753 O O . ILE B 1 133 ? -32.065 5.649 7.481 1.00 20.62 450 ILE B O 1
ATOM 2758 N N . GLY B 1 134 ? -33.433 6.669 6.059 1.00 21.35 451 GLY B N 1
ATOM 2759 C CA . GLY B 1 134 ? -34.118 7.387 7.121 1.00 21.79 451 GLY B CA 1
ATOM 2760 C C . GLY B 1 134 ? -34.718 6.486 8.186 1.00 22.53 451 GLY B C 1
ATOM 2761 O O . GLY B 1 134 ? -34.567 6.731 9.399 1.00 21.69 451 GLY B O 1
ATOM 2762 N N . LYS B 1 135 ? -35.413 5.446 7.743 1.00 23.60 452 LYS B N 1
ATOM 2763 C CA . LYS B 1 135 ? -36.005 4.465 8.654 1.00 25.15 452 LYS B CA 1
ATOM 2764 C C . LYS B 1 135 ? -34.951 3.690 9.420 1.00 23.95 452 LYS B C 1
ATOM 2765 O O . LYS B 1 135 ? -35.158 3.315 10.587 1.00 23.11 452 LYS B O 1
ATOM 2771 N N . CYS B 1 136 ? -33.861 3.366 8.740 1.00 24.29 453 CYS B N 1
ATOM 2772 C CA . CYS B 1 136 ? -32.760 2.657 9.363 1.00 23.71 453 CYS B CA 1
ATOM 2773 C C . CYS B 1 136 ? -32.094 3.505 10.457 1.00 24.11 453 CYS B C 1
ATOM 2774 O O . CYS B 1 136 ? -31.733 2.981 11.519 1.00 23.66 453 CYS B O 1
ATOM 2777 N N . ILE B 1 137 ? -31.941 4.808 10.210 1.00 22.77 454 ILE B N 1
ATOM 2778 C CA . ILE B 1 137 ? -31.424 5.722 11.216 1.00 22.34 454 ILE B CA 1
ATOM 2779 C C . ILE B 1 137 ? -32.273 5.615 12.485 1.00 22.46 454 ILE B C 1
ATOM 2780 O O . ILE B 1 137 ? -31.733 5.419 13.589 1.00 21.34 454 ILE B O 1
ATOM 2785 N N . ALA B 1 138 ? -33.585 5.715 12.315 1.00 22.72 455 ALA B N 1
ATOM 2786 C CA . ALA B 1 138 ? -34.538 5.556 13.420 1.00 23.13 455 ALA B CA 1
ATOM 2787 C C . ALA B 1 138 ? -34.405 4.224 14.130 1.00 23.65 455 ALA B C 1
ATOM 2788 O O . ALA B 1 138 ? -34.234 4.197 15.347 1.00 24.28 455 ALA B O 1
ATOM 2790 N N . SER B 1 139 ? -34.502 3.122 13.393 1.00 24.07 456 SER B N 1
ATOM 2791 C CA . SER B 1 139 ? -34.389 1.781 13.993 1.00 25.00 456 SER B CA 1
ATOM 2792 C C . SER B 1 139 ? -33.096 1.627 14.789 1.00 25.28 456 SER B C 1
ATOM 2793 O O . SER B 1 139 ? -33.109 1.193 15.949 1.00 23.95 456 SER B O 1
ATOM 2796 N N . GLN B 1 140 ? -31.980 1.994 14.165 1.00 24.89 457 GLN B N 1
ATOM 2797 C CA . GLN B 1 140 ? -30.667 1.718 14.742 1.00 25.16 457 GLN B CA 1
ATOM 2798 C C . GLN B 1 140 ? -30.275 2.682 15.863 1.00 24.78 457 GLN B C 1
ATOM 2799 O O . GLN B 1 140 ? -29.275 2.463 16.574 1.00 23.92 457 GLN B O 1
ATOM 2805 N N . SER B 1 141 ? -31.053 3.746 16.025 1.00 24.10 458 SER B N 1
ATOM 2806 C CA . SER B 1 141 ? -30.780 4.740 17.070 1.00 24.80 458 SER B CA 1
ATOM 2807 C C . SER B 1 141 ? -31.800 4.654 18.209 1.00 25.04 458 SER B C 1
ATOM 2808 O O . SER B 1 141 ? -31.757 5.447 19.151 1.00 25.42 458 SER B O 1
ATOM 2811 N N . GLY B 1 142 ? -32.708 3.696 18.107 1.00 24.57 459 GLY B N 1
ATOM 2812 C CA . GLY B 1 142 ? -33.791 3.521 19.078 1.00 25.73 459 GLY B CA 1
ATOM 2813 C C . GLY B 1 142 ? -34.825 4.631 19.059 1.00 25.76 459 GLY B C 1
ATOM 2814 O O . GLY B 1 142 ? -35.435 4.914 20.097 1.00 25.68 459 GLY B O 1
ATOM 2815 N N . ALA B 1 143 ? -35.034 5.252 17.891 1.00 24.79 460 ALA B N 1
ATOM 2816 C CA . ALA B 1 143 ? -35.911 6.417 17.772 1.00 24.49 460 ALA B CA 1
ATOM 2817 C C . ALA B 1 143 ? -37.231 6.078 17.094 1.00 24.41 460 ALA B C 1
ATOM 2818 O O . ALA B 1 143 ? -37.358 5.082 16.388 1.00 24.72 460 ALA B O 1
ATOM 2820 N N . THR B 1 144 ? -38.228 6.919 17.317 1.00 24.24 461 THR B N 1
ATOM 2821 C CA . THR B 1 144 ? -39.450 6.833 16.560 1.00 23.65 461 THR B CA 1
ATOM 2822 C C . THR B 1 144 ? -39.193 7.465 15.186 1.00 22.66 461 THR B C 1
ATOM 2823 O O . THR B 1 144 ? -38.303 8.308 15.020 1.00 22.39 461 THR B O 1
ATOM 2827 N N . PHE B 1 145 ? -39.992 7.055 14.207 1.00 21.81 462 PHE B N 1
ATOM 2828 C CA . PHE B 1 145 ? -39.856 7.533 12.824 1.00 21.53 462 PHE B CA 1
ATOM 2829 C C . PHE B 1 145 ? -41.167 8.153 12.358 1.00 21.78 462 PHE B C 1
ATOM 2830 O O . PHE B 1 145 ? -42.242 7.564 12.517 1.00 21.53 462 PHE B O 1
ATOM 2838 N N . PHE B 1 146 ? -41.071 9.384 11.864 1.00 22.09 463 PHE B N 1
ATOM 2839 C CA . PHE B 1 146 ? -42.185 10.122 11.298 1.00 23.02 463 PHE B CA 1
ATOM 2840 C C . PHE B 1 146 ? -41.761 10.408 9.860 1.00 23.39 463 PHE B C 1
ATOM 2841 O O . PHE B 1 146 ? -40.637 10.849 9.619 1.00 23.90 463 PHE B O 1
ATOM 2849 N N . SER B 1 147 ? -42.628 10.105 8.910 1.00 23.62 464 SER B N 1
ATOM 2850 C CA . SER B 1 147 ? -42.350 10.311 7.499 1.00 24.21 464 SER B CA 1
ATOM 2851 C C . SER B 1 147 ? -43.503 11.079 6.855 1.00 24.23 464 SER B C 1
ATOM 2852 O O . SER B 1 147 ? -44.661 10.681 6.974 1.00 21.84 464 SER B O 1
ATOM 2855 N N . ILE B 1 148 ? -43.180 12.168 6.169 1.00 24.47 465 ILE B N 1
ATOM 2856 C CA . ILE B 1 148 ? -44.176 12.961 5.478 1.00 25.09 465 ILE B CA 1
ATOM 2857 C C . ILE B 1 148 ? -43.562 13.582 4.216 1.00 25.96 465 ILE B C 1
ATOM 2858 O O . ILE B 1 148 ? -42.360 13.882 4.195 1.00 25.37 465 ILE B O 1
ATOM 2863 N N . SER B 1 149 ? -44.375 13.742 3.169 1.00 25.79 466 SER B N 1
ATOM 2864 C CA . SER B 1 149 ? -43.958 14.456 1.982 1.00 27.38 466 SER B CA 1
ATOM 2865 C C . SER B 1 149 ? -44.268 15.926 2.193 1.00 27.62 466 SER B C 1
ATOM 2866 O O . SER B 1 149 ? -45.324 16.276 2.707 1.00 27.51 466 SER B O 1
ATOM 2869 N N . ALA B 1 150 ? -43.356 16.783 1.756 1.00 28.34 467 ALA B N 1
ATOM 2870 C CA . ALA B 1 150 ? -43.463 18.215 1.986 1.00 28.89 467 ALA B CA 1
ATOM 2871 C C . ALA B 1 150 ? -44.781 18.799 1.478 1.00 29.45 467 ALA B C 1
ATOM 2872 O O . ALA B 1 150 ? -45.384 19.628 2.167 1.00 28.87 467 ALA B O 1
ATOM 2874 N N . SER B 1 151 ? -45.248 18.348 0.315 1.00 29.85 468 SER B N 1
ATOM 2875 C CA . SER B 1 151 ? -46.518 18.842 -0.218 1.00 31.02 468 SER B CA 1
ATOM 2876 C C . SER B 1 151 ? -47.745 18.543 0.687 1.00 31.92 468 SER B C 1
ATOM 2877 O O . SER B 1 151 ? -48.747 19.272 0.661 1.00 31.86 468 SER B O 1
ATOM 2880 N N . SER B 1 152 ? -47.681 17.483 1.483 1.00 32.36 469 SER B N 1
ATOM 2881 C CA . SER B 1 152 ? -48.818 17.142 2.339 1.00 33.15 469 SER B CA 1
ATOM 2882 C C . SER B 1 152 ? -49.023 18.195 3.440 1.00 34.77 469 SER B C 1
ATOM 2883 O O . SER B 1 152 ? -50.115 18.327 3.973 1.00 35.28 469 SER B O 1
ATOM 2886 N N . LEU B 1 153 ? -47.975 18.957 3.753 1.00 36.53 470 LEU B N 1
ATOM 2887 C CA . LEU B 1 153 ? -48.066 20.068 4.709 1.00 37.75 470 LEU B CA 1
ATOM 2888 C C . LEU B 1 153 ? -48.915 21.217 4.171 1.00 38.92 470 LEU B C 1
ATOM 2889 O O . LEU B 1 153 ? -49.523 21.960 4.945 1.00 39.70 470 LEU B O 1
ATOM 2894 N N . THR B 1 154 ? -48.965 21.362 2.850 1.00 39.94 471 THR B N 1
ATOM 2895 C CA . THR B 1 154 ? -49.814 22.373 2.225 1.00 40.79 471 THR B CA 1
ATOM 2896 C C . THR B 1 154 ? -51.253 21.833 2.161 1.00 41.41 471 THR B C 1
ATOM 2897 O O . THR B 1 154 ? -52.217 22.586 1.989 1.00 42.38 471 THR B O 1
ATOM 2901 N N . GLU B 1 160 ? -53.384 26.216 8.485 1.00 42.44 477 GLU B N 1
ATOM 2902 C CA . GLU B 1 160 ? -53.370 24.777 8.761 1.00 42.29 477 GLU B CA 1
ATOM 2903 C C . GLU B 1 160 ? -51.981 24.177 8.543 1.00 42.14 477 GLU B C 1
ATOM 2904 O O . GLU B 1 160 ? -51.529 23.372 9.350 1.00 42.15 477 GLU B O 1
ATOM 2907 N N . GLY B 1 161 ? -51.308 24.583 7.465 1.00 42.04 478 GLY B N 1
ATOM 2908 C CA . GLY B 1 161 ? -49.932 24.144 7.186 1.00 42.21 478 GLY B CA 1
ATOM 2909 C C . GLY B 1 161 ? -48.969 24.443 8.322 1.00 42.03 478 GLY B C 1
ATOM 2910 O O . GLY B 1 161 ? -48.227 23.568 8.764 1.00 42.08 478 GLY B O 1
ATOM 2911 N N . GLU B 1 162 ? -49.000 25.685 8.786 1.00 42.04 479 GLU B N 1
ATOM 2912 C CA . GLU B 1 162 ? -48.255 26.124 9.957 1.00 42.34 479 GLU B CA 1
ATOM 2913 C C . GLU B 1 162 ? -48.583 25.281 11.192 1.00 41.00 479 GLU B C 1
ATOM 2914 O O . GLU B 1 162 ? -47.687 24.899 11.936 1.00 40.59 479 GLU B O 1
ATOM 2920 N N . LYS B 1 163 ? -49.868 25.008 11.409 1.00 40.23 480 LYS B N 1
ATOM 2921 C CA . LYS B 1 163 ? -50.316 24.177 12.538 1.00 39.88 480 LYS B CA 1
ATOM 2922 C C . LYS B 1 163 ? -49.855 22.728 12.396 1.00 38.90 480 LYS B C 1
ATOM 2923 O O . LYS B 1 163 ? -49.501 22.086 13.374 1.00 38.14 480 LYS B O 1
ATOM 2929 N N . MET B 1 164 ? -49.898 22.225 11.171 1.00 38.46 481 MET B N 1
ATOM 2930 C CA . MET B 1 164 ? -49.441 20.881 10.865 1.00 39.09 481 MET B CA 1
ATOM 2931 C C . MET B 1 164 ? -47.947 20.715 11.221 1.00 37.90 481 MET B C 1
ATOM 2932 O O . MET B 1 164 ? -47.579 19.784 11.939 1.00 37.16 481 MET B O 1
ATOM 2937 N N . VAL B 1 165 ? -47.117 21.640 10.733 1.00 36.89 482 VAL B N 1
ATOM 2938 C CA . VAL B 1 165 ? -45.686 21.670 11.053 1.00 36.11 482 VAL B CA 1
ATOM 2939 C C . VAL B 1 165 ? -45.459 21.728 12.566 1.00 36.25 482 VAL B C 1
ATOM 2940 O O . VAL B 1 165 ? -44.656 20.981 13.113 1.00 35.56 482 VAL B O 1
ATOM 2944 N N . ARG B 1 166 ? -46.180 22.617 13.243 1.00 36.24 483 ARG B N 1
ATOM 2945 C CA . ARG B 1 166 ? -46.024 22.764 14.678 1.00 36.59 483 ARG B CA 1
ATOM 2946 C C . ARG B 1 166 ? -46.426 21.470 15.392 1.00 35.43 483 ARG B C 1
ATOM 2947 O O . ARG B 1 166 ? -45.678 20.951 16.210 1.00 34.96 483 ARG B O 1
ATOM 2955 N N . ALA B 1 167 ? -47.598 20.944 15.054 1.00 34.55 484 ALA B N 1
ATOM 2956 C CA . ALA B 1 167 ? -48.068 19.668 15.597 1.00 33.96 484 ALA B CA 1
ATOM 2957 C C . ALA B 1 167 ? -47.069 18.533 15.348 1.00 33.52 484 ALA B C 1
ATOM 2958 O O . ALA B 1 167 ? -46.798 17.735 16.237 1.00 33.04 484 ALA B O 1
ATOM 2960 N N . LEU B 1 168 ? -46.511 18.480 14.142 1.00 33.29 485 LEU B N 1
ATOM 2961 C CA . LEU B 1 168 ? -45.543 17.446 13.797 1.00 33.38 485 LEU B CA 1
ATOM 2962 C C . LEU B 1 168 ? -44.351 17.434 14.753 1.00 32.69 485 LEU B C 1
ATOM 2963 O O . LEU B 1 168 ? -43.993 16.384 15.275 1.00 32.84 485 LEU B O 1
ATOM 2968 N N . PHE B 1 169 ? -43.756 18.598 15.003 1.00 32.08 486 PHE B N 1
ATOM 2969 C CA . PHE B 1 169 ? -42.663 18.703 15.969 1.00 31.67 486 PHE B CA 1
ATOM 2970 C C . PHE B 1 169 ? -43.093 18.499 17.425 1.00 31.34 486 PHE B C 1
ATOM 2971 O O . PHE B 1 169 ? -42.361 17.900 18.202 1.00 30.71 486 PHE B O 1
ATOM 2979 N N . ALA B 1 170 ? -44.283 18.973 17.785 1.00 31.49 487 ALA B N 1
ATOM 2980 C CA . ALA B 1 170 ? -44.828 18.750 19.126 1.00 31.40 487 ALA B CA 1
ATOM 2981 C C . ALA B 1 170 ? -44.947 17.256 19.397 1.00 31.39 487 ALA B C 1
ATOM 2982 O O . ALA B 1 170 ? -44.467 16.764 20.419 1.00 31.96 487 ALA B O 1
ATOM 2984 N N . VAL B 1 171 ? -45.578 16.532 18.478 1.00 31.40 488 VAL B N 1
ATOM 2985 C CA . VAL B 1 171 ? -45.734 15.082 18.633 1.00 31.39 488 VAL B CA 1
ATOM 2986 C C . VAL B 1 171 ? -44.384 14.368 18.702 1.00 31.00 488 VAL B C 1
ATOM 2987 O O . VAL B 1 171 ? -44.185 13.489 19.542 1.00 30.52 488 VAL B O 1
ATOM 2991 N N . ALA B 1 172 ? -43.466 14.741 17.810 1.00 30.53 489 ALA B N 1
ATOM 2992 C CA . ALA B 1 172 ? -42.120 14.178 17.809 1.00 30.96 489 ALA B CA 1
ATOM 2993 C C . ALA B 1 172 ? -41.431 14.419 19.141 1.00 31.36 489 ALA B C 1
ATOM 2994 O O . ALA B 1 172 ? -40.777 13.526 19.658 1.00 31.41 489 ALA B O 1
ATOM 2996 N N . ARG B 1 173 ? -41.596 15.613 19.709 1.00 32.84 490 ARG B N 1
ATOM 2997 C CA . ARG B 1 173 ? -40.999 15.928 21.020 1.00 34.32 490 ARG B CA 1
ATOM 2998 C C . ARG B 1 173 ? -41.514 15.011 22.129 1.00 34.25 490 ARG B C 1
ATOM 2999 O O . ARG B 1 173 ? -40.753 14.618 23.010 1.00 34.48 490 ARG B O 1
ATOM 3007 N N . CYS B 1 174 ? -42.795 14.659 22.071 1.00 34.67 491 CYS B N 1
ATOM 3008 C CA . CYS B 1 174 ? -43.388 13.707 23.016 1.00 34.99 491 CYS B CA 1
ATOM 3009 C C . CYS B 1 174 ? -42.919 12.274 22.795 1.00 34.36 491 CYS B C 1
ATOM 3010 O O . CYS B 1 174 ? -43.032 11.429 23.689 1.00 33.91 491 CYS B O 1
ATOM 3013 N N . GLN B 1 175 ? -42.427 11.983 21.596 1.00 33.46 492 GLN B N 1
ATOM 3014 C CA . GLN B 1 175 ? -42.017 10.631 21.258 1.00 33.42 492 GLN B CA 1
ATOM 3015 C C . GLN B 1 175 ? -40.484 10.502 21.096 1.00 33.10 492 GLN B C 1
ATOM 3016 O O . GLN B 1 175 ? -40.023 9.627 20.378 1.00 33.23 492 GLN B O 1
ATOM 3022 N N . GLN B 1 176 ? -39.714 11.328 21.814 1.00 31.84 493 GLN B N 1
ATOM 3023 C CA . GLN B 1 176 ? -38.255 11.363 21.700 1.00 32.01 493 GLN B CA 1
ATOM 3024 C C . GLN B 1 176 ? -37.537 10.123 22.208 1.00 30.50 493 GLN B C 1
ATOM 3025 O O . GLN B 1 176 ? -38.009 9.500 23.141 1.00 30.74 493 GLN B O 1
ATOM 3031 N N . PRO B 1 177 ? -36.354 9.804 21.640 1.00 28.24 494 PRO B N 1
ATOM 3032 C CA . PRO B 1 177 ? -35.762 10.426 20.442 1.00 26.93 494 PRO B CA 1
ATOM 3033 C C . PRO B 1 177 ? -36.558 10.103 19.186 1.00 25.20 494 PRO B C 1
ATOM 3034 O O . PRO B 1 177 ? -37.193 9.037 19.090 1.00 23.77 494 PRO B O 1
ATOM 3038 N N . ALA B 1 178 ? -36.542 11.044 18.252 1.00 23.89 495 ALA B N 1
ATOM 3039 C CA . ALA B 1 178 ? -37.408 10.974 17.079 1.00 22.99 495 ALA B CA 1
ATOM 3040 C C . ALA B 1 178 ? -36.640 11.370 15.831 1.00 21.84 495 ALA B C 1
ATOM 3041 O O . ALA B 1 178 ? -35.794 12.249 15.884 1.00 22.36 495 ALA B O 1
ATOM 3043 N N . VAL B 1 179 ? -36.953 10.719 14.719 1.00 21.37 496 VAL B N 1
ATOM 3044 C CA . VAL B 1 179 ? -36.432 11.077 13.403 1.00 20.89 496 VAL B CA 1
ATOM 3045 C C . VAL B 1 179 ? -37.650 11.548 12.593 1.00 22.17 496 VAL B C 1
ATOM 3046 O O . VAL B 1 179 ? -38.670 10.824 12.501 1.00 22.32 496 VAL B O 1
ATOM 3050 N N . ILE B 1 180 ? -37.580 12.780 12.085 1.00 22.13 497 ILE B N 1
ATOM 3051 C CA . ILE B 1 180 ? -38.598 13.331 11.192 1.00 22.71 497 ILE B CA 1
ATOM 3052 C C . ILE B 1 180 ? -38.067 13.363 9.767 1.00 22.48 497 ILE B C 1
ATOM 3053 O O . ILE B 1 180 ? -37.154 14.145 9.454 1.00 23.52 497 ILE B O 1
ATOM 3058 N N . PHE B 1 181 ? -38.608 12.491 8.925 1.00 21.49 498 PHE B N 1
ATOM 3059 C CA . PHE B 1 181 ? -38.222 12.382 7.525 1.00 21.89 498 PHE B CA 1
ATOM 3060 C C . PHE B 1 181 ? -39.195 13.175 6.651 1.00 22.32 498 PHE B C 1
ATOM 3061 O O . PHE B 1 181 ? -40.392 12.880 6.595 1.00 22.32 498 PHE B O 1
ATOM 3069 N N . ILE B 1 182 ? -38.659 14.171 5.956 1.00 23.14 499 ILE B N 1
ATOM 3070 C CA . ILE B 1 182 ? -39.459 15.027 5.061 1.00 23.69 499 ILE B CA 1
ATOM 3071 C C . ILE B 1 182 ? -38.984 14.779 3.630 1.00 23.60 499 ILE B C 1
ATOM 3072 O O . ILE B 1 182 ? -37.870 15.147 3.258 1.00 22.25 499 ILE B O 1
ATOM 3077 N N . ASP B 1 183 ? -39.843 14.149 2.831 1.00 23.52 500 ASP B N 1
ATOM 3078 C CA . ASP B 1 183 ? -39.527 13.871 1.444 1.00 24.96 500 ASP B CA 1
ATOM 3079 C C . ASP B 1 183 ? -39.832 15.104 0.599 1.00 25.18 500 ASP B C 1
ATOM 3080 O O . ASP B 1 183 ? -40.676 15.905 0.966 1.00 24.66 500 ASP B O 1
ATOM 3085 N N . GLU B 1 184 ? -39.173 15.216 -0.547 1.00 25.67 501 GLU B N 1
ATOM 3086 C CA . GLU B 1 184 ? -39.267 16.387 -1.421 1.00 27.20 501 GLU B CA 1
ATOM 3087 C C . GLU B 1 184 ? -39.171 17.694 -0.622 1.00 26.17 501 GLU B C 1
ATOM 3088 O O . GLU B 1 184 ? -39.970 18.607 -0.800 1.00 26.18 501 GLU B O 1
ATOM 3094 N N . ILE B 1 185 ? -38.187 17.763 0.277 1.00 25.23 502 ILE B N 1
ATOM 3095 C CA . ILE B 1 185 ? -38.045 18.905 1.188 1.00 25.22 502 ILE B CA 1
ATOM 3096 C C . ILE B 1 185 ? -37.734 20.192 0.435 1.00 26.27 502 ILE B C 1
ATOM 3097 O O . ILE B 1 185 ? -37.969 21.289 0.943 1.00 25.89 502 ILE B O 1
ATOM 3102 N N . ASP B 1 186 ? -37.234 20.064 -0.789 1.00 27.96 503 ASP B N 1
ATOM 3103 C CA . ASP B 1 186 ? -37.026 21.245 -1.642 1.00 28.95 503 ASP B CA 1
ATOM 3104 C C . ASP B 1 186 ? -38.304 22.070 -1.863 1.00 30.57 503 ASP B C 1
ATOM 3105 O O . ASP B 1 186 ? -38.232 23.299 -1.924 1.00 30.58 503 ASP B O 1
ATOM 3110 N N . SER B 1 187 ? -39.466 21.417 -1.950 1.00 32.16 504 SER B N 1
ATOM 3111 C CA . SER B 1 187 ? -40.716 22.155 -2.138 1.00 33.83 504 SER B CA 1
ATOM 3112 C C . SER B 1 187 ? -41.100 22.962 -0.887 1.00 34.63 504 SER B C 1
ATOM 3113 O O . SER B 1 187 ? -41.797 23.974 -0.995 1.00 34.80 504 SER B O 1
ATOM 3116 N N . LEU B 1 188 ? -40.616 22.532 0.277 1.00 35.24 505 LEU B N 1
ATOM 3117 C CA . LEU B 1 188 ? -40.776 23.283 1.527 1.00 35.65 505 LEU B CA 1
ATOM 3118 C C . LEU B 1 188 ? -39.792 24.444 1.652 1.00 36.48 505 LEU B C 1
ATOM 3119 O O . LEU B 1 188 ? -40.157 25.513 2.106 1.00 36.10 505 LEU B O 1
ATOM 3124 N N . LEU B 1 189 ? -38.539 24.234 1.266 1.00 37.23 506 LEU B N 1
ATOM 3125 C CA . LEU B 1 189 ? -37.512 25.270 1.430 1.00 38.24 506 LEU B CA 1
ATOM 3126 C C . LEU B 1 189 ? -37.344 26.107 0.166 1.00 40.01 506 LEU B C 1
ATOM 3127 O O . LEU B 1 189 ? -36.515 27.009 0.134 1.00 40.48 506 LEU B O 1
ATOM 3132 N N . SER B 1 190 ? -38.150 25.795 -0.850 1.00 42.02 507 SER B N 1
ATOM 3133 C CA . SER B 1 190 ? -38.161 26.449 -2.172 1.00 43.65 507 SER B CA 1
ATOM 3134 C C . SER B 1 190 ? -36.833 26.346 -2.905 1.00 44.14 507 SER B C 1
ATOM 3135 O O . SER B 1 190 ? -36.825 26.233 -4.133 1.00 45.50 507 SER B O 1
ATOM 3138 N N . SER B 1 200 ? -47.051 29.082 2.171 1.00 44.45 517 SER B N 1
ATOM 3139 C CA . SER B 1 200 ? -45.744 28.610 1.689 1.00 44.69 517 SER B CA 1
ATOM 3140 C C . SER B 1 200 ? -44.577 29.274 2.431 1.00 44.39 517 SER B C 1
ATOM 3141 O O . SER B 1 200 ? -43.837 28.606 3.152 1.00 44.82 517 SER B O 1
ATOM 3144 N N . ARG B 1 201 ? -44.406 30.580 2.244 1.00 43.94 518 ARG B N 1
ATOM 3145 C CA . ARG B 1 201 ? -43.456 31.345 3.052 1.00 43.56 518 ARG B CA 1
ATOM 3146 C C . ARG B 1 201 ? -43.747 31.116 4.540 1.00 43.03 518 ARG B C 1
ATOM 3147 O O . ARG B 1 201 ? -42.832 30.884 5.329 1.00 43.12 518 ARG B O 1
ATOM 3150 N N . ARG B 1 202 ? -45.024 31.170 4.918 1.00 42.28 519 ARG B N 1
ATOM 3151 C CA . ARG B 1 202 ? -45.424 30.947 6.314 1.00 41.80 519 ARG B CA 1
ATOM 3152 C C . ARG B 1 202 ? -45.149 29.523 6.822 1.00 41.23 519 ARG B C 1
ATOM 3153 O O . ARG B 1 202 ? -44.848 29.320 8.005 1.00 41.21 519 ARG B O 1
ATOM 3156 N N . ILE B 1 203 ? -45.247 28.536 5.938 1.00 40.30 520 ILE B N 1
ATOM 3157 C CA . ILE B 1 203 ? -44.976 27.149 6.329 1.00 39.45 520 ILE B CA 1
ATOM 3158 C C . ILE B 1 203 ? -43.463 26.971 6.506 1.00 38.65 520 ILE B C 1
ATOM 3159 O O . ILE B 1 203 ? -43.003 26.379 7.478 1.00 38.14 520 ILE B O 1
ATOM 3164 N N . LYS B 1 204 ? -42.703 27.522 5.570 1.00 38.20 521 LYS B N 1
ATOM 3165 C CA . LYS B 1 204 ? -41.260 27.453 5.617 1.00 37.78 521 LYS B CA 1
ATOM 3166 C C . LYS B 1 204 ? -40.728 28.149 6.861 1.00 37.79 521 LYS B C 1
ATOM 3167 O O . LYS B 1 204 ? -39.842 27.623 7.545 1.00 37.74 521 LYS B O 1
ATOM 3173 N N . THR B 1 205 ? -41.270 29.331 7.148 1.00 37.80 522 THR B N 1
ATOM 3174 C CA . THR B 1 205 ? -40.887 30.073 8.341 1.00 37.62 522 THR B CA 1
ATOM 3175 C C . THR B 1 205 ? -41.105 29.241 9.605 1.00 37.13 522 THR B C 1
ATOM 3176 O O . THR B 1 205 ? -40.195 29.104 10.420 1.00 36.65 522 THR B O 1
ATOM 3180 N N . GLU B 1 206 ? -42.296 28.671 9.760 1.00 37.13 523 GLU B N 1
ATOM 3181 C CA . GLU B 1 206 ? -42.600 27.891 10.955 1.00 37.17 523 GLU B CA 1
ATOM 3182 C C . GLU B 1 206 ? -41.710 26.641 11.048 1.00 36.84 523 GLU B C 1
ATOM 3183 O O . GLU B 1 206 ? -41.288 26.245 12.137 1.00 36.74 523 GLU B O 1
ATOM 3189 N N . PHE B 1 207 ? -41.430 26.022 9.910 1.00 36.53 524 PHE B N 1
ATOM 3190 C CA . PHE B 1 207 ? -40.499 24.896 9.868 1.00 36.59 524 PHE B CA 1
ATOM 3191 C C . PHE B 1 207 ? -39.086 25.289 10.348 1.00 36.10 524 PHE B C 1
ATOM 3192 O O . PHE B 1 207 ? -38.459 24.579 11.142 1.00 34.91 524 PHE B O 1
ATOM 3200 N N . LEU B 1 208 ? -38.596 26.435 9.882 1.00 36.47 525 LEU B N 1
ATOM 3201 C CA . LEU B 1 208 ? -37.274 26.919 10.308 1.00 36.52 525 LEU B CA 1
ATOM 3202 C C . LEU B 1 208 ? -37.303 27.292 11.797 1.00 36.49 525 LEU B C 1
ATOM 3203 O O . LEU B 1 208 ? -36.374 26.997 12.538 1.00 36.34 525 LEU B O 1
ATOM 3208 N N . VAL B 1 209 ? -38.401 27.889 12.239 1.00 37.19 526 VAL B N 1
ATOM 3209 C CA . VAL B 1 209 ? -38.624 28.113 13.663 1.00 37.49 526 VAL B CA 1
ATOM 3210 C C . VAL B 1 209 ? -38.428 26.772 14.391 1.00 37.74 526 VAL B C 1
ATOM 3211 O O . VAL B 1 209 ? -37.620 26.657 15.316 1.00 36.35 526 VAL B O 1
ATOM 3215 N N . GLN B 1 210 ? -39.110 25.739 13.913 1.00 38.40 527 GLN B N 1
ATOM 3216 C CA . GLN B 1 210 ? -39.070 24.444 14.586 1.00 39.31 527 GLN B CA 1
ATOM 3217 C C . GLN B 1 210 ? -37.688 23.771 14.562 1.00 39.81 527 GLN B C 1
ATOM 3218 O O . GLN B 1 210 ? -37.219 23.281 15.593 1.00 39.86 527 GLN B O 1
ATOM 3224 N N . LEU B 1 211 ? -37.025 23.768 13.409 1.00 40.59 528 LEU B N 1
ATOM 3225 C CA . LEU B 1 211 ? -35.706 23.123 13.299 1.00 40.81 528 LEU B CA 1
ATOM 3226 C C . LEU B 1 211 ? -34.625 23.879 14.088 1.00 41.46 528 LEU B C 1
ATOM 3227 O O . LEU B 1 211 ? -33.799 23.259 14.775 1.00 41.48 528 LEU B O 1
ATOM 3232 N N . ASP B 1 212 ? -34.633 25.209 14.002 1.00 41.96 529 ASP B N 1
ATOM 3233 C CA . ASP B 1 212 ? -33.661 26.034 14.736 1.00 42.83 529 ASP B CA 1
ATOM 3234 C C . ASP B 1 212 ? -33.806 25.863 16.251 1.00 43.59 529 ASP B C 1
ATOM 3235 O O . ASP B 1 212 ? -32.811 25.698 16.970 1.00 43.44 529 ASP B O 1
ATOM 3240 N N . GLY B 1 213 ? -35.049 25.891 16.724 1.00 44.57 530 GLY B N 1
ATOM 3241 C CA . GLY B 1 213 ? -35.347 25.631 18.133 1.00 45.35 530 GLY B CA 1
ATOM 3242 C C . GLY B 1 213 ? -34.775 24.294 18.570 1.00 46.09 530 GLY B C 1
ATOM 3243 O O . GLY B 1 213 ? -34.103 24.209 19.608 1.00 46.57 530 GLY B O 1
ATOM 3244 N N . ALA B 1 214 ? -35.023 23.259 17.760 1.00 46.79 531 ALA B N 1
ATOM 3245 C CA . ALA B 1 214 ? -34.476 21.912 17.989 1.00 46.99 531 ALA B CA 1
ATOM 3246 C C . ALA B 1 214 ? -32.958 21.936 17.962 1.00 47.15 531 ALA B C 1
ATOM 3247 O O . ALA B 1 214 ? -32.363 22.804 17.316 1.00 47.41 531 ALA B O 1
ATOM 3249 N N . GLU B 1 219 ? -33.506 19.639 26.507 1.00 41.63 536 GLU B N 1
ATOM 3250 C CA . GLU B 1 219 ? -32.940 19.663 25.162 1.00 41.55 536 GLU B CA 1
ATOM 3251 C C . GLU B 1 219 ? -33.478 18.506 24.308 1.00 40.81 536 GLU B C 1
ATOM 3252 O O . GLU B 1 219 ? -33.516 17.347 24.732 1.00 40.97 536 GLU B O 1
ATOM 3258 N N . ASP B 1 220 ? -33.880 18.837 23.091 1.00 39.35 537 ASP B N 1
ATOM 3259 C CA . ASP B 1 220 ? -34.641 17.912 22.286 1.00 38.58 537 ASP B CA 1
ATOM 3260 C C . ASP B 1 220 ? -33.741 16.940 21.555 1.00 36.60 537 ASP B C 1
ATOM 3261 O O . ASP B 1 220 ? -32.593 17.239 21.237 1.00 37.01 537 ASP B O 1
ATOM 3266 N N . ARG B 1 221 ? -34.249 15.734 21.380 1.00 33.90 538 ARG B N 1
ATOM 3267 C CA . ARG B 1 221 ? -33.518 14.675 20.737 1.00 32.49 538 ARG B CA 1
ATOM 3268 C C . ARG B 1 221 ? -34.324 14.376 19.492 1.00 30.17 538 ARG B C 1
ATOM 3269 O O . ARG B 1 221 ? -35.013 13.354 19.397 1.00 28.74 538 ARG B O 1
ATOM 3277 N N . ILE B 1 222 ? -34.285 15.333 18.569 1.00 27.84 539 ILE B N 1
ATOM 3278 C CA . ILE B 1 222 ? -34.987 15.228 17.301 1.00 26.98 539 ILE B CA 1
ATOM 3279 C C . ILE B 1 222 ? -33.979 15.405 16.154 1.00 25.04 539 ILE B C 1
ATOM 3280 O O . ILE B 1 222 ? -33.176 16.328 16.169 1.00 23.98 539 ILE B O 1
ATOM 3285 N N . LEU B 1 223 ? -34.023 14.502 15.184 1.00 23.61 540 LEU B N 1
ATOM 3286 C CA . LEU B 1 223 ? -33.237 14.634 13.963 1.00 22.57 540 LEU B CA 1
ATOM 3287 C C . LEU B 1 223 ? -34.182 14.827 12.785 1.00 21.68 540 LEU B C 1
ATOM 3288 O O . LEU B 1 223 ? -35.124 14.042 12.608 1.00 20.65 540 LEU B O 1
ATOM 3293 N N . VAL B 1 224 ? -33.953 15.874 12.010 1.00 20.86 541 VAL B N 1
ATOM 3294 C CA . VAL B 1 224 ? -34.682 16.083 10.768 1.00 21.52 541 VAL B CA 1
ATOM 3295 C C . VAL B 1 224 ? -33.860 15.532 9.615 1.00 20.95 541 VAL B C 1
ATOM 3296 O O . VAL B 1 224 ? -32.685 15.883 9.429 1.00 21.62 541 VAL B O 1
ATOM 3300 N N . VAL B 1 225 ? -34.455 14.619 8.874 1.00 20.99 542 VAL B N 1
ATOM 3301 C CA . VAL B 1 225 ? -33.823 14.040 7.687 1.00 20.59 542 VAL B CA 1
ATOM 3302 C C . VAL B 1 225 ? -34.630 14.495 6.472 1.00 20.57 542 VAL B C 1
ATOM 3303 O O . VAL B 1 225 ? -35.756 14.049 6.269 1.00 20.90 542 VAL B O 1
ATOM 3307 N N . GLY B 1 226 ? -34.052 15.397 5.679 1.00 20.64 543 GLY B N 1
ATOM 3308 C CA . GLY B 1 226 ? -34.690 15.871 4.461 1.00 20.81 543 GLY B CA 1
ATOM 3309 C C . GLY B 1 226 ? -34.240 15.000 3.313 1.00 21.04 543 GLY B C 1
ATOM 3310 O O . GLY B 1 226 ? -33.105 14.529 3.317 1.00 20.86 543 GLY B O 1
ATOM 3311 N N . ALA B 1 227 ? -35.123 14.772 2.335 1.00 21.03 544 ALA B N 1
ATOM 3312 C CA . ALA B 1 227 ? -34.759 14.041 1.130 1.00 21.00 544 ALA B CA 1
ATOM 3313 C C . ALA B 1 227 ? -35.216 14.852 -0.090 1.00 21.17 544 ALA B C 1
ATOM 3314 O O . ALA B 1 227 ? -36.262 15.501 -0.055 1.00 20.12 544 ALA B O 1
ATOM 3316 N N . THR B 1 228 ? -34.422 14.819 -1.148 1.00 21.95 545 THR B N 1
ATOM 3317 C CA . THR B 1 228 ? -34.745 15.545 -2.376 1.00 22.59 545 THR B CA 1
ATOM 3318 C C . THR B 1 228 ? -34.145 14.883 -3.601 1.00 22.81 545 THR B C 1
ATOM 3319 O O . THR B 1 228 ? -33.081 14.261 -3.555 1.00 21.37 545 THR B O 1
ATOM 3323 N N . ASN B 1 229 ? -34.872 15.001 -4.703 1.00 23.27 546 ASN B N 1
ATOM 3324 C CA . ASN B 1 229 ? -34.341 14.746 -6.031 1.00 24.54 546 ASN B CA 1
ATOM 3325 C C . ASN B 1 229 ? -33.853 16.024 -6.713 1.00 24.80 546 ASN B C 1
ATOM 3326 O O . ASN B 1 229 ? -33.367 15.948 -7.837 1.00 25.12 546 ASN B O 1
ATOM 3331 N N . ARG B 1 230 ? -33.994 17.173 -6.041 1.00 24.93 547 ARG B N 1
ATOM 3332 C CA . ARG B 1 230 ? -33.694 18.501 -6.605 1.00 26.07 547 ARG B CA 1
ATOM 3333 C C . ARG B 1 230 ? -32.770 19.308 -5.672 1.00 24.14 547 ARG B C 1
ATOM 3334 O O . ARG B 1 230 ? -33.195 20.345 -5.140 1.00 23.33 547 ARG B O 1
ATOM 3342 N N . PRO B 1 231 ? -31.523 18.848 -5.460 1.00 24.01 548 PRO B N 1
ATOM 3343 C CA . PRO B 1 231 ? -30.663 19.524 -4.467 1.00 24.32 548 PRO B CA 1
ATOM 3344 C C . PRO B 1 231 ? -30.327 20.970 -4.849 1.00 25.57 548 PRO B C 1
ATOM 3345 O O . PRO B 1 231 ? -30.043 21.809 -3.977 1.00 24.11 548 PRO B O 1
ATOM 3349 N N . GLN B 1 232 ? -30.379 21.248 -6.150 1.00 26.51 549 GLN B N 1
ATOM 3350 C CA . GLN B 1 232 ? -30.203 22.601 -6.671 1.00 28.31 549 GLN B CA 1
ATOM 3351 C C . GLN B 1 232 ? -31.216 23.619 -6.089 1.00 28.40 549 GLN B C 1
ATOM 3352 O O . GLN B 1 232 ? -30.970 24.820 -6.100 1.00 28.47 549 GLN B O 1
ATOM 3358 N N . GLU B 1 233 ? -32.336 23.135 -5.563 1.00 28.28 550 GLU B N 1
ATOM 3359 C CA . GLU B 1 233 ? -33.316 23.993 -4.890 1.00 28.44 550 GLU B CA 1
ATOM 3360 C C . GLU B 1 233 ? -33.103 24.118 -3.374 1.00 27.49 550 GLU B C 1
ATOM 3361 O O . GLU B 1 233 ? -33.926 24.729 -2.681 1.00 27.65 550 GLU B O 1
ATOM 3367 N N . ILE B 1 234 ? -32.028 23.526 -2.863 1.00 26.42 551 ILE B N 1
ATOM 3368 C CA . ILE B 1 234 ? -31.672 23.633 -1.452 1.00 25.65 551 ILE B CA 1
ATOM 3369 C C . ILE B 1 234 ? -30.610 24.732 -1.377 1.00 25.77 551 ILE B C 1
ATOM 3370 O O . ILE B 1 234 ? -29.493 24.521 -1.814 1.00 25.73 551 ILE B O 1
ATOM 3375 N N . ASP B 1 235 ? -30.974 25.903 -0.859 1.00 25.32 552 ASP B N 1
ATOM 3376 C CA . ASP B 1 235 ? -30.084 27.079 -0.894 1.00 25.67 552 ASP B CA 1
ATOM 3377 C C . ASP B 1 235 ? -29.153 27.178 0.315 1.00 24.59 552 ASP B C 1
ATOM 3378 O O . ASP B 1 235 ? -29.185 26.332 1.222 1.00 22.81 552 ASP B O 1
ATOM 3383 N N . GLU B 1 236 ? -28.329 28.221 0.326 1.00 23.79 553 GLU B N 1
ATOM 3384 C CA . GLU B 1 236 ? -27.352 28.402 1.385 1.00 24.43 553 GLU B CA 1
ATOM 3385 C C . GLU B 1 236 ? -28.002 28.451 2.768 1.00 24.17 553 GLU B C 1
ATOM 3386 O O . GLU B 1 236 ? -27.509 27.815 3.697 1.00 24.63 553 GLU B O 1
ATOM 3392 N N . ALA B 1 237 ? -29.116 29.161 2.895 1.00 23.73 554 ALA B N 1
ATOM 3393 C CA . ALA B 1 237 ? -29.806 29.273 4.198 1.00 24.16 554 ALA B CA 1
ATOM 3394 C C . ALA B 1 237 ? -30.336 27.919 4.650 1.00 23.68 554 ALA B C 1
ATOM 3395 O O . ALA B 1 237 ? -30.263 27.574 5.839 1.00 24.70 554 ALA B O 1
ATOM 3397 N N . ALA B 1 238 ? -30.832 27.135 3.705 1.00 23.13 555 ALA B N 1
ATOM 3398 C CA . ALA B 1 238 ? -31.299 25.781 3.997 1.00 23.33 555 ALA B CA 1
ATOM 3399 C C . ALA B 1 238 ? -30.130 24.861 4.381 1.00 23.38 555 ALA B C 1
ATOM 3400 O O . ALA B 1 238 ? -30.250 24.031 5.301 1.00 22.76 555 ALA B O 1
ATOM 3402 N N . ARG B 1 239 ? -28.982 25.042 3.722 1.00 22.78 556 ARG B N 1
ATOM 3403 C CA . ARG B 1 239 ? -27.779 24.264 4.059 1.00 22.45 556 ARG B CA 1
ATOM 3404 C C . ARG B 1 239 ? -27.187 24.607 5.431 1.00 22.68 556 ARG B C 1
ATOM 3405 O O . ARG B 1 239 ? -26.408 23.830 5.999 1.00 22.41 556 ARG B O 1
ATOM 3413 N N . ARG B 1 240 ? -27.539 25.762 5.974 1.00 23.44 557 ARG B N 1
ATOM 3414 C CA . ARG B 1 240 ? -27.155 26.086 7.354 1.00 23.87 557 ARG B CA 1
ATOM 3415 C C . ARG B 1 240 ? -27.858 25.186 8.361 1.00 24.66 557 ARG B C 1
ATOM 3416 O O . ARG B 1 240 ? -27.331 24.962 9.464 1.00 23.96 557 ARG B O 1
ATOM 3424 N N . ARG B 1 241 ? -29.036 24.676 7.979 1.00 24.37 558 ARG B N 1
ATOM 3425 C CA . ARG B 1 241 ? -29.849 23.804 8.839 1.00 25.22 558 ARG B CA 1
ATOM 3426 C C . ARG B 1 241 ? -29.602 22.328 8.576 1.00 25.28 558 ARG B C 1
ATOM 3427 O O . ARG B 1 241 ? -29.607 21.505 9.521 1.00 26.04 558 ARG B O 1
ATOM 3435 N N . LEU B 1 242 ? -29.437 21.987 7.300 1.00 23.89 559 LEU B N 1
ATOM 3436 C CA . LEU B 1 242 ? -29.120 20.619 6.889 1.00 23.46 559 LEU B CA 1
ATOM 3437 C C . LEU B 1 242 ? -27.611 20.518 6.682 1.00 23.77 559 LEU B C 1
ATOM 3438 O O . LEU B 1 242 ? -27.083 20.672 5.588 1.00 22.40 559 LEU B O 1
ATOM 3443 N N . VAL B 1 243 ? -26.908 20.277 7.779 1.00 24.24 560 VAL B N 1
ATOM 3444 C CA . VAL B 1 243 ? -25.476 20.530 7.814 1.00 24.91 560 VAL B CA 1
ATOM 3445 C C . VAL B 1 243 ? -24.617 19.394 7.289 1.00 24.98 560 VAL B C 1
ATOM 3446 O O . VAL B 1 243 ? -23.437 19.603 7.052 1.00 24.72 560 VAL B O 1
ATOM 3450 N N . LYS B 1 244 ? -25.184 18.194 7.159 1.00 25.34 561 LYS B N 1
ATOM 3451 C CA . LYS B 1 244 ? -24.507 17.099 6.471 1.00 25.63 561 LYS B CA 1
ATOM 3452 C C . LYS B 1 244 ? -25.421 16.674 5.330 1.00 24.61 561 LYS B C 1
ATOM 3453 O O . LYS B 1 244 ? -26.634 16.520 5.520 1.00 22.97 561 LYS B O 1
ATOM 3459 N N . ARG B 1 245 ? -24.851 16.536 4.138 1.00 23.28 562 ARG B N 1
ATOM 3460 C CA . ARG B 1 245 ? -25.628 16.158 2.967 1.00 23.07 562 ARG B CA 1
ATOM 3461 C C . ARG B 1 245 ? -24.940 15.003 2.267 1.00 22.48 562 ARG B C 1
ATOM 3462 O O . ARG B 1 245 ? -23.739 15.056 2.031 1.00 22.17 562 ARG B O 1
ATOM 3470 N N . LEU B 1 246 ? -25.703 13.946 1.981 1.00 20.95 563 LEU B N 1
ATOM 3471 C CA . LEU B 1 246 ? -25.136 12.727 1.461 1.00 21.52 563 LEU B CA 1
ATOM 3472 C C . LEU B 1 246 ? -25.824 12.368 0.168 1.00 21.04 563 LEU B C 1
ATOM 3473 O O . LEU B 1 246 ? -27.064 12.375 0.084 1.00 19.94 563 LEU B O 1
ATOM 3478 N N . TYR B 1 247 ? -25.014 12.037 -0.828 1.00 20.12 564 TYR B N 1
ATOM 3479 C CA . TYR B 1 247 ? -25.497 11.631 -2.140 1.00 20.19 564 TYR B CA 1
ATOM 3480 C C . TYR B 1 247 ? -25.784 10.131 -2.089 1.00 19.91 564 TYR B C 1
ATOM 3481 O O . TYR B 1 247 ? -24.895 9.345 -1.788 1.00 19.66 564 TYR B O 1
ATOM 3490 N N . ILE B 1 248 ? -27.024 9.760 -2.375 1.00 18.55 565 ILE B N 1
ATOM 3491 C CA . ILE B 1 248 ? -27.442 8.353 -2.382 1.00 19.49 565 ILE B CA 1
ATOM 3492 C C . ILE B 1 248 ? -27.714 8.024 -3.852 1.00 19.63 565 ILE B C 1
ATOM 3493 O O . ILE B 1 248 ? -28.769 8.350 -4.366 1.00 20.36 565 ILE B O 1
ATOM 3498 N N . PRO B 1 249 ? -26.747 7.409 -4.532 1.00 21.29 566 PRO B N 1
ATOM 3499 C CA . PRO B 1 249 ? -26.826 7.259 -5.979 1.00 21.92 566 PRO B CA 1
ATOM 3500 C C . PRO B 1 249 ? -27.500 5.982 -6.397 1.00 22.53 566 PRO B C 1
ATOM 3501 O O . PRO B 1 249 ? -27.797 5.129 -5.557 1.00 21.35 566 PRO B O 1
ATOM 3505 N N . LEU B 1 250 ? -27.645 5.808 -7.709 1.00 22.68 567 LEU B N 1
ATOM 3506 C CA . LEU B 1 250 ? -28.100 4.537 -8.245 1.00 22.30 567 LEU B CA 1
ATOM 3507 C C . LEU B 1 250 ? -27.128 3.453 -7.814 1.00 23.33 567 LEU B C 1
ATOM 3508 O O . LEU B 1 250 ? -25.937 3.708 -7.606 1.00 22.05 567 LEU B O 1
ATOM 3513 N N . PRO B 1 251 ? -27.649 2.250 -7.580 1.00 23.69 568 PRO B N 1
ATOM 3514 C CA . PRO B 1 251 ? -26.791 1.170 -7.117 1.00 24.94 568 PRO B CA 1
ATOM 3515 C C . PRO B 1 251 ? -25.732 0.727 -8.160 1.00 26.47 568 PRO B C 1
ATOM 3516 O O . PRO B 1 251 ? -26.042 0.574 -9.346 1.00 25.83 568 PRO B O 1
ATOM 3520 N N . GLU B 1 252 ? -24.494 0.535 -7.705 1.00 27.96 569 GLU B N 1
ATOM 3521 C CA . GLU B 1 252 ? -23.449 -0.074 -8.536 1.00 30.45 569 GLU B CA 1
ATOM 3522 C C . GLU B 1 252 ? -23.758 -1.551 -8.736 1.00 29.48 569 GLU B C 1
ATOM 3523 O O . GLU B 1 252 ? -24.598 -2.118 -8.037 1.00 29.99 569 GLU B O 1
ATOM 3529 N N . ALA B 1 253 ? -23.071 -2.171 -9.697 1.00 29.28 570 ALA B N 1
ATOM 3530 C CA . ALA B 1 253 ? -23.275 -3.592 -10.025 1.00 28.27 570 ALA B CA 1
ATOM 3531 C C . ALA B 1 253 ? -23.297 -4.478 -8.791 1.00 27.62 570 ALA B C 1
ATOM 3532 O O . ALA B 1 253 ? -24.111 -5.384 -8.697 1.00 26.79 570 ALA B O 1
ATOM 3534 N N . SER B 1 254 ? -22.390 -4.227 -7.846 1.00 27.06 571 SER B N 1
ATOM 3535 C CA . SER B 1 254 ? -22.302 -5.062 -6.635 1.00 26.63 571 SER B CA 1
ATOM 3536 C C . SER B 1 254 ? -23.557 -4.937 -5.776 1.00 25.83 571 SER B C 1
ATOM 3537 O O . SER B 1 254 ? -24.028 -5.917 -5.197 1.00 25.84 571 SER B O 1
ATOM 3540 N N . ALA B 1 255 ? -24.119 -3.735 -5.750 1.00 25.16 572 ALA B N 1
ATOM 3541 C CA . ALA B 1 255 ? -25.339 -3.442 -5.010 1.00 24.73 572 ALA B CA 1
ATOM 3542 C C . ALA B 1 255 ? -26.572 -4.055 -5.697 1.00 24.55 572 ALA B C 1
ATOM 3543 O O . ALA B 1 255 ? -27.433 -4.621 -5.026 1.00 25.08 572 ALA B O 1
ATOM 3545 N N . ARG B 1 256 ? -26.646 -3.952 -7.029 1.00 23.83 573 ARG B N 1
ATOM 3546 C CA . ARG B 1 256 ? -27.731 -4.598 -7.771 1.00 23.57 573 ARG B CA 1
ATOM 3547 C C . ARG B 1 256 ? -27.706 -6.112 -7.532 1.00 23.57 573 ARG B C 1
ATOM 3548 O O . ARG B 1 256 ? -28.759 -6.732 -7.349 1.00 23.62 573 ARG B O 1
ATOM 3556 N N . LYS B 1 257 ? -26.512 -6.709 -7.506 1.00 24.13 574 LYS B N 1
ATOM 3557 C CA . LYS B 1 257 ? -26.376 -8.142 -7.228 1.00 25.17 574 LYS B CA 1
ATOM 3558 C C . LYS B 1 257 ? -26.873 -8.490 -5.828 1.00 25.28 574 LYS B C 1
ATOM 3559 O O . LYS B 1 257 ? -27.609 -9.456 -5.645 1.00 24.71 574 LYS B O 1
ATOM 3565 N N . GLN B 1 258 ? -26.437 -7.679 -4.862 1.00 26.63 575 GLN B N 1
ATOM 3566 C CA . GLN B 1 258 ? -26.862 -7.727 -3.450 1.00 28.01 575 GLN B CA 1
ATOM 3567 C C . GLN B 1 258 ? -28.399 -7.843 -3.338 1.00 26.26 575 GLN B C 1
ATOM 3568 O O . GLN B 1 258 ? -28.947 -8.688 -2.598 1.00 24.61 575 GLN B O 1
ATOM 3574 N N . ILE B 1 259 ? -29.085 -6.970 -4.063 1.00 25.30 576 ILE B N 1
ATOM 3575 C CA . ILE B 1 259 ? -30.563 -6.877 -4.011 1.00 25.27 576 ILE B CA 1
ATOM 3576 C C . ILE B 1 259 ? -31.226 -8.125 -4.580 1.00 25.30 576 ILE B C 1
ATOM 3577 O O . ILE B 1 259 ? -32.176 -8.658 -4.002 1.00 24.93 576 ILE B O 1
ATOM 3582 N N . VAL B 1 260 ? -30.751 -8.583 -5.739 1.00 25.74 577 VAL B N 1
ATOM 3583 C CA . VAL B 1 260 ? -31.286 -9.810 -6.332 1.00 26.02 577 VAL B CA 1
ATOM 3584 C C . VAL B 1 260 ? -31.099 -11.000 -5.367 1.00 26.46 577 VAL B C 1
ATOM 3585 O O . VAL B 1 260 ? -32.014 -11.783 -5.132 1.00 25.95 577 VAL B O 1
ATOM 3589 N N . ILE B 1 261 ? -29.898 -11.145 -4.830 1.00 27.53 578 ILE B N 1
ATOM 3590 C CA . ILE B 1 261 ? -29.592 -12.284 -3.934 1.00 28.19 578 ILE B CA 1
ATOM 3591 C C . ILE B 1 261 ? -30.481 -12.210 -2.673 1.00 28.14 578 ILE B C 1
ATOM 3592 O O . ILE B 1 261 ? -31.097 -13.204 -2.274 1.00 28.06 578 ILE B O 1
ATOM 3597 N N . ASN B 1 262 ? -30.585 -11.026 -2.094 1.00 28.29 579 ASN B N 1
ATOM 3598 C CA . ASN B 1 262 ? -31.403 -10.817 -0.880 1.00 29.34 579 ASN B CA 1
ATOM 3599 C C . ASN B 1 262 ? -32.871 -11.098 -1.081 1.00 27.94 579 ASN B C 1
ATOM 3600 O O . ASN B 1 262 ? -33.507 -11.718 -0.248 1.00 27.03 579 ASN B O 1
ATOM 3605 N N . LEU B 1 263 ? -33.419 -10.636 -2.196 1.00 26.70 580 LEU B N 1
ATOM 3606 C CA . LEU B 1 263 ? -34.843 -10.848 -2.440 1.00 26.06 580 LEU B CA 1
ATOM 3607 C C . LEU B 1 263 ? -35.129 -12.282 -2.901 1.00 25.92 580 LEU B C 1
ATOM 3608 O O . LEU B 1 263 ? -36.155 -12.888 -2.548 1.00 26.01 580 LEU B O 1
ATOM 3613 N N . MET B 1 264 ? -34.221 -12.840 -3.694 1.00 26.72 581 MET B N 1
ATOM 3614 C CA . MET B 1 264 ? -34.393 -14.223 -4.164 1.00 26.92 581 MET B CA 1
ATOM 3615 C C . MET B 1 264 ? -34.172 -15.261 -3.051 1.00 27.63 581 MET B C 1
ATOM 3616 O O . MET B 1 264 ? -34.660 -16.386 -3.146 1.00 26.89 581 MET B O 1
ATOM 3621 N N . SER B 1 265 ? -33.466 -14.887 -1.994 1.00 29.19 582 SER B N 1
ATOM 3622 C CA . SER B 1 265 ? -33.254 -15.807 -0.871 1.00 30.65 582 SER B CA 1
ATOM 3623 C C . SER B 1 265 ? -34.558 -16.046 -0.115 1.00 31.56 582 SER B C 1
ATOM 3624 O O . SER B 1 265 ? -34.686 -17.030 0.608 1.00 31.88 582 SER B O 1
ATOM 3627 N N . LYS B 1 266 ? -35.525 -15.144 -0.294 1.00 31.79 583 LYS B N 1
ATOM 3628 C CA . LYS B 1 266 ? -36.832 -15.254 0.317 1.00 32.25 583 LYS B CA 1
ATOM 3629 C C . LYS B 1 266 ? -37.804 -16.045 -0.580 1.00 32.03 583 LYS B C 1
ATOM 3630 O O . LYS B 1 266 ? -38.944 -16.270 -0.177 1.00 31.57 583 LYS B O 1
ATOM 3636 N N . GLU B 1 267 ? -37.356 -16.470 -1.775 1.00 31.61 584 GLU B N 1
ATOM 3637 C CA . GLU B 1 267 ? -38.200 -17.181 -2.765 1.00 31.86 584 GLU B CA 1
ATOM 3638 C C . GLU B 1 267 ? -37.676 -18.575 -3.104 1.00 31.96 584 GLU B C 1
ATOM 3639 O O . GLU B 1 267 ? -36.590 -18.963 -2.692 1.00 31.83 584 GLU B O 1
ATOM 3645 N N . GLN B 1 268 ? -38.470 -19.324 -3.854 1.00 31.62 585 GLN B N 1
ATOM 3646 C CA . GLN B 1 268 ? -37.995 -20.531 -4.541 1.00 32.55 585 GLN B CA 1
ATOM 3647 C C . GLN B 1 268 ? -37.419 -20.084 -5.894 1.00 31.71 585 GLN B C 1
ATOM 3648 O O . GLN B 1 268 ? -38.157 -19.659 -6.770 1.00 29.43 585 GLN B O 1
ATOM 3654 N N . CYS B 1 269 ? -36.097 -20.172 -6.035 1.00 32.20 586 CYS B N 1
ATOM 3655 C CA . CYS B 1 269 ? -35.388 -19.598 -7.168 1.00 32.62 586 CYS B CA 1
ATOM 3656 C C . CYS B 1 269 ? -34.266 -20.507 -7.635 1.00 33.23 586 CYS B C 1
ATOM 3657 O O . CYS B 1 269 ? -33.475 -20.975 -6.809 1.00 33.57 586 CYS B O 1
ATOM 3660 N N . CYS B 1 270 ? -34.172 -20.735 -8.943 1.00 33.09 587 CYS B N 1
ATOM 3661 C CA . CYS B 1 270 ? -33.197 -21.668 -9.498 1.00 34.71 587 CYS B CA 1
ATOM 3662 C C . CYS B 1 270 ? -32.132 -21.045 -10.423 1.00 33.97 587 CYS B C 1
ATOM 3663 O O . CYS B 1 270 ? -31.641 -21.717 -11.319 1.00 36.33 587 CYS B O 1
ATOM 3666 N N . LEU B 1 271 ? -31.725 -19.809 -10.171 1.00 33.22 588 LEU B N 1
ATOM 3667 C CA . LEU B 1 271 ? -30.763 -19.099 -11.020 1.00 32.25 588 LEU B CA 1
ATOM 3668 C C . LEU B 1 271 ? -29.328 -19.556 -10.788 1.00 32.64 588 LEU B C 1
ATOM 3669 O O . LEU B 1 271 ? -28.923 -19.782 -9.655 1.00 32.61 588 LEU B O 1
ATOM 3674 N N . SER B 1 272 ? -28.545 -19.624 -11.859 1.00 32.53 589 SER B N 1
ATOM 3675 C CA . SER B 1 272 ? -27.115 -19.911 -11.767 1.00 32.62 589 SER B CA 1
ATOM 3676 C C . SER B 1 272 ? -26.337 -18.621 -11.531 1.00 33.24 589 SER B C 1
ATOM 3677 O O . SER B 1 272 ? -26.873 -17.531 -11.699 1.00 32.38 589 SER B O 1
ATOM 3680 N N . GLU B 1 273 ? -25.063 -18.740 -11.164 1.00 33.83 590 GLU B N 1
ATOM 3681 C CA . GLU B 1 273 ? -24.222 -17.552 -10.957 1.00 34.06 590 GLU B CA 1
ATOM 3682 C C . GLU B 1 273 ? -24.069 -16.766 -12.260 1.00 33.48 590 GLU B C 1
ATOM 3683 O O . GLU B 1 273 ? -24.049 -15.542 -12.254 1.00 33.21 590 GLU B O 1
ATOM 3689 N N . GLU B 1 274 ? -23.974 -17.475 -13.375 1.00 32.91 591 GLU B N 1
ATOM 3690 C CA . GLU B 1 274 ? -23.902 -16.840 -14.686 1.00 33.01 591 GLU B CA 1
ATOM 3691 C C . GLU B 1 274 ? -25.159 -16.010 -14.972 1.00 31.77 591 GLU B C 1
ATOM 3692 O O . GLU B 1 274 ? -25.078 -14.855 -15.389 1.00 30.88 591 GLU B O 1
ATOM 3698 N N . GLU B 1 275 ? -26.314 -16.618 -14.747 1.00 30.61 592 GLU B N 1
ATOM 3699 C CA . GLU B 1 275 ? -27.581 -15.926 -14.883 1.00 29.77 592 GLU B CA 1
ATOM 3700 C C . GLU B 1 275 ? -27.682 -14.714 -13.937 1.00 29.38 592 GLU B C 1
ATOM 3701 O O . GLU B 1 275 ? -28.184 -13.681 -14.330 1.00 28.27 592 GLU B O 1
ATOM 3707 N N . ILE B 1 276 ? -27.190 -14.823 -12.706 1.00 29.56 593 ILE B N 1
ATOM 3708 C CA . ILE B 1 276 ? -27.169 -13.658 -11.797 1.00 29.88 593 ILE B CA 1
ATOM 3709 C C . ILE B 1 276 ? -26.339 -12.535 -12.400 1.00 29.71 593 ILE B C 1
ATOM 3710 O O . ILE B 1 276 ? -26.782 -11.393 -12.435 1.00 30.12 593 ILE B O 1
ATOM 3715 N N . GLU B 1 277 ? -25.143 -12.852 -12.899 1.00 29.62 594 GLU B N 1
ATOM 3716 C CA . GLU B 1 277 ? -24.294 -11.823 -13.519 1.00 29.73 594 GLU B CA 1
ATOM 3717 C C . GLU B 1 277 ? -24.985 -11.183 -14.726 1.00 27.72 594 GLU B C 1
ATOM 3718 O O . GLU B 1 277 ? -24.933 -9.983 -14.899 1.00 28.39 594 GLU B O 1
ATOM 3724 N N . GLN B 1 278 ? -25.654 -11.977 -15.547 1.00 26.52 595 GLN B N 1
ATOM 3725 C CA . GLN B 1 278 ? -26.426 -11.442 -16.668 1.00 26.14 595 GLN B CA 1
ATOM 3726 C C . GLN B 1 278 ? -27.513 -10.452 -16.209 1.00 24.50 595 GLN B C 1
ATOM 3727 O O . GLN B 1 278 ? -27.699 -9.400 -16.802 1.00 23.92 595 GLN B O 1
ATOM 3733 N N . ILE B 1 279 ? -28.224 -10.807 -15.151 1.00 23.40 596 ILE B N 1
ATOM 3734 C CA . ILE B 1 279 ? -29.273 -9.932 -14.587 1.00 22.94 596 ILE B CA 1
ATOM 3735 C C . ILE B 1 279 ? -28.626 -8.616 -14.141 1.00 23.17 596 ILE B C 1
ATOM 3736 O O . ILE B 1 279 ? -29.128 -7.544 -14.429 1.00 22.95 596 ILE B O 1
ATOM 3741 N N . VAL B 1 280 ? -27.454 -8.704 -13.512 1.00 23.74 597 VAL B N 1
ATOM 3742 C CA . VAL B 1 280 ? -26.746 -7.532 -13.033 1.00 24.06 597 VAL B CA 1
ATOM 3743 C C . VAL B 1 280 ? -26.292 -6.657 -14.194 1.00 25.09 597 VAL B C 1
ATOM 3744 O O . VAL B 1 280 ? -26.460 -5.454 -14.166 1.00 24.96 597 VAL B O 1
ATOM 3748 N N . GLN B 1 281 ? -25.760 -7.273 -15.239 1.00 26.50 598 GLN B N 1
ATOM 3749 C CA . GLN B 1 281 ? -25.289 -6.535 -16.387 1.00 27.64 598 GLN B CA 1
ATOM 3750 C C . GLN B 1 281 ? -26.473 -5.842 -17.089 1.00 27.07 598 GLN B C 1
ATOM 3751 O O . GLN B 1 281 ? -26.359 -4.678 -17.458 1.00 27.64 598 GLN B O 1
ATOM 3757 N N . GLN B 1 282 ? -27.613 -6.525 -17.209 1.00 25.93 599 GLN B N 1
ATOM 3758 C CA . GLN B 1 282 ? -28.793 -5.967 -17.913 1.00 25.91 599 GLN B CA 1
ATOM 3759 C C . GLN B 1 282 ? -29.547 -4.873 -17.148 1.00 25.50 599 GLN B C 1
ATOM 3760 O O . GLN B 1 282 ? -30.420 -4.199 -17.713 1.00 24.40 599 GLN B O 1
ATOM 3766 N N . SER B 1 283 ? -29.221 -4.701 -15.866 1.00 25.17 600 SER B N 1
ATOM 3767 C CA . SER B 1 283 ? -29.901 -3.718 -15.023 1.00 24.40 600 SER B CA 1
ATOM 3768 C C . SER B 1 283 ? -29.061 -2.448 -14.750 1.00 24.68 600 SER B C 1
ATOM 3769 O O . SER B 1 283 ? -29.315 -1.718 -13.785 1.00 23.25 600 SER B O 1
ATOM 3772 N N . ASP B 1 284 ? -28.108 -2.135 -15.632 1.00 25.14 601 ASP B N 1
ATOM 3773 C CA . ASP B 1 284 ? -27.360 -0.896 -15.494 1.00 25.81 601 ASP B CA 1
ATOM 3774 C C . ASP B 1 284 ? -28.334 0.289 -15.485 1.00 24.89 601 ASP B C 1
ATOM 3775 O O . ASP B 1 284 ? -29.276 0.334 -16.272 1.00 24.73 601 ASP B O 1
ATOM 3780 N N . ALA B 1 285 ? -28.121 1.201 -14.543 1.00 23.87 602 ALA B N 1
ATOM 3781 C CA . ALA B 1 285 ? -28.923 2.408 -14.388 1.00 23.48 602 ALA B CA 1
ATOM 3782 C C . ALA B 1 285 ? -30.281 2.185 -13.699 1.00 22.70 602 ALA B C 1
ATOM 3783 O O . ALA B 1 285 ? -31.017 3.148 -13.467 1.00 22.25 602 ALA B O 1
ATOM 3785 N N . PHE B 1 286 ? -30.613 0.943 -13.349 1.00 22.22 603 PHE B N 1
ATOM 3786 C CA . PHE B 1 286 ? -31.774 0.700 -12.503 1.00 22.25 603 PHE B CA 1
ATOM 3787 C C . PHE B 1 286 ? -31.514 1.261 -11.080 1.00 21.96 603 PHE B C 1
ATOM 3788 O O . PHE B 1 286 ? -30.433 1.109 -10.520 1.00 22.68 603 PHE B O 1
ATOM 3796 N N . SER B 1 287 ? -32.538 1.868 -10.513 1.00 21.61 604 SER B N 1
ATOM 3797 C CA . SER B 1 287 ? -32.553 2.245 -9.099 1.00 21.62 604 SER B CA 1
ATOM 3798 C C . SER B 1 287 ? -32.767 1.011 -8.219 1.00 20.89 604 SER B C 1
ATOM 3799 O O . SER B 1 287 ? -33.052 -0.092 -8.705 1.00 20.45 604 SER B O 1
ATOM 3802 N N . GLY B 1 288 ? -32.640 1.212 -6.917 1.00 20.29 605 GLY B N 1
ATOM 3803 C CA . GLY B 1 288 ? -32.951 0.173 -5.957 1.00 19.31 605 GLY B CA 1
ATOM 3804 C C . GLY B 1 288 ? -34.402 -0.255 -6.006 1.00 19.33 605 GLY B C 1
ATOM 3805 O O . GLY B 1 288 ? -34.690 -1.425 -5.817 1.00 19.75 605 GLY B O 1
ATOM 3806 N N . ALA B 1 289 ? -35.300 0.709 -6.199 1.00 18.99 606 ALA B N 1
ATOM 3807 C CA . ALA B 1 289 ? -36.711 0.463 -6.309 1.00 20.07 606 ALA B CA 1
ATOM 3808 C C . ALA B 1 289 ? -37.025 -0.291 -7.614 1.00 20.16 606 ALA B C 1
ATOM 3809 O O . ALA B 1 289 ? -37.914 -1.137 -7.633 1.00 19.50 606 ALA B O 1
ATOM 3811 N N . ASP B 1 290 ? -36.291 0.005 -8.679 1.00 20.66 607 ASP B N 1
ATOM 3812 C CA . ASP B 1 290 ? -36.463 -0.718 -9.967 1.00 21.46 607 ASP B CA 1
ATOM 3813 C C . ASP B 1 290 ? -35.995 -2.159 -9.816 1.00 20.69 607 ASP B C 1
ATOM 3814 O O . ASP B 1 290 ? -36.622 -3.084 -10.315 1.00 20.69 607 ASP B O 1
ATOM 3819 N N . MET B 1 291 ? -34.859 -2.346 -9.152 1.00 20.67 608 MET B N 1
ATOM 3820 C CA . MET B 1 291 ? -34.345 -3.694 -8.881 1.00 20.59 608 MET B CA 1
ATOM 3821 C C . MET B 1 291 ? -35.364 -4.493 -8.051 1.00 20.86 608 MET B C 1
ATOM 3822 O O . MET B 1 291 ? -35.573 -5.678 -8.286 1.00 20.30 608 MET B O 1
ATOM 3827 N N . THR B 1 292 ? -36.019 -3.827 -7.105 1.00 20.48 609 THR B N 1
ATOM 3828 C CA . THR B 1 292 ? -36.999 -4.500 -6.246 1.00 20.67 609 THR B CA 1
ATOM 3829 C C . THR B 1 292 ? -38.268 -4.874 -7.045 1.00 21.21 609 THR B C 1
ATOM 3830 O O . THR B 1 292 ? -38.800 -5.978 -6.906 1.00 21.30 609 THR B O 1
ATOM 3834 N N . GLN B 1 293 ? -38.727 -3.958 -7.893 1.00 21.41 610 GLN B N 1
ATOM 3835 C CA . GLN B 1 293 ? -39.839 -4.276 -8.779 1.00 22.33 610 GLN B CA 1
ATOM 3836 C C . GLN B 1 293 ? -39.482 -5.343 -9.807 1.00 21.46 610 GLN B C 1
ATOM 3837 O O . GLN B 1 293 ? -40.304 -6.192 -10.086 1.00 21.88 610 GLN B O 1
ATOM 3843 N N . LEU B 1 294 ? -38.254 -5.334 -10.328 1.00 21.31 611 LEU B N 1
ATOM 3844 C CA . LEU B 1 294 ? -37.752 -6.440 -11.185 1.00 20.67 611 LEU B CA 1
ATOM 3845 C C . LEU B 1 294 ? -37.932 -7.808 -10.502 1.00 20.73 611 LEU B C 1
ATOM 3846 O O . LEU B 1 294 ? -38.475 -8.759 -11.073 1.00 19.73 611 LEU B O 1
ATOM 3851 N N . CYS B 1 295 ? -37.456 -7.896 -9.274 1.00 21.17 612 CYS B N 1
ATOM 3852 C CA . CYS B 1 295 ? -37.488 -9.133 -8.529 1.00 22.27 612 CYS B CA 1
ATOM 3853 C C . CYS B 1 295 ? -38.930 -9.558 -8.217 1.00 22.81 612 CYS B C 1
ATOM 3854 O O . CYS B 1 295 ? -39.260 -10.747 -8.257 1.00 23.00 612 CYS B O 1
ATOM 3857 N N . ARG B 1 296 ? -39.774 -8.587 -7.900 1.00 23.22 613 ARG B N 1
ATOM 3858 C CA . ARG B 1 296 ? -41.183 -8.870 -7.595 1.00 24.37 613 ARG B CA 1
ATOM 3859 C C . ARG B 1 296 ? -41.899 -9.399 -8.835 1.00 24.10 613 ARG B C 1
ATOM 3860 O O . ARG B 1 296 ? -42.596 -10.423 -8.781 1.00 24.57 613 ARG B O 1
ATOM 3868 N N . GLU B 1 297 ? -41.718 -8.712 -9.959 1.00 23.25 614 GLU B N 1
ATOM 3869 C CA . GLU B 1 297 ? -42.242 -9.178 -11.226 1.00 23.53 614 GLU B CA 1
ATOM 3870 C C . GLU B 1 297 ? -41.709 -10.565 -11.596 1.00 22.30 614 GLU B C 1
ATOM 3871 O O . GLU B 1 297 ? -42.464 -11.431 -12.001 1.00 22.58 614 GLU B O 1
ATOM 3877 N N . ALA B 1 298 ? -40.417 -10.790 -11.402 1.00 21.12 615 ALA B N 1
ATOM 3878 C CA . ALA B 1 298 ? -39.848 -12.111 -11.638 1.00 21.00 615 ALA B CA 1
ATOM 3879 C C . ALA B 1 298 ? -40.503 -13.175 -10.765 1.00 20.55 615 ALA B C 1
ATOM 3880 O O . ALA B 1 298 ? -40.770 -14.271 -11.242 1.00 20.33 615 ALA B O 1
ATOM 3882 N N . SER B 1 299 ? -40.786 -12.836 -9.505 1.00 20.43 616 SER B N 1
ATOM 3883 C CA A SER B 1 299 ? -41.388 -13.776 -8.552 0.50 20.57 616 SER B CA 1
ATOM 3884 C CA B SER B 1 299 ? -41.368 -13.801 -8.567 0.50 19.76 616 SER B CA 1
ATOM 3885 C C . SER B 1 299 ? -42.803 -14.212 -8.933 1.00 20.31 616 SER B C 1
ATOM 3886 O O . SER B 1 299 ? -43.243 -15.301 -8.551 1.00 20.30 616 SER B O 1
ATOM 3891 N N . LEU B 1 300 ? -43.519 -13.357 -9.667 1.00 19.08 617 LEU B N 1
ATOM 3892 C CA . LEU B 1 300 ? -44.876 -13.648 -10.130 1.00 19.48 617 LEU B CA 1
ATOM 3893 C C . LEU B 1 300 ? -44.905 -14.324 -11.510 1.00 19.46 617 LEU B C 1
ATOM 3894 O O . LEU B 1 300 ? -45.968 -14.746 -11.983 1.00 19.51 617 LEU B O 1
ATOM 3899 N N . GLY B 1 301 ? -43.745 -14.416 -12.147 1.00 20.54 618 GLY B N 1
ATOM 3900 C CA . GLY B 1 301 ? -43.602 -15.067 -13.446 1.00 20.92 618 GLY B CA 1
ATOM 3901 C C . GLY B 1 301 ? -44.109 -16.506 -13.525 1.00 21.41 618 GLY B C 1
ATOM 3902 O O . GLY B 1 301 ? -44.826 -16.854 -14.464 1.00 20.72 618 GLY B O 1
ATOM 3903 N N . PRO B 1 302 ? -43.689 -17.376 -12.585 1.00 21.86 619 PRO B N 1
ATOM 3904 C CA . PRO B 1 302 ? -44.167 -18.756 -12.614 1.00 22.03 619 PRO B CA 1
ATOM 3905 C C . PRO B 1 302 ? -45.689 -18.889 -12.662 1.00 21.61 619 PRO B C 1
ATOM 3906 O O . PRO B 1 302 ? -46.209 -19.544 -13.580 1.00 21.21 619 PRO B O 1
ATOM 3910 N N . ILE B 1 303 ? -46.405 -18.219 -11.757 1.00 21.64 620 ILE B N 1
ATOM 3911 C CA . ILE B 1 303 ? -47.863 -18.288 -11.737 1.00 21.59 620 ILE B CA 1
ATOM 3912 C C . ILE B 1 303 ? -48.461 -17.665 -12.999 1.00 21.75 620 ILE B C 1
ATOM 3913 O O . ILE B 1 303 ? -49.386 -18.214 -13.563 1.00 21.79 620 ILE B O 1
ATOM 3918 N N . ARG B 1 304 ? -47.937 -16.522 -13.427 1.00 21.78 621 ARG B N 1
ATOM 3919 C CA . ARG B 1 304 ? -48.437 -15.867 -14.636 1.00 22.05 621 ARG B CA 1
ATOM 3920 C C . ARG B 1 304 ? -48.084 -16.631 -15.911 1.00 22.75 621 ARG B C 1
ATOM 3921 O O . ARG B 1 304 ? -48.558 -16.251 -16.970 1.00 22.92 621 ARG B O 1
ATOM 3929 N N . SER B 1 305 ? -47.210 -17.641 -15.826 1.00 24.76 622 SER B N 1
ATOM 3930 C CA . SER B 1 305 ? -46.847 -18.486 -16.984 1.00 26.94 622 SER B CA 1
ATOM 3931 C C . SER B 1 305 ? -47.564 -19.848 -17.067 1.00 29.74 622 SER B C 1
ATOM 3932 O O . SER B 1 305 ? -47.390 -20.577 -18.051 1.00 30.05 622 SER B O 1
ATOM 3935 N N . LEU B 1 306 ? -48.337 -20.214 -16.048 1.00 32.11 623 LEU B N 1
ATOM 3936 C CA . LEU B 1 306 ? -49.116 -21.461 -16.079 1.00 34.52 623 LEU B CA 1
ATOM 3937 C C . LEU B 1 306 ? -50.297 -21.324 -17.044 1.00 36.71 623 LEU B C 1
ATOM 3938 O O . LEU B 1 306 ? -50.962 -20.302 -17.069 1.00 36.89 623 LEU B O 1
ATOM 3943 N N . GLN B 1 307 ? -50.579 -22.321 -17.865 1.00 40.52 624 GLN B N 1
ATOM 3944 C CA . GLN B 1 307 ? -51.838 -22.236 -18.619 1.00 43.01 624 GLN B CA 1
ATOM 3945 C C . GLN B 1 307 ? -52.878 -23.040 -17.888 1.00 44.83 624 GLN B C 1
ATOM 3946 O O . GLN B 1 307 ? -52.533 -23.986 -17.162 1.00 44.88 624 GLN B O 1
ATOM 3952 N N . THR B 1 308 ? -54.134 -22.618 -18.053 1.00 46.66 625 THR B N 1
ATOM 3953 C CA . THR B 1 308 ? -55.308 -23.305 -17.507 1.00 48.28 625 THR B CA 1
ATOM 3954 C C . THR B 1 308 ? -55.138 -24.828 -17.538 1.00 48.67 625 THR B C 1
ATOM 3955 O O . THR B 1 308 ? -54.914 -25.415 -18.598 1.00 49.26 625 THR B O 1
ATOM 3959 N N . ALA B 1 309 ? -55.228 -25.452 -16.368 1.00 49.23 626 ALA B N 1
ATOM 3960 C CA . ALA B 1 309 ? -54.829 -26.860 -16.198 1.00 49.58 626 ALA B CA 1
ATOM 3961 C C . ALA B 1 309 ? -53.315 -26.938 -15.963 1.00 49.67 626 ALA B C 1
ATOM 3962 O O . ALA B 1 309 ? -52.761 -26.189 -15.144 1.00 50.23 626 ALA B O 1
ATOM 3964 N N . ALA B 1 312 ? -56.299 -25.639 -13.597 1.00 47.65 629 ALA B N 1
ATOM 3965 C CA . ALA B 1 312 ? -56.259 -25.631 -12.141 1.00 47.65 629 ALA B CA 1
ATOM 3966 C C . ALA B 1 312 ? -56.303 -27.027 -11.583 1.00 47.08 629 ALA B C 1
ATOM 3967 O O . ALA B 1 312 ? -57.360 -27.536 -11.213 1.00 47.82 629 ALA B O 1
ATOM 3969 N N . THR B 1 313 ? -55.145 -27.663 -11.582 1.00 46.25 630 THR B N 1
ATOM 3970 C CA . THR B 1 313 ? -54.850 -28.721 -10.634 1.00 45.46 630 THR B CA 1
ATOM 3971 C C . THR B 1 313 ? -53.826 -28.159 -9.639 1.00 43.72 630 THR B C 1
ATOM 3972 O O . THR B 1 313 ? -53.950 -28.365 -8.425 1.00 43.91 630 THR B O 1
ATOM 3976 N N . ILE B 1 314 ? -52.847 -27.418 -10.163 1.00 41.29 631 ILE B N 1
ATOM 3977 C CA . ILE B 1 314 ? -51.612 -27.131 -9.440 1.00 39.84 631 ILE B CA 1
ATOM 3978 C C . ILE B 1 314 ? -51.879 -26.255 -8.215 1.00 38.47 631 ILE B C 1
ATOM 3979 O O . ILE B 1 314 ? -52.575 -25.233 -8.308 1.00 37.25 631 ILE B O 1
ATOM 3984 N N . THR B 1 315 ? -51.345 -26.686 -7.075 1.00 37.02 632 THR B N 1
ATOM 3985 C CA . THR B 1 315 ? -51.421 -25.918 -5.829 1.00 36.28 632 THR B CA 1
ATOM 3986 C C . THR B 1 315 ? -50.087 -25.188 -5.623 1.00 35.69 632 THR B C 1
ATOM 3987 O O . THR B 1 315 ? -49.084 -25.564 -6.230 1.00 35.02 632 THR B O 1
ATOM 3991 N N . PRO B 1 316 ? -50.074 -24.133 -4.787 1.00 35.40 633 PRO B N 1
ATOM 3992 C CA . PRO B 1 316 ? -48.890 -23.272 -4.654 1.00 35.64 633 PRO B CA 1
ATOM 3993 C C . PRO B 1 316 ? -47.545 -23.996 -4.498 1.00 36.17 633 PRO B C 1
ATOM 3994 O O . PRO B 1 316 ? -46.603 -23.663 -5.197 1.00 35.61 633 PRO B O 1
ATOM 3998 N N . ASP B 1 317 ? -47.474 -24.994 -3.616 1.00 36.96 634 ASP B N 1
ATOM 3999 C CA . ASP B 1 317 ? -46.221 -25.730 -3.350 1.00 37.63 634 ASP B CA 1
ATOM 4000 C C . ASP B 1 317 ? -45.668 -26.476 -4.567 1.00 36.95 634 ASP B C 1
ATOM 4001 O O . ASP B 1 317 ? -44.497 -26.877 -4.590 1.00 37.25 634 ASP B O 1
ATOM 4006 N N . GLN B 1 318 ? -46.505 -26.663 -5.579 1.00 35.84 635 GLN B N 1
ATOM 4007 C CA . GLN B 1 318 ? -46.123 -27.403 -6.773 1.00 34.75 635 GLN B CA 1
ATOM 4008 C C . GLN B 1 318 ? -45.562 -26.532 -7.907 1.00 33.22 635 GLN B C 1
ATOM 4009 O O . GLN B 1 318 ? -45.075 -27.051 -8.904 1.00 33.11 635 GLN B O 1
ATOM 4015 N N . VAL B 1 319 ? -45.661 -25.218 -7.767 1.00 31.31 636 VAL B N 1
ATOM 4016 C CA . VAL B 1 319 ? -45.287 -24.319 -8.848 1.00 29.76 636 VAL B CA 1
ATOM 4017 C C . VAL B 1 319 ? -43.773 -24.310 -8.980 1.00 28.95 636 VAL B C 1
ATOM 4018 O O . VAL B 1 319 ? -43.057 -24.392 -7.979 1.00 28.85 636 VAL B O 1
ATOM 4022 N N . ARG B 1 320 ? -43.295 -24.196 -10.207 1.00 27.63 637 ARG B N 1
ATOM 4023 C CA . ARG B 1 320 ? -41.862 -24.202 -10.472 1.00 27.69 637 ARG B CA 1
ATOM 4024 C C . ARG B 1 320 ? -41.152 -23.015 -9.840 1.00 27.00 637 ARG B C 1
ATOM 4025 O O . ARG B 1 320 ? -41.775 -21.974 -9.608 1.00 26.62 637 ARG B O 1
ATOM 4033 N N . PRO B 1 321 ? -39.837 -23.159 -9.570 1.00 26.75 638 PRO B N 1
ATOM 4034 C CA . PRO B 1 321 ? -39.083 -22.030 -9.035 1.00 26.38 638 PRO B CA 1
ATOM 4035 C C . PRO B 1 321 ? -38.909 -20.901 -10.057 1.00 25.28 638 PRO B C 1
ATOM 4036 O O . PRO B 1 321 ? -39.100 -21.083 -11.251 1.00 24.86 638 PRO B O 1
ATOM 4040 N N . ILE B 1 322 ? -38.550 -19.738 -9.556 1.00 25.09 639 ILE B N 1
ATOM 4041 C CA . ILE B 1 322 ? -38.232 -18.598 -10.384 1.00 24.62 639 ILE B CA 1
ATOM 4042 C C . ILE B 1 322 ? -36.967 -18.938 -11.174 1.00 24.72 639 ILE B C 1
ATOM 4043 O O . ILE B 1 322 ? -36.032 -19.533 -10.627 1.00 24.64 639 ILE B O 1
ATOM 4048 N N . ALA B 1 323 ? -36.959 -18.581 -12.458 1.00 24.28 640 ALA B N 1
ATOM 4049 C CA . ALA B 1 323 ? -35.873 -18.903 -13.377 1.00 23.87 640 ALA B CA 1
ATOM 4050 C C . ALA B 1 323 ? -35.484 -17.673 -14.182 1.00 23.76 640 ALA B C 1
ATOM 4051 O O . ALA B 1 323 ? -36.153 -16.633 -14.113 1.00 23.13 640 ALA B O 1
ATOM 4053 N N . TYR B 1 324 ? -34.377 -17.776 -14.912 1.00 23.48 641 TYR B N 1
ATOM 4054 C CA . TYR B 1 324 ? -33.856 -16.663 -15.706 1.00 24.05 641 TYR B CA 1
ATOM 4055 C C . TYR B 1 324 ? -34.940 -16.072 -16.632 1.00 23.63 641 TYR B C 1
ATOM 4056 O O . TYR B 1 324 ? -35.031 -14.850 -16.758 1.00 22.47 641 TYR B O 1
ATOM 4065 N N . ILE B 1 325 ? -35.784 -16.921 -17.223 1.00 23.39 642 ILE B N 1
ATOM 4066 C CA . ILE B 1 325 ? -36.847 -16.435 -18.121 1.00 23.71 642 ILE B CA 1
ATOM 4067 C C . ILE B 1 325 ? -37.809 -15.490 -17.407 1.00 23.08 642 ILE B C 1
ATOM 4068 O O . ILE B 1 325 ? -38.364 -14.588 -18.017 1.00 22.71 642 ILE B O 1
ATOM 4073 N N . ASP B 1 326 ? -38.000 -15.703 -16.110 1.00 22.74 643 ASP B N 1
ATOM 4074 C CA . ASP B 1 326 ? -38.882 -14.851 -15.332 1.00 22.26 643 ASP B CA 1
ATOM 4075 C C . ASP B 1 326 ? -38.250 -13.479 -15.222 1.00 22.00 643 ASP B C 1
ATOM 4076 O O . ASP B 1 326 ? -38.948 -12.492 -15.262 1.00 22.72 643 ASP B O 1
ATOM 4081 N N . PHE B 1 327 ? -36.925 -13.422 -15.139 1.00 21.95 644 PHE B N 1
ATOM 4082 C CA . PHE B 1 327 ? -36.230 -12.133 -15.120 1.00 21.39 644 PHE B CA 1
ATOM 4083 C C . PHE B 1 327 ? -36.235 -11.457 -16.477 1.00 20.92 644 PHE B C 1
ATOM 4084 O O . PHE B 1 327 ? -36.422 -10.238 -16.555 1.00 19.15 644 PHE B O 1
ATOM 4092 N N . GLU B 1 328 ? -36.064 -12.220 -17.552 1.00 20.79 645 GLU B N 1
ATOM 4093 C CA . GLU B 1 328 ? -36.064 -11.621 -18.892 1.00 21.14 645 GLU B CA 1
ATOM 4094 C C . GLU B 1 328 ? -37.407 -10.979 -19.201 1.00 21.40 645 GLU B C 1
ATOM 4095 O O . GLU B 1 328 ? -37.480 -9.906 -19.821 1.00 21.05 645 GLU B O 1
ATOM 4101 N N . ASN B 1 329 ? -38.476 -11.672 -18.796 1.00 21.15 646 ASN B N 1
ATOM 4102 C CA . ASN B 1 329 ? -39.847 -11.156 -18.883 1.00 21.42 646 ASN B CA 1
ATOM 4103 C C . ASN B 1 329 ? -40.080 -9.927 -17.992 1.00 21.62 646 ASN B C 1
ATOM 4104 O O . ASN B 1 329 ? -40.665 -8.923 -18.421 1.00 21.31 646 ASN B O 1
ATOM 4109 N N . ALA B 1 330 ? -39.600 -10.005 -16.768 1.00 21.04 647 ALA B N 1
ATOM 4110 C CA . ALA B 1 330 ? -39.635 -8.867 -15.824 1.00 21.00 647 ALA B CA 1
ATOM 4111 C C . ALA B 1 330 ? -38.907 -7.616 -16.329 1.00 21.20 647 ALA B C 1
ATOM 4112 O O . ALA B 1 330 ? -39.378 -6.476 -16.125 1.00 19.72 647 ALA B O 1
ATOM 4114 N N . PHE B 1 331 ? -37.766 -7.815 -16.986 1.00 21.23 648 PHE B N 1
ATOM 4115 C CA . PHE B 1 331 ? -37.065 -6.704 -17.614 1.00 21.90 648 PHE B CA 1
ATOM 4116 C C . PHE B 1 331 ? -37.962 -5.948 -18.575 1.00 22.31 648 PHE B C 1
ATOM 4117 O O . PHE B 1 331 ? -37.934 -4.714 -18.634 1.00 23.67 648 PHE B O 1
ATOM 4125 N N . ARG B 1 332 ? -38.781 -6.661 -19.317 1.00 22.47 649 ARG B N 1
ATOM 4126 C CA . ARG B 1 332 ? -39.670 -6.000 -20.273 1.00 22.92 649 ARG B CA 1
ATOM 4127 C C . ARG B 1 332 ? -40.770 -5.156 -19.604 1.00 22.83 649 ARG B C 1
ATOM 4128 O O . ARG B 1 332 ? -41.338 -4.248 -20.212 1.00 22.05 649 ARG B O 1
ATOM 4136 N N . THR B 1 333 ? -41.066 -5.446 -18.343 1.00 24.42 650 THR B N 1
ATOM 4137 C CA . THR B 1 333 ? -42.026 -4.649 -17.575 1.00 25.22 650 THR B CA 1
ATOM 4138 C C . THR B 1 333 ? -41.430 -3.423 -16.928 1.00 25.84 650 THR B C 1
ATOM 4139 O O . THR B 1 333 ? -42.031 -2.360 -16.931 1.00 26.05 650 THR B O 1
ATOM 4143 N N . VAL B 1 334 ? -40.241 -3.586 -16.346 1.00 26.73 651 VAL B N 1
ATOM 4144 C CA . VAL B 1 334 ? -39.577 -2.560 -15.563 1.00 26.94 651 VAL B CA 1
ATOM 4145 C C . VAL B 1 334 ? -38.796 -1.582 -16.409 1.00 28.79 651 VAL B C 1
ATOM 4146 O O . VAL B 1 334 ? -38.903 -0.363 -16.233 1.00 27.93 651 VAL B O 1
ATOM 4150 N N . ARG B 1 335 ? -38.036 -2.092 -17.368 1.00 30.53 652 ARG B N 1
ATOM 4151 C CA . ARG B 1 335 ? -37.212 -1.202 -18.186 1.00 33.07 652 ARG B CA 1
ATOM 4152 C C . ARG B 1 335 ? -37.958 0.023 -18.800 1.00 34.08 652 ARG B C 1
ATOM 4153 O O . ARG B 1 335 ? -37.387 1.110 -18.804 1.00 33.16 652 ARG B O 1
ATOM 4161 N N . PRO B 1 336 ? -39.219 -0.143 -19.302 1.00 35.62 653 PRO B N 1
ATOM 4162 C CA . PRO B 1 336 ? -39.977 1.037 -19.782 1.00 36.32 653 PRO B CA 1
ATOM 4163 C C . PRO B 1 336 ? -40.263 2.107 -18.725 1.00 38.25 653 PRO B C 1
ATOM 4164 O O . PRO B 1 336 ? -40.602 3.223 -19.088 1.00 38.50 653 PRO B O 1
ATOM 4168 N N . SER B 1 337 ? -40.116 1.797 -17.456 1.00 39.79 654 SER B N 1
ATOM 4169 C CA . SER B 1 337 ? -40.294 2.793 -16.428 1.00 41.12 654 SER B CA 1
ATOM 4170 C C . SER B 1 337 ? -38.945 3.294 -15.877 1.00 42.23 654 SER B C 1
ATOM 4171 O O . SER B 1 337 ? -38.915 4.074 -14.948 1.00 42.77 654 SER B O 1
ATOM 4174 N N . VAL B 1 338 ? -37.842 2.848 -16.449 1.00 43.12 655 VAL B N 1
ATOM 4175 C CA . VAL B 1 338 ? -36.536 3.293 -16.006 1.00 44.21 655 VAL B CA 1
ATOM 4176 C C . VAL B 1 338 ? -36.035 4.570 -16.712 1.00 45.74 655 VAL B C 1
ATOM 4177 O O . VAL B 1 338 ? -35.815 4.556 -17.887 1.00 45.40 655 VAL B O 1
ATOM 4181 N N . SER B 1 339 ? -35.850 5.646 -15.947 1.00 47.75 656 SER B N 1
ATOM 4182 C CA . SER B 1 339 ? -35.494 6.985 -16.460 1.00 49.50 656 SER B CA 1
ATOM 4183 C C . SER B 1 339 ? -34.033 7.129 -16.793 1.00 50.07 656 SER B C 1
ATOM 4184 O O . SER B 1 339 ? -33.200 6.722 -16.053 1.00 50.53 656 SER B O 1
ATOM 4187 N N . PRO B 1 340 ? -33.727 7.737 -17.922 1.00 51.08 657 PRO B N 1
ATOM 4188 C CA . PRO B 1 340 ? -32.359 7.730 -18.441 1.00 51.14 657 PRO B CA 1
ATOM 4189 C C . PRO B 1 340 ? -31.270 8.757 -18.108 1.00 51.34 657 PRO B C 1
ATOM 4190 O O . PRO B 1 340 ? -30.406 8.740 -18.974 1.00 51.73 657 PRO B O 1
ATOM 4194 N N . LYS B 1 341 ? -31.222 9.601 -17.062 1.00 50.92 658 LYS B N 1
ATOM 4195 C CA . LYS B 1 341 ? -30.075 10.577 -17.125 1.00 50.50 658 LYS B CA 1
ATOM 4196 C C . LYS B 1 341 ? -29.348 11.362 -16.000 1.00 49.42 658 LYS B C 1
ATOM 4197 O O . LYS B 1 341 ? -28.374 10.900 -15.498 1.00 49.96 658 LYS B O 1
ATOM 4203 N N . ASP B 1 342 ? -29.786 12.587 -15.694 1.00 48.03 659 ASP B N 1
ATOM 4204 C CA . ASP B 1 342 ? -28.986 13.623 -14.996 1.00 46.39 659 ASP B CA 1
ATOM 4205 C C . ASP B 1 342 ? -28.279 13.390 -13.680 1.00 44.59 659 ASP B C 1
ATOM 4206 O O . ASP B 1 342 ? -28.471 14.083 -12.720 1.00 44.29 659 ASP B O 1
ATOM 4211 N N . LEU B 1 343 ? -27.387 12.439 -13.736 1.00 42.58 660 LEU B N 1
ATOM 4212 C CA . LEU B 1 343 ? -26.446 12.179 -12.722 1.00 41.08 660 LEU B CA 1
ATOM 4213 C C . LEU B 1 343 ? -25.413 13.302 -12.621 1.00 39.20 660 LEU B C 1
ATOM 4214 O O . LEU B 1 343 ? -24.745 13.410 -11.641 1.00 38.16 660 LEU B O 1
ATOM 4219 N N . GLU B 1 344 ? -25.288 14.112 -13.655 1.00 36.81 661 GLU B N 1
ATOM 4220 C CA . GLU B 1 344 ? -24.374 15.228 -13.665 1.00 35.44 661 GLU B CA 1
ATOM 4221 C C . GLU B 1 344 ? -24.709 16.180 -12.569 1.00 33.68 661 GLU B C 1
ATOM 4222 O O . GLU B 1 344 ? -23.895 16.510 -11.774 1.00 33.73 661 GLU B O 1
ATOM 4228 N N . LEU B 1 345 ? -25.941 16.616 -12.557 1.00 31.66 662 LEU B N 1
ATOM 4229 C CA . LEU B 1 345 ? -26.432 17.560 -11.562 1.00 31.34 662 LEU B CA 1
ATOM 4230 C C . LEU B 1 345 ? -26.141 17.083 -10.130 1.00 29.74 662 LEU B C 1
ATOM 4231 O O . LEU B 1 345 ? -25.649 17.843 -9.298 1.00 28.84 662 LEU B O 1
ATOM 4236 N N . TYR B 1 346 ? -26.422 15.815 -9.858 1.00 27.83 663 TYR B N 1
ATOM 4237 C CA . TYR B 1 346 ? -26.172 15.268 -8.540 1.00 26.99 663 TYR B CA 1
ATOM 4238 C C . TYR B 1 346 ? -24.695 15.220 -8.199 1.00 26.25 663 TYR B C 1
ATOM 4239 O O . TYR B 1 346 ? -24.334 15.556 -7.084 1.00 24.64 663 TYR B O 1
ATOM 4248 N N . GLU B 1 347 ? -23.854 14.760 -9.134 1.00 26.03 664 GLU B N 1
ATOM 4249 C CA . GLU B 1 347 ? -22.416 14.669 -8.879 1.00 26.58 664 GLU B CA 1
ATOM 4250 C C . GLU B 1 347 ? -21.804 16.054 -8.656 1.00 25.41 664 GLU B C 1
ATOM 4251 O O . GLU B 1 347 ? -20.939 16.210 -7.795 1.00 24.87 664 GLU B O 1
ATOM 4257 N N . ASN B 1 348 ? -22.227 17.027 -9.469 1.00 24.25 665 ASN B N 1
ATOM 4258 C CA . ASN B 1 348 ? -21.771 18.428 -9.330 1.00 24.00 665 ASN B CA 1
ATOM 4259 C C . ASN B 1 348 ? -22.044 18.918 -7.896 1.00 22.77 665 ASN B C 1
ATOM 4260 O O . ASN B 1 348 ? -21.154 19.416 -7.219 1.00 23.44 665 ASN B O 1
ATOM 4265 N N . TRP B 1 349 ? -23.289 18.782 -7.459 1.00 22.53 666 TRP B N 1
ATOM 4266 C CA . TRP B 1 349 ? -23.728 19.255 -6.135 1.00 22.31 666 TRP B CA 1
ATOM 4267 C C . TRP B 1 349 ? -22.990 18.515 -5.025 1.00 22.11 666 TRP B C 1
ATOM 4268 O O . TRP B 1 349 ? -22.551 19.117 -4.048 1.00 20.56 666 TRP B O 1
ATOM 4279 N N . ASN B 1 350 ? -22.841 17.203 -5.194 1.00 22.65 667 ASN B N 1
ATOM 4280 C CA . ASN B 1 350 ? -22.123 16.387 -4.222 1.00 22.43 667 ASN B CA 1
ATOM 4281 C C . ASN B 1 350 ? -20.672 16.855 -4.048 1.00 22.23 667 ASN B C 1
ATOM 4282 O O . ASN B 1 350 ? -20.213 17.011 -2.914 1.00 21.48 667 ASN B O 1
ATOM 4287 N N . LYS B 1 351 ? -19.966 17.098 -5.148 1.00 22.74 668 LYS B N 1
ATOM 4288 C CA . LYS B 1 351 ? -18.583 17.642 -5.057 1.00 23.52 668 LYS B CA 1
ATOM 4289 C C . LYS B 1 351 ? -18.551 18.989 -4.354 1.00 23.61 668 LYS B C 1
ATOM 4290 O O . LYS B 1 351 ? -17.593 19.292 -3.631 1.00 24.84 668 LYS B O 1
ATOM 4296 N N . THR B 1 352 ? -19.597 19.789 -4.548 1.00 22.96 669 THR B N 1
ATOM 4297 C CA . THR B 1 352 ? -19.641 21.135 -3.990 1.00 22.95 669 THR B CA 1
ATOM 4298 C C . THR B 1 352 ? -20.003 21.146 -2.496 1.00 23.52 669 THR B C 1
ATOM 4299 O O . THR B 1 352 ? -19.281 21.732 -1.690 1.00 22.98 669 THR B O 1
ATOM 4303 N N . PHE B 1 353 ? -21.082 20.455 -2.142 1.00 23.46 670 PHE B N 1
ATOM 4304 C CA . PHE B 1 353 ? -21.678 20.547 -0.812 1.00 24.83 670 PHE B CA 1
ATOM 4305 C C . PHE B 1 353 ? -21.822 19.206 -0.065 1.00 26.18 670 PHE B C 1
ATOM 4306 O O . PHE B 1 353 ? -22.192 19.220 1.093 1.00 26.48 670 PHE B O 1
ATOM 4314 N N . GLY B 1 354 ? -21.520 18.077 -0.715 1.00 27.64 671 GLY B N 1
ATOM 4315 C CA . GLY B 1 354 ? -21.739 16.744 -0.141 1.00 29.37 671 GLY B CA 1
ATOM 4316 C C . GLY B 1 354 ? -20.603 16.215 0.716 1.00 31.20 671 GLY B C 1
ATOM 4317 O O . GLY B 1 354 ? -19.523 16.785 0.746 1.00 30.17 671 GLY B O 1
ATOM 4318 N N . CYS B 1 355 ? -20.858 15.124 1.440 1.00 33.59 672 CYS B N 1
ATOM 4319 C CA . CYS B 1 355 ? -19.819 14.476 2.254 1.00 35.82 672 CYS B CA 1
ATOM 4320 C C . CYS B 1 355 ? -18.775 13.785 1.382 1.00 36.45 672 CYS B C 1
ATOM 4321 O O . CYS B 1 355 ? -19.144 13.028 0.468 1.00 38.07 672 CYS B O 1
#

B-factor: mean 30.1, std 8.36, range [15.77, 73.72]

Radius of gyration: 23.57 Å; Cα contacts (8 Å, |Δi|>4): 933; chains: 2; bounding box: 58×60×52 Å

Sequence (555 aa):
ERLKNLEPKMIELIMNEIMDHGPPVNWEDIAGVEFAKATIKEIVVWPMLRPDIFTGLRGPPKGILLFGPPGTGKTLIGKCIASQSGATFFSSISASSLTSKWVGEGEKMVRALFAVARCQQPAVIFIDEIDSLLSQESSRRIKTEFLVQLDGSEDRILVVGATNRPQEIDEAARRRLVKRLYIPLPEASARKQIVINLMSKEQCCLSEEEIEQIVQQSDAFSGADMTQLCREASSLGPIRSLQTVRPIAYIDFENAFRTVRPSVSPKDLELYENWNKTFGCGKLEPKMIELIMNEIMDHGPPVNWEDIAGVEFAKATIKEIVVWPMLRPDIFTGLRGPPKGILLFGPPGTGKTLI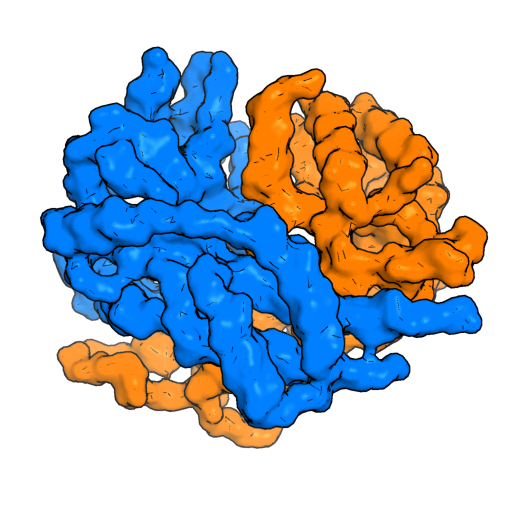GKCIASQSGATFFSISASSLTEGEKMVRALFAVARCQQPAVIFIDEIDSLLSSRRIKTEFLVQLDGAEDRILVVGATNRPQEIDEAARRRLVKRLYIPLPEASARKQIVINLMSKEQCCLSEEEIEQIVQQSDAFSGADMTQLCREASSLGPIRSLQTAATITPDQVRPIAYIDFENAFRTVRPSVSPKDLELYENWNKTFGC